Protein AF-0000000066038707 (afdb_homodimer)

Sequence (710 aa):
MWNKNRLTQMLSIEYPIIQAGMAGSTTPKLVASVSNSGGLGTIGAGYFNTQQLEDEIDYVRQLTSNSFGVNVFVPSQQSYTSSQIENMNAWLKPYRRALHLEEPVVKIIEEQQFKCHIDTIIKKQVPVCCFTFGIPNESIIERLKEANIKLIGTATSVDEAIANEKAGMDAIVAQGSEAGGHRGSFLKPKNQLPMVGTISLVPQIVDVVSIPVIAAGGIMDGRGVLASIVLGAEGVQMGTAFLTSQDSNASELLRDAIINSKETDTVVTKAFSGKLARGINNRFIEEMSQYEGDIPDYPIQNELTSSIRKAAANIGDKELTHMWSGQSPRLATTHPANTIMSNIINQINQIMQYKMWNKNRLTQMLSIEYPIIQAGMAGSTTPKLVASVSNSGGLGTIGAGYFNTQQLEDEIDYVRQLTSNSFGVNVFVPSQQSYTSSQIENMNAWLKPYRRALHLEEPVVKIIEEQQFKCHIDTIIKKQVPVCCFTFGIPNESIIERLKEANIKLIGTATSVDEAIANEKAGMDAIVAQGSEAGGHRGSFLKPKNQLPMVGTISLVPQIVDVVSIPVIAAGGIMDGRGVLASIVLGAEGVQMGTAFLTSQDSNASELLRDAIINSKETDTVVTKAFSGKLARGINNRFIEEMSQYEGDIPDYPIQNELTSSIRKAAANIGDKELTHMWSGQSPRLATTHPANTIMSNIINQINQIMQYK

Structure (mmCIF, N/CA/C/O backbone):
data_AF-0000000066038707-model_v1
#
loop_
_entity.id
_entity.type
_entity.pdbx_description
1 polymer 'Probable nitronate monooxygenase'
#
loop_
_atom_site.group_PDB
_atom_site.id
_atom_site.type_symbol
_atom_site.label_atom_id
_atom_site.label_alt_id
_atom_site.label_comp_id
_atom_site.label_asym_id
_atom_site.label_entity_id
_atom_site.label_seq_id
_atom_site.pdbx_PDB_ins_code
_atom_site.Cartn_x
_atom_site.Cartn_y
_atom_site.Cartn_z
_atom_site.occupancy
_atom_site.B_iso_or_equiv
_atom_site.auth_seq_id
_atom_site.auth_comp_id
_atom_site.auth_asym_id
_atom_site.auth_atom_id
_atom_site.pdbx_PDB_model_num
ATOM 1 N N . MET A 1 1 ? 14.594 -17.172 17.484 1 82.44 1 MET A N 1
ATOM 2 C CA . MET A 1 1 ? 15.07 -17.172 16.094 1 82.44 1 MET A CA 1
ATOM 3 C C . MET A 1 1 ? 13.945 -16.812 15.133 1 82.44 1 MET A C 1
ATOM 5 O O . MET A 1 1 ? 12.844 -17.359 15.234 1 82.44 1 MET A O 1
ATOM 9 N N . TRP A 1 2 ? 14.227 -15.961 14.148 1 88.12 2 TRP A N 1
ATOM 10 C CA . TRP A 1 2 ? 13.195 -15.398 13.281 1 88.12 2 TRP A CA 1
ATOM 11 C C . TRP A 1 2 ? 12.648 -16.453 12.328 1 88.12 2 TRP A C 1
ATOM 13 O O . TRP A 1 2 ? 11.562 -16.297 11.766 1 88.12 2 TRP A O 1
ATOM 23 N N . ASN A 1 3 ? 13.414 -17.594 12.227 1 93.56 3 ASN A N 1
ATOM 24 C CA . ASN A 1 3 ? 13.062 -18.547 11.195 1 93.56 3 ASN A CA 1
ATOM 25 C C . ASN A 1 3 ? 12.484 -19.828 11.789 1 93.56 3 ASN A C 1
ATOM 27 O O . ASN A 1 3 ? 12.281 -20.828 11.078 1 93.56 3 ASN A O 1
ATOM 31 N N . LYS A 1 4 ? 12.266 -20 13.016 1 94.62 4 LYS A N 1
ATOM 32 C CA . LYS A 1 4 ? 11.641 -21.172 13.625 1 94.62 4 LYS A CA 1
ATOM 33 C C . LYS A 1 4 ? 10.211 -20.859 14.07 1 94.62 4 LYS A C 1
ATOM 35 O O . LYS A 1 4 ? 10 -20.203 15.102 1 94.62 4 LYS A O 1
ATOM 40 N N . ASN A 1 5 ? 9.297 -21.312 13.32 1 96.81 5 ASN A N 1
ATOM 41 C CA . ASN A 1 5 ? 7.891 -21.062 13.633 1 96.81 5 ASN A CA 1
ATOM 42 C C . ASN A 1 5 ? 6.996 -22.156 13.039 1 96.81 5 ASN A C 1
ATOM 44 O O . ASN A 1 5 ? 7.488 -23.172 12.555 1 96.81 5 ASN A O 1
ATOM 48 N N . ARG A 1 6 ? 5.656 -22.062 13.195 1 97.88 6 ARG A N 1
ATOM 49 C CA . ARG A 1 6 ? 4.695 -23.062 12.742 1 97.88 6 ARG A CA 1
ATOM 50 C C . ARG A 1 6 ? 4.785 -23.281 11.242 1 97.88 6 ARG A C 1
ATOM 52 O O . ARG A 1 6 ? 4.613 -24.391 10.75 1 97.88 6 ARG A O 1
ATOM 59 N N . LEU A 1 7 ? 5.035 -22.141 10.484 1 98.75 7 LEU A N 1
ATOM 60 C CA . LEU A 1 7 ? 5.074 -22.219 9.023 1 98.75 7 LEU A CA 1
ATOM 61 C C . LEU A 1 7 ? 6.246 -23.062 8.555 1 98.75 7 LEU A C 1
ATOM 63 O O . LEU A 1 7 ? 6.082 -23.938 7.695 1 98.75 7 LEU A O 1
ATOM 67 N N . THR A 1 8 ? 7.434 -22.781 9.125 1 98.69 8 THR A N 1
ATOM 68 C CA . THR A 1 8 ? 8.617 -23.516 8.695 1 98.69 8 THR A CA 1
ATOM 69 C C . THR A 1 8 ? 8.492 -24.984 9.062 1 98.69 8 THR A C 1
ATOM 71 O O . THR A 1 8 ? 8.945 -25.859 8.312 1 98.69 8 THR A O 1
ATOM 74 N N . GLN A 1 9 ? 7.848 -25.25 10.188 1 98.38 9 GLN A N 1
ATOM 75 C CA . GLN A 1 9 ? 7.605 -26.641 10.578 1 98.38 9 GLN A CA 1
ATOM 76 C C . GLN A 1 9 ? 6.621 -27.312 9.625 1 98.38 9 GLN A C 1
ATOM 78 O O . GLN A 1 9 ? 6.875 -28.422 9.148 1 98.38 9 GLN A O 1
ATOM 83 N N . MET A 1 10 ? 5.598 -26.625 9.328 1 98.25 10 MET A N 1
ATOM 84 C CA . MET A 1 10 ? 4.527 -27.156 8.484 1 98.25 10 MET A CA 1
ATOM 85 C C . MET A 1 10 ? 5.039 -27.453 7.086 1 98.25 10 MET A C 1
ATOM 87 O O . MET A 1 10 ? 4.672 -28.469 6.496 1 98.25 10 MET A O 1
ATOM 91 N N . LEU A 1 11 ? 5.926 -26.609 6.582 1 98.69 11 LEU A N 1
ATOM 92 C CA . LEU A 1 11 ? 6.383 -26.719 5.199 1 98.69 11 LEU A CA 1
ATOM 93 C C . LEU A 1 11 ? 7.688 -27.5 5.117 1 98.69 11 LEU A C 1
ATOM 95 O O . LEU A 1 11 ? 8.164 -27.797 4.023 1 98.69 11 LEU A O 1
ATOM 99 N N . SER A 1 12 ? 8.297 -27.812 6.242 1 98.25 12 SER A N 1
ATOM 100 C CA . SER A 1 12 ? 9.586 -28.5 6.316 1 98.25 12 SER A CA 1
ATOM 101 C C . SER A 1 12 ? 10.664 -27.703 5.582 1 98.25 12 SER A C 1
ATOM 103 O O . SER A 1 12 ? 11.367 -28.25 4.73 1 98.25 12 SER A O 1
ATOM 105 N N . ILE A 1 13 ? 10.789 -26.422 5.969 1 98.75 13 ILE A N 1
ATOM 106 C CA . ILE A 1 13 ? 11.812 -25.562 5.391 1 98.75 13 ILE A CA 1
ATOM 107 C C . ILE A 1 13 ? 12.594 -24.875 6.508 1 98.75 13 ILE A C 1
ATOM 109 O O . ILE A 1 13 ? 12.148 -24.844 7.66 1 98.75 13 ILE A O 1
ATOM 113 N N . GLU A 1 14 ? 13.75 -24.328 6.164 1 98.69 14 GLU A N 1
ATOM 114 C CA . GLU A 1 14 ? 14.641 -23.703 7.141 1 98.69 14 GLU A CA 1
ATOM 115 C C . GLU A 1 14 ? 14.289 -22.234 7.34 1 98.69 14 GLU A C 1
ATOM 117 O O . GLU A 1 14 ? 14.336 -21.719 8.461 1 98.69 14 GLU A O 1
ATOM 122 N N . TYR A 1 15 ? 14.047 -21.562 6.242 1 98.81 15 TYR A N 1
ATOM 123 C CA . TYR A 1 15 ? 13.711 -20.141 6.27 1 98.81 15 TYR A CA 1
ATOM 124 C C . TYR A 1 15 ? 12.312 -19.906 5.73 1 98.81 15 TYR A C 1
ATOM 126 O O . TYR A 1 15 ? 11.914 -20.5 4.727 1 98.81 15 TYR A O 1
ATOM 134 N N . PRO A 1 16 ? 11.508 -19.078 6.387 1 98.81 16 PRO A N 1
ATOM 135 C CA . PRO A 1 16 ? 10.125 -18.828 5.961 1 98.81 16 PRO A CA 1
ATOM 136 C C . PRO A 1 16 ? 10.039 -17.891 4.766 1 98.81 16 PRO A C 1
ATOM 138 O O . PRO A 1 16 ? 9.344 -16.875 4.832 1 98.81 16 PRO A O 1
ATOM 141 N N . ILE A 1 17 ? 10.742 -18.234 3.734 1 98.94 17 ILE A N 1
ATOM 142 C CA . ILE A 1 17 ? 10.789 -17.484 2.48 1 98.94 17 ILE A CA 1
ATOM 143 C C . ILE A 1 17 ? 10.281 -18.359 1.338 1 98.94 17 ILE A C 1
ATOM 145 O O . ILE A 1 17 ? 10.836 -19.438 1.068 1 98.94 17 ILE A O 1
ATOM 149 N N . ILE A 1 18 ? 9.203 -17.891 0.707 1 98.94 18 ILE A N 1
ATOM 150 C CA . ILE A 1 18 ? 8.57 -18.625 -0.384 1 98.94 18 ILE A CA 1
ATOM 151 C C . ILE A 1 18 ? 8.742 -17.859 -1.692 1 98.94 18 ILE A C 1
ATOM 153 O O . ILE A 1 18 ? 8.414 -16.672 -1.771 1 98.94 18 ILE A O 1
ATOM 157 N N . GLN A 1 19 ? 9.359 -18.484 -2.658 1 98.94 19 GLN A N 1
ATOM 158 C CA . GLN A 1 19 ? 9.312 -17.969 -4.023 1 98.94 19 GLN A CA 1
ATOM 159 C C . GLN A 1 19 ? 7.945 -18.203 -4.652 1 98.94 19 GLN A C 1
ATOM 161 O O . GLN A 1 19 ? 7.457 -19.328 -4.684 1 98.94 19 GLN A O 1
ATOM 166 N N . ALA A 1 20 ? 7.32 -17.141 -5.043 1 98.69 20 ALA A N 1
ATOM 167 C CA . ALA A 1 20 ? 5.969 -17.234 -5.586 1 98.69 20 ALA A CA 1
ATOM 168 C C . ALA A 1 20 ? 5.941 -18.078 -6.855 1 98.69 20 ALA A C 1
ATOM 170 O O . ALA A 1 20 ? 6.895 -18.062 -7.633 1 98.69 20 ALA A O 1
ATOM 171 N N . GLY A 1 21 ? 4.832 -18.844 -7.039 1 98.12 21 GLY A N 1
ATOM 172 C CA . GLY A 1 21 ? 4.586 -19.438 -8.336 1 98.12 21 GLY A CA 1
ATOM 173 C C . GLY A 1 21 ? 4.203 -18.422 -9.406 1 98.12 21 GLY A C 1
ATOM 174 O O . GLY A 1 21 ? 3.121 -17.844 -9.352 1 98.12 21 GLY A O 1
ATOM 175 N N . MET A 1 22 ? 5.07 -18.266 -10.328 1 97 22 MET A N 1
ATOM 176 C CA . MET A 1 22 ? 4.855 -17.281 -11.383 1 97 22 MET A CA 1
ATOM 177 C C . MET A 1 22 ? 4.703 -17.969 -12.742 1 97 22 MET A C 1
ATOM 179 O O . MET A 1 22 ? 5.695 -18.266 -13.406 1 97 22 MET A O 1
ATOM 183 N N . ALA A 1 23 ? 3.449 -18.125 -13.07 1 93.81 23 ALA A N 1
ATOM 184 C CA . ALA A 1 23 ? 3.148 -18.859 -14.297 1 93.81 23 ALA A CA 1
ATOM 185 C C . ALA A 1 23 ? 3.867 -18.234 -15.492 1 93.81 23 ALA A C 1
ATOM 187 O O . ALA A 1 23 ? 3.746 -17.031 -15.734 1 93.81 23 ALA A O 1
ATOM 188 N N . GLY A 1 24 ? 4.609 -19.016 -16.125 1 92.31 24 GLY A N 1
ATOM 189 C CA . GLY A 1 24 ? 5.332 -18.547 -17.297 1 92.31 24 GLY A CA 1
ATOM 190 C C . GLY A 1 24 ? 6.75 -18.109 -17 1 92.31 24 GLY A C 1
ATOM 191 O O . GLY A 1 24 ? 7.578 -17.984 -17.906 1 92.31 24 GLY A O 1
ATOM 192 N N . SER A 1 25 ? 7.016 -17.891 -15.711 1 95.81 25 SER A N 1
ATOM 193 C CA . SER A 1 25 ? 8.32 -17.328 -15.383 1 95.81 25 SER A CA 1
ATOM 194 C C . SER A 1 25 ? 9.102 -18.25 -14.453 1 95.81 25 SER A C 1
ATOM 196 O O . SER A 1 25 ? 10.328 -18.141 -14.359 1 95.81 25 SER A O 1
ATOM 198 N N . THR A 1 26 ? 8.453 -19.094 -13.766 1 97.94 26 THR A N 1
ATOM 199 C CA . THR A 1 26 ? 9.109 -20.016 -12.836 1 97.94 26 THR A CA 1
ATOM 200 C C . THR A 1 26 ? 9.695 -21.203 -13.586 1 97.94 26 THR A C 1
ATOM 202 O O . THR A 1 26 ? 9.039 -21.781 -14.453 1 97.94 26 THR A O 1
ATOM 205 N N . THR A 1 27 ? 10.938 -21.547 -13.305 1 98.44 27 THR A N 1
ATOM 206 C CA . THR A 1 27 ? 11.602 -22.703 -13.875 1 98.44 27 THR A CA 1
ATOM 207 C C . THR A 1 27 ? 11.883 -23.75 -12.797 1 98.44 27 THR A C 1
ATOM 209 O O . THR A 1 27 ? 11.914 -23.422 -11.609 1 98.44 27 THR A O 1
ATOM 212 N N . PRO A 1 28 ? 12.047 -25.016 -13.242 1 98.69 28 PRO A N 1
ATOM 213 C CA . PRO A 1 28 ? 12.469 -26.031 -12.258 1 98.69 28 PRO A CA 1
ATOM 214 C C . PRO A 1 28 ? 13.758 -25.641 -11.539 1 98.69 28 PRO A C 1
ATOM 216 O O . PRO A 1 28 ? 13.891 -25.891 -10.336 1 98.69 28 PRO A O 1
ATOM 219 N N . LYS A 1 29 ? 14.656 -24.984 -12.242 1 98.69 29 LYS A N 1
ATOM 220 C CA . LYS A 1 29 ? 15.914 -24.547 -11.648 1 98.69 29 LYS A CA 1
ATOM 221 C C . LYS A 1 29 ? 15.672 -23.5 -10.555 1 98.69 29 LYS A C 1
ATOM 223 O O . LYS A 1 29 ? 16.297 -23.562 -9.492 1 98.69 29 LYS A O 1
ATOM 228 N N . LEU A 1 30 ? 14.812 -22.578 -10.805 1 98.88 30 LEU A N 1
ATOM 229 C CA . LEU A 1 30 ? 14.477 -21.562 -9.812 1 98.88 30 LEU A CA 1
ATOM 230 C C . LEU A 1 30 ? 13.859 -22.203 -8.57 1 98.88 30 LEU A C 1
ATOM 232 O O . LEU A 1 30 ? 14.273 -21.906 -7.445 1 98.88 30 LEU A O 1
ATOM 236 N N . VAL A 1 31 ? 12.898 -23.094 -8.773 1 98.94 31 VAL A N 1
ATOM 237 C CA . VAL A 1 31 ? 12.203 -23.781 -7.691 1 98.94 31 VAL A CA 1
ATOM 238 C C . VAL A 1 31 ? 13.203 -24.547 -6.836 1 98.94 31 VAL A C 1
ATOM 240 O O . VAL A 1 31 ? 13.234 -24.391 -5.613 1 98.94 31 VAL A O 1
ATOM 243 N N . ALA A 1 32 ? 14.016 -25.328 -7.488 1 98.88 32 ALA A N 1
ATOM 244 C CA . ALA A 1 32 ? 14.992 -26.156 -6.785 1 98.88 32 ALA A CA 1
ATOM 245 C C . ALA A 1 32 ? 16.016 -25.281 -6.051 1 98.88 32 ALA A C 1
ATOM 247 O O . ALA A 1 32 ? 16.422 -25.609 -4.938 1 98.88 32 ALA A O 1
ATOM 248 N N . SER A 1 33 ? 16.453 -24.172 -6.723 1 98.88 33 SER A N 1
ATOM 249 C CA . SER A 1 33 ? 17.453 -23.297 -6.121 1 98.88 33 SER A CA 1
ATOM 250 C C . SER A 1 33 ? 16.938 -22.688 -4.816 1 98.88 33 SER A C 1
ATOM 252 O O . SER A 1 33 ? 17.672 -22.641 -3.824 1 98.88 33 SER A O 1
ATOM 254 N N . VAL A 1 34 ? 15.703 -22.266 -4.75 1 98.94 34 VAL A N 1
ATOM 255 C CA . VAL A 1 34 ? 15.117 -21.703 -3.545 1 98.94 34 VAL A CA 1
ATOM 256 C C . VAL A 1 34 ? 14.953 -22.781 -2.479 1 98.94 34 VAL A C 1
ATOM 258 O O . VAL A 1 34 ? 15.312 -22.562 -1.315 1 98.94 34 VAL A O 1
ATOM 261 N N . SER A 1 35 ? 14.461 -23.953 -2.877 1 98.94 35 SER A N 1
ATOM 262 C CA . SER A 1 35 ? 14.273 -25.062 -1.94 1 98.94 35 SER A CA 1
ATOM 263 C C . SER A 1 35 ? 15.602 -25.516 -1.35 1 98.94 35 SER A C 1
ATOM 265 O O . SER A 1 35 ? 15.703 -25.75 -0.143 1 98.94 35 SER A O 1
ATOM 267 N N . ASN A 1 36 ? 16.594 -25.594 -2.207 1 98.88 36 ASN A N 1
ATOM 268 C CA . ASN A 1 36 ? 17.922 -26 -1.757 1 98.88 36 ASN A CA 1
ATOM 269 C C . ASN A 1 36 ? 18.547 -24.953 -0.83 1 98.88 36 ASN A C 1
ATOM 271 O O . ASN A 1 36 ? 19.438 -25.281 -0.042 1 98.88 36 ASN A O 1
ATOM 275 N N . SER A 1 37 ? 18.109 -23.719 -0.968 1 98.88 37 SER A N 1
ATOM 276 C CA . SER A 1 37 ? 18.625 -22.625 -0.14 1 98.88 37 SER A CA 1
ATOM 277 C C . SER A 1 37 ? 17.859 -22.516 1.169 1 98.88 37 SER A C 1
ATOM 279 O O . SER A 1 37 ? 18.078 -21.578 1.947 1 98.88 37 SER A O 1
ATOM 281 N N . GLY A 1 38 ? 16.938 -23.406 1.398 1 98.81 38 GLY A N 1
ATOM 282 C CA . GLY A 1 38 ? 16.25 -23.484 2.678 1 98.81 38 GLY A CA 1
ATOM 283 C C . GLY A 1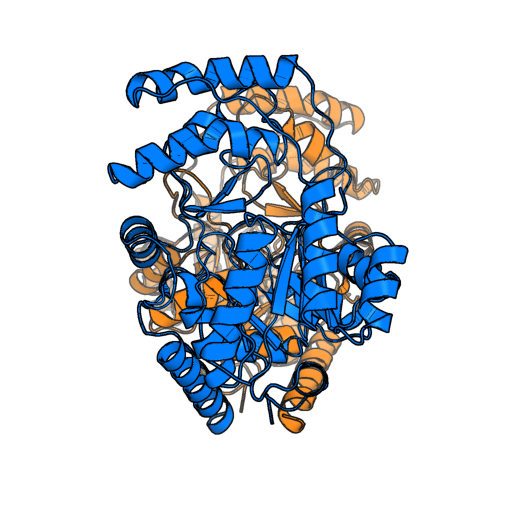 38 ? 14.859 -22.859 2.648 1 98.81 38 GLY A C 1
ATOM 284 O O . GLY A 1 38 ? 14.164 -22.844 3.664 1 98.81 38 GLY A O 1
ATOM 285 N N . GLY A 1 39 ? 14.453 -22.297 1.513 1 98.88 39 GLY A N 1
ATOM 286 C CA . GLY A 1 39 ? 13.102 -21.781 1.357 1 98.88 39 GLY A CA 1
ATOM 287 C C . GLY A 1 39 ? 12.156 -22.75 0.681 1 98.88 39 GLY A C 1
ATOM 288 O O . GLY A 1 39 ? 12.406 -23.953 0.663 1 98.88 39 GLY A O 1
ATOM 289 N N . LEU A 1 40 ? 11.023 -22.266 0.268 1 98.94 40 LEU A N 1
ATOM 290 C CA . LEU A 1 40 ? 10.07 -23.047 -0.502 1 98.94 40 LEU A CA 1
ATOM 291 C C . LEU A 1 40 ? 9.984 -22.547 -1.939 1 98.94 40 LEU A C 1
ATOM 293 O O . LEU A 1 40 ? 9.492 -21.453 -2.186 1 98.94 40 LEU A O 1
ATOM 297 N N . GLY A 1 41 ? 10.492 -23.312 -2.871 1 98.94 41 GLY A N 1
ATOM 298 C CA . GLY A 1 41 ? 10.211 -23.047 -4.27 1 98.94 41 GLY A CA 1
ATOM 299 C C . GLY A 1 41 ? 8.812 -23.469 -4.688 1 98.94 41 GLY A C 1
ATOM 300 O O . GLY A 1 41 ? 8.312 -24.5 -4.238 1 98.94 41 GLY A O 1
ATOM 301 N N . THR A 1 42 ? 8.18 -22.688 -5.555 1 98.94 42 THR A N 1
ATOM 302 C CA . THR A 1 42 ? 6.816 -22.984 -5.961 1 98.94 42 THR A CA 1
ATOM 303 C C . THR A 1 42 ? 6.684 -22.953 -7.48 1 98.94 42 THR A C 1
ATOM 305 O O . THR A 1 42 ? 6.988 -21.953 -8.117 1 98.94 42 THR A O 1
ATOM 308 N N . ILE A 1 43 ? 6.246 -24.062 -8.062 1 98.88 43 ILE A N 1
ATOM 309 C CA . ILE A 1 43 ? 5.941 -24.156 -9.484 1 98.88 43 ILE A CA 1
ATOM 310 C C . ILE A 1 43 ? 4.711 -23.312 -9.805 1 98.88 43 ILE A C 1
ATOM 312 O O . ILE A 1 43 ? 3.713 -23.359 -9.078 1 98.88 43 ILE A O 1
ATOM 316 N N . GLY A 1 44 ? 4.816 -22.453 -10.797 1 98.38 44 GLY A N 1
ATOM 317 C CA . GLY A 1 44 ? 3.648 -21.766 -11.312 1 98.38 44 GLY A CA 1
ATOM 318 C C . GLY A 1 44 ? 2.93 -22.547 -12.398 1 98.38 44 GLY A C 1
ATOM 319 O O . GLY A 1 44 ? 3.271 -22.453 -13.578 1 98.38 44 GLY A O 1
ATOM 320 N N . ALA A 1 45 ? 1.847 -23.203 -12.102 1 97.81 45 ALA A N 1
ATOM 321 C CA . ALA A 1 45 ? 1.243 -24.188 -12.992 1 97.81 45 ALA A CA 1
ATOM 322 C C . ALA A 1 45 ? 0.074 -23.578 -13.766 1 97.81 45 ALA A C 1
ATOM 324 O O . ALA A 1 45 ? -0.602 -24.281 -14.523 1 97.81 45 ALA A O 1
ATOM 325 N N . GLY A 1 46 ? -0.177 -22.312 -13.617 1 92.69 46 GLY A N 1
ATOM 326 C CA . GLY A 1 46 ? -1.378 -21.672 -14.133 1 92.69 46 GLY A CA 1
ATOM 327 C C . GLY A 1 46 ? -1.606 -21.922 -15.609 1 92.69 46 GLY A C 1
ATOM 328 O O . GLY A 1 46 ? -2.75 -21.984 -16.062 1 92.69 46 GLY A O 1
ATOM 329 N N . TYR A 1 47 ? -0.536 -22.172 -16.375 1 90.56 47 TYR A N 1
ATOM 330 C CA . TYR A 1 47 ? -0.691 -22.297 -17.828 1 90.56 47 TYR A CA 1
ATOM 331 C C . TYR A 1 47 ? -0.266 -23.672 -18.312 1 90.56 47 TYR A C 1
ATOM 333 O O . TYR A 1 47 ? -0.129 -23.906 -19.516 1 90.56 47 TYR A O 1
ATOM 341 N N . PHE A 1 48 ? -0.097 -24.594 -17.406 1 95.62 48 PHE A N 1
ATOM 342 C CA . PHE A 1 48 ? 0.377 -25.938 -17.75 1 95.62 48 PHE A CA 1
ATOM 343 C C . PHE A 1 48 ? -0.785 -26.828 -18.156 1 95.62 48 PHE A C 1
ATOM 345 O O . PHE A 1 48 ? -1.877 -26.734 -17.594 1 95.62 48 PHE A O 1
ATOM 352 N N . ASN A 1 49 ? -0.535 -27.672 -19.109 1 94.62 49 ASN A N 1
ATOM 353 C CA . ASN A 1 49 ? -1.362 -28.859 -19.219 1 94.62 49 ASN A CA 1
ATOM 354 C C . ASN A 1 49 ? -0.856 -29.984 -18.312 1 94.62 49 ASN A C 1
ATOM 356 O O . ASN A 1 49 ? 0.135 -29.797 -17.594 1 94.62 49 ASN A O 1
ATOM 360 N N . THR A 1 50 ? -1.547 -31.094 -18.328 1 96.44 50 THR A N 1
ATOM 361 C CA . THR A 1 50 ? -1.257 -32.188 -17.406 1 96.44 50 THR A CA 1
ATOM 362 C C . THR A 1 50 ? 0.175 -32.688 -17.594 1 96.44 50 THR A C 1
ATOM 364 O O . THR A 1 50 ? 0.918 -32.812 -16.609 1 96.44 50 THR A O 1
ATOM 367 N N . GLN A 1 51 ? 0.559 -32.906 -18.797 1 97.75 51 GLN A N 1
ATOM 368 C CA . GLN A 1 51 ? 1.889 -33.438 -19.094 1 97.75 51 GLN A CA 1
ATOM 369 C C . GLN A 1 51 ? 2.975 -32.438 -18.672 1 97.75 51 GLN A C 1
ATOM 371 O O . GLN A 1 51 ? 3.99 -32.844 -18.094 1 97.75 51 GLN A O 1
ATOM 376 N N . GLN A 1 52 ? 2.75 -31.234 -18.938 1 97.81 52 GLN A N 1
ATOM 377 C CA . GLN A 1 52 ? 3.709 -30.203 -18.562 1 97.81 52 GLN A CA 1
ATOM 378 C C . GLN A 1 52 ? 3.91 -30.156 -17.047 1 97.81 52 GLN A C 1
ATOM 380 O O . GLN A 1 52 ? 5.035 -30 -16.578 1 97.81 52 GLN A O 1
ATOM 385 N N . LEU A 1 53 ? 2.814 -30.266 -16.297 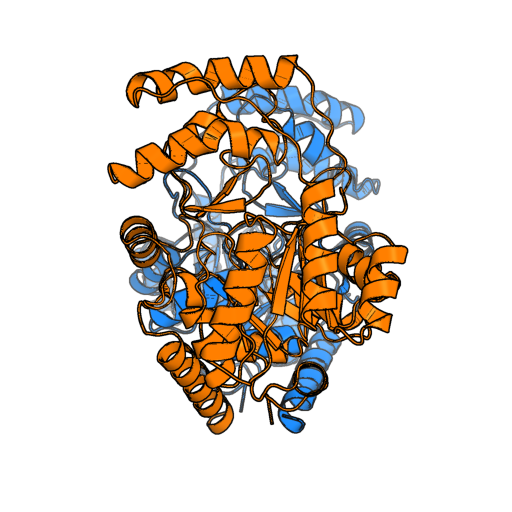1 98.56 53 LEU A N 1
ATOM 386 C CA . LEU A 1 53 ? 2.918 -30.234 -14.844 1 98.56 53 LEU A CA 1
ATOM 387 C C . LEU A 1 53 ? 3.672 -31.469 -14.328 1 98.56 53 LEU A C 1
ATOM 389 O O . LEU A 1 53 ? 4.539 -31.344 -13.461 1 98.56 53 LEU A O 1
ATOM 393 N N . GLU A 1 54 ? 3.338 -32.594 -14.922 1 98.44 54 GLU A N 1
ATOM 394 C CA . GLU A 1 54 ? 4.031 -33.844 -14.531 1 98.44 54 GLU A CA 1
ATOM 395 C C . GLU A 1 54 ? 5.531 -33.719 -14.781 1 98.44 54 GLU A C 1
ATOM 397 O O . GLU A 1 54 ? 6.344 -34.031 -13.914 1 98.44 54 GLU A O 1
ATOM 402 N N . ASP A 1 55 ? 5.863 -33.25 -15.984 1 98.56 55 ASP A N 1
ATOM 403 C CA . ASP A 1 55 ? 7.262 -33.094 -16.375 1 98.56 55 ASP A CA 1
ATOM 404 C C . ASP A 1 55 ? 7.98 -32.094 -15.453 1 98.56 55 ASP A C 1
ATOM 406 O O . ASP A 1 55 ? 9.133 -32.312 -15.07 1 98.56 55 ASP A O 1
ATOM 410 N N . GLU A 1 56 ? 7.277 -31.031 -15.156 1 98.56 56 GLU A N 1
ATOM 411 C CA . GLU A 1 56 ? 7.855 -30 -14.297 1 98.56 56 GLU A CA 1
ATOM 412 C C . GLU A 1 56 ? 8.156 -30.547 -12.906 1 98.56 56 GLU A C 1
ATOM 414 O O . GLU A 1 56 ? 9.227 -30.312 -12.352 1 98.56 56 GLU A O 1
ATOM 419 N N . ILE A 1 57 ? 7.227 -31.266 -12.281 1 98.75 57 ILE A N 1
ATOM 420 C CA . ILE A 1 57 ? 7.371 -31.859 -10.953 1 98.75 57 ILE A CA 1
ATOM 421 C C . ILE A 1 57 ? 8.539 -32.844 -10.945 1 98.75 57 ILE A C 1
ATOM 423 O O . ILE A 1 57 ? 9.383 -32.812 -10.047 1 98.75 57 ILE A O 1
ATOM 427 N N . ASP A 1 58 ? 8.594 -33.625 -12 1 98.75 58 ASP A N 1
ATOM 428 C CA . ASP A 1 58 ? 9.664 -34.625 -12.094 1 98.75 58 ASP A CA 1
ATOM 429 C C . ASP A 1 58 ? 11.023 -33.938 -12.211 1 98.75 58 ASP A C 1
ATOM 431 O O . ASP A 1 58 ? 11.992 -34.375 -11.586 1 98.75 58 ASP A O 1
ATOM 435 N N . TYR A 1 59 ? 11.055 -32.906 -13.016 1 98.81 59 TYR A N 1
ATOM 436 C CA . TYR A 1 59 ? 12.305 -32.188 -13.195 1 98.81 59 TYR A CA 1
ATOM 437 C C . TYR A 1 59 ? 12.758 -31.531 -11.898 1 98.81 59 TYR A C 1
ATOM 439 O O . TYR A 1 59 ? 13.938 -31.578 -11.539 1 98.81 59 TYR A O 1
ATOM 447 N N . VAL A 1 60 ? 11.891 -30.906 -11.141 1 98.88 60 VAL A N 1
ATOM 448 C CA . VAL A 1 60 ? 12.219 -30.312 -9.852 1 98.88 60 VAL A CA 1
ATOM 449 C C . VAL A 1 60 ? 12.773 -31.375 -8.906 1 98.88 60 VAL A C 1
ATOM 451 O O . VAL A 1 60 ? 13.773 -31.156 -8.219 1 98.88 60 VAL A O 1
ATOM 454 N N . ARG A 1 61 ? 12.203 -32.562 -8.875 1 98.62 61 ARG A N 1
ATOM 455 C CA . ARG A 1 61 ? 12.609 -33.625 -7.973 1 98.62 61 ARG A CA 1
ATOM 456 C C . ARG A 1 61 ? 13.992 -34.156 -8.344 1 98.62 61 ARG A C 1
ATOM 458 O O . ARG A 1 61 ? 14.703 -34.688 -7.492 1 98.62 61 ARG A O 1
ATOM 465 N N . GLN A 1 62 ? 14.328 -34 -9.602 1 98.62 62 GLN A N 1
ATOM 466 C CA . GLN A 1 62 ? 15.68 -34.344 -10.016 1 98.62 62 GLN A CA 1
ATOM 467 C C . GLN A 1 62 ? 16.703 -33.375 -9.461 1 98.62 62 GLN A C 1
ATOM 469 O O . GLN A 1 62 ? 17.859 -33.75 -9.25 1 98.62 62 GLN A O 1
ATOM 474 N N . LEU A 1 63 ? 16.25 -32.188 -9.203 1 98.75 63 LEU A N 1
ATOM 475 C CA . LEU A 1 63 ? 17.172 -31.125 -8.844 1 98.75 63 LEU A CA 1
ATOM 476 C C . LEU A 1 63 ? 17.219 -30.922 -7.336 1 98.75 63 LEU A C 1
ATOM 478 O O . LEU A 1 63 ? 18.141 -30.297 -6.809 1 98.75 63 LEU A O 1
ATOM 482 N N . THR A 1 64 ? 16.188 -31.453 -6.613 1 98.62 64 THR A N 1
ATOM 483 C CA . THR A 1 64 ? 16.125 -31.25 -5.168 1 98.62 64 THR A CA 1
ATOM 484 C C . THR A 1 64 ? 15.305 -32.344 -4.504 1 98.62 64 THR A C 1
ATOM 486 O O . THR A 1 64 ? 14.336 -32.844 -5.086 1 98.62 64 THR A O 1
ATOM 489 N N . SER A 1 65 ? 15.633 -32.688 -3.32 1 98.38 65 SER A N 1
ATOM 490 C CA . SER A 1 65 ? 14.844 -33.562 -2.488 1 98.38 65 SER A CA 1
ATOM 491 C C . SER A 1 65 ? 14.047 -32.812 -1.439 1 98.38 65 SER A C 1
ATOM 493 O O . SER A 1 65 ? 13.312 -33.406 -0.655 1 98.38 65 SER A O 1
ATOM 495 N N . ASN A 1 66 ? 14.234 -31.453 -1.444 1 98.69 66 ASN A N 1
ATOM 496 C CA . ASN A 1 66 ? 13.578 -30.609 -0.453 1 98.69 66 ASN A CA 1
ATOM 497 C C . ASN A 1 66 ? 12.141 -30.281 -0.854 1 98.69 66 ASN A C 1
ATOM 499 O O . ASN A 1 66 ? 11.742 -30.531 -1.994 1 98.69 66 ASN A O 1
ATOM 503 N N . SER A 1 67 ? 11.422 -29.766 0.093 1 98.62 67 SER A N 1
ATOM 504 C CA . SER A 1 67 ? 10.016 -29.422 -0.092 1 98.62 67 SER A CA 1
ATOM 505 C C . SER A 1 67 ? 9.844 -28.359 -1.169 1 98.62 67 SER A C 1
ATOM 507 O O . SER A 1 67 ? 10.68 -27.469 -1.31 1 98.62 67 SER A O 1
ATOM 509 N N . PHE A 1 68 ? 8.805 -28.453 -1.945 1 98.88 68 PHE A N 1
ATOM 510 C CA . PHE A 1 68 ? 8.383 -27.453 -2.914 1 98.88 68 PHE A CA 1
ATOM 511 C C . PHE A 1 68 ? 6.867 -27.469 -3.088 1 98.88 68 PHE A C 1
ATOM 513 O O . PHE A 1 68 ? 6.191 -28.375 -2.582 1 98.88 68 PHE A O 1
ATOM 520 N N . GLY A 1 69 ? 6.324 -26.406 -3.707 1 98.88 69 GLY A N 1
ATOM 521 C CA . GLY A 1 69 ? 4.883 -26.312 -3.902 1 98.88 69 GLY A CA 1
ATOM 522 C C . GLY A 1 69 ? 4.488 -26.156 -5.355 1 98.88 69 GLY A C 1
ATOM 523 O O . GLY A 1 69 ? 5.352 -25.984 -6.227 1 98.88 69 GLY A O 1
ATOM 524 N N . VAL A 1 70 ? 3.229 -26.328 -5.609 1 98.94 70 VAL A N 1
ATOM 525 C CA . VAL A 1 70 ? 2.607 -26.031 -6.898 1 98.94 70 VAL A CA 1
ATOM 526 C C . VAL A 1 70 ? 1.461 -25.031 -6.707 1 98.94 70 VAL A C 1
ATOM 528 O O . VAL A 1 70 ? 0.584 -25.25 -5.863 1 98.94 70 VAL A O 1
ATOM 531 N N . ASN A 1 71 ? 1.572 -23.969 -7.402 1 98.81 71 ASN A N 1
ATOM 532 C CA . ASN A 1 71 ? 0.484 -23 -7.398 1 98.81 71 ASN A CA 1
ATOM 533 C C . ASN A 1 71 ? -0.471 -23.234 -8.57 1 98.81 71 ASN A C 1
ATOM 535 O O . ASN A 1 71 ? -0.039 -23.359 -9.711 1 98.81 71 ASN A O 1
ATOM 539 N N . VAL A 1 72 ? -1.771 -23.266 -8.273 1 98.06 72 VAL A N 1
A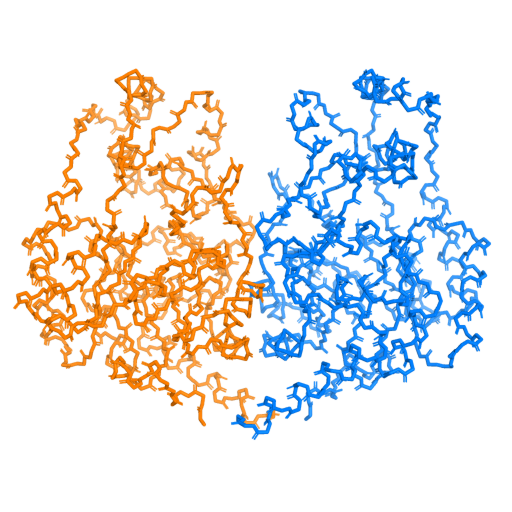TOM 540 C CA . VAL A 1 72 ? -2.787 -23.453 -9.305 1 98.06 72 VAL A CA 1
ATOM 541 C C . VAL A 1 72 ? -3.842 -22.359 -9.211 1 98.06 72 VAL A C 1
ATOM 543 O O . VAL A 1 72 ? -4.039 -21.766 -8.141 1 98.06 72 VAL A O 1
ATOM 546 N N . PHE A 1 73 ? -4.512 -22.094 -10.312 1 96.19 73 PHE A N 1
ATOM 547 C CA . PHE A 1 73 ? -5.598 -21.109 -10.383 1 96.19 73 PHE A CA 1
ATOM 548 C C . PHE A 1 73 ? -6.941 -21.797 -10.141 1 96.19 73 PHE A C 1
ATOM 550 O O . PHE A 1 73 ? -7.305 -22.734 -10.852 1 96.19 73 PHE A O 1
ATOM 557 N N . VAL A 1 74 ? -7.621 -21.266 -9.172 1 96.56 74 VAL A N 1
ATOM 558 C CA . VAL A 1 74 ? -8.984 -21.75 -8.984 1 96.56 74 VAL A CA 1
ATOM 559 C C . VAL A 1 74 ? -9.898 -21.156 -10.047 1 96.56 74 VAL A C 1
ATOM 561 O O . VAL A 1 74 ? -9.953 -19.938 -10.219 1 96.56 74 VAL A O 1
ATOM 564 N N . PRO A 1 75 ? -10.578 -22.031 -10.766 1 92.06 75 PRO A N 1
ATOM 565 C CA . PRO A 1 75 ? -11.422 -21.516 -11.844 1 92.06 75 PRO A CA 1
ATOM 566 C C . PRO A 1 75 ? -12.562 -20.641 -11.328 1 92.06 75 PRO A C 1
ATOM 568 O O . PRO A 1 75 ? -13.133 -20.922 -10.273 1 92.06 75 PRO A O 1
ATOM 571 N N . SER A 1 76 ? -12.75 -19.547 -12.039 1 78.19 76 SER A N 1
ATOM 572 C CA . SER A 1 76 ? -13.875 -18.672 -11.703 1 78.19 76 SER A CA 1
ATOM 573 C C . SER A 1 76 ? -15.109 -19.016 -12.539 1 78.19 76 SER A C 1
ATOM 575 O O . SER A 1 76 ? -14.992 -19.656 -13.594 1 78.19 76 SER A O 1
ATOM 577 N N . GLN A 1 77 ? -16.297 -18.734 -11.93 1 70.62 77 GLN A N 1
ATOM 578 C CA . GLN A 1 77 ? -17.5 -18.891 -12.734 1 70.62 77 GLN A CA 1
ATOM 579 C C . GLN A 1 77 ? -17.625 -17.766 -13.758 1 70.62 77 GLN A C 1
ATOM 581 O O . GLN A 1 77 ? -17.562 -16.594 -13.414 1 70.62 77 GLN A O 1
ATOM 586 N N . GLN A 1 78 ? -17.25 -18.047 -14.867 1 65.38 78 GLN A N 1
ATOM 587 C CA . GLN A 1 78 ? -17.094 -17.078 -15.938 1 65.38 78 GLN A CA 1
ATOM 588 C C . GLN A 1 78 ? -18.422 -16.766 -16.609 1 65.38 78 GLN A C 1
ATOM 590 O O . GLN A 1 78 ? -19.219 -17.672 -16.859 1 65.38 78 GLN A O 1
ATOM 595 N N . SER A 1 79 ? -18.734 -15.484 -16.547 1 70.69 79 SER A N 1
ATOM 596 C CA . SER A 1 79 ? -19.844 -15.07 -17.406 1 70.69 79 SER A CA 1
ATOM 597 C C . SER A 1 79 ? -19.375 -14.133 -18.5 1 70.69 79 SER A C 1
ATOM 599 O O . SER A 1 79 ? -18.594 -13.203 -18.25 1 70.69 79 SER A O 1
ATOM 601 N N . TYR A 1 80 ? -19.469 -14.633 -19.766 1 78.56 80 TYR A N 1
ATOM 602 C CA . TYR A 1 80 ? -19.172 -13.758 -20.891 1 78.56 80 TYR A CA 1
ATOM 603 C C . TYR A 1 80 ? -20.234 -13.875 -21.969 1 78.56 80 TYR A C 1
ATOM 605 O O . TYR A 1 80 ? -20.953 -14.875 -22.047 1 78.56 80 TYR A O 1
ATOM 613 N N . THR A 1 81 ? -20.281 -12.734 -22.703 1 83.44 81 THR A N 1
ATOM 614 C CA . THR A 1 81 ? -21.188 -12.711 -23.844 1 83.44 81 THR A CA 1
ATOM 615 C C . THR A 1 81 ? -20.406 -12.727 -25.156 1 83.44 81 THR A C 1
ATOM 617 O O . THR A 1 81 ? -19.266 -12.266 -25.203 1 83.44 81 THR A O 1
ATOM 620 N N . SER A 1 82 ? -21.062 -13.273 -26.094 1 87.81 82 SER A N 1
ATOM 621 C CA . SER A 1 82 ? -20.469 -13.266 -27.438 1 87.81 82 SER A CA 1
ATOM 622 C C . SER A 1 82 ? -20.188 -11.844 -27.906 1 87.81 82 SER A C 1
ATOM 624 O O . SER A 1 82 ? -19.188 -11.602 -28.578 1 87.81 82 SER A O 1
ATOM 626 N N . SER A 1 83 ? -21 -11.016 -27.531 1 91 83 SER A N 1
ATOM 627 C CA . SER A 1 83 ? -20.844 -9.617 -27.938 1 91 83 SER A CA 1
ATOM 628 C C . SER A 1 83 ? -19.594 -9.008 -27.312 1 91 83 SER A C 1
ATOM 630 O O . SER A 1 83 ? -18.906 -8.203 -27.953 1 91 83 SER A O 1
ATOM 632 N N . GLN A 1 84 ? -19.281 -9.383 -26.141 1 92 84 GLN A N 1
ATOM 633 C CA . GLN A 1 84 ? -18.078 -8.891 -25.469 1 92 84 GLN A CA 1
ATOM 634 C C . GLN A 1 84 ? -16.812 -9.328 -26.219 1 92 84 GLN A C 1
ATOM 636 O O . GLN A 1 84 ? -15.891 -8.539 -26.391 1 92 84 GLN A O 1
ATOM 641 N N . ILE A 1 85 ? -16.859 -10.508 -26.656 1 93.19 85 ILE A N 1
ATOM 642 C CA . ILE A 1 85 ? -15.711 -11.078 -27.359 1 93.19 85 ILE A CA 1
ATOM 643 C C . ILE A 1 85 ? -15.562 -10.406 -28.719 1 93.19 85 ILE A C 1
ATOM 645 O O . ILE A 1 85 ? -14.453 -10.039 -29.125 1 93.19 85 ILE A O 1
ATOM 649 N N . GLU A 1 86 ? -16.656 -10.242 -29.391 1 93.88 86 GLU A N 1
ATOM 650 C CA . GLU A 1 86 ? -16.641 -9.617 -30.703 1 93.88 86 GLU A CA 1
ATOM 651 C C . GLU A 1 86 ? -16.141 -8.18 -30.625 1 93.88 86 GLU A C 1
ATOM 653 O O . GLU A 1 86 ? -15.336 -7.754 -31.453 1 93.88 86 GLU A O 1
ATOM 658 N N . ASN A 1 87 ? -16.641 -7.48 -29.672 1 95.94 87 ASN A N 1
ATOM 659 C CA . ASN A 1 87 ? -16.234 -6.09 -29.5 1 95.94 87 ASN A CA 1
ATOM 660 C C . ASN A 1 87 ? -14.75 -5.973 -29.172 1 95.94 87 ASN A C 1
ATOM 662 O O . ASN A 1 87 ? -14.062 -5.086 -29.672 1 95.94 87 ASN A O 1
ATOM 666 N N . MET A 1 88 ? -14.328 -6.836 -28.344 1 96.5 88 MET A N 1
ATOM 667 C CA . MET A 1 88 ? -12.914 -6.816 -27.969 1 96.5 88 MET A CA 1
ATOM 668 C C . MET A 1 88 ? -12.039 -7.203 -29.156 1 96.5 88 MET A C 1
ATOM 670 O O . MET A 1 88 ? -10.984 -6.602 -29.375 1 96.5 88 MET A O 1
ATOM 674 N N . ASN A 1 89 ? -12.453 -8.172 -29.922 1 95.69 89 ASN A N 1
ATOM 675 C CA . ASN A 1 89 ? -11.727 -8.555 -31.125 1 95.69 89 ASN A CA 1
ATOM 676 C C . ASN A 1 89 ? -11.609 -7.383 -32.094 1 95.69 89 ASN A C 1
ATOM 678 O O . ASN A 1 89 ? -10.562 -7.191 -32.719 1 95.69 89 ASN A O 1
ATOM 682 N N . ALA A 1 90 ? -12.672 -6.68 -32.188 1 96.31 90 ALA A N 1
ATOM 683 C CA . ALA A 1 90 ? -12.656 -5.516 -33.062 1 96.31 90 ALA A CA 1
ATOM 684 C C . ALA A 1 90 ? -11.656 -4.473 -32.594 1 96.31 90 ALA A C 1
ATOM 686 O O . ALA A 1 90 ? -10.945 -3.869 -33.406 1 96.31 90 ALA A O 1
ATOM 687 N N . TRP A 1 91 ? -11.586 -4.273 -31.312 1 97.31 91 TRP A N 1
ATOM 688 C CA . TRP A 1 91 ? -10.664 -3.307 -30.719 1 97.31 91 TRP A CA 1
ATOM 689 C C . TRP A 1 91 ? -9.219 -3.736 -30.922 1 97.31 91 TRP A C 1
ATOM 691 O O . TRP A 1 91 ? -8.328 -2.896 -31.109 1 97.31 91 TRP A O 1
ATOM 701 N N . LEU A 1 92 ? -8.961 -5.051 -30.938 1 98 92 LEU A N 1
ATOM 702 C CA . LEU A 1 92 ? -7.602 -5.586 -30.969 1 98 92 LEU A CA 1
ATOM 703 C C . LEU A 1 92 ? -7.145 -5.801 -32.406 1 98 92 LEU A C 1
ATOM 705 O O . LEU A 1 92 ? -5.98 -6.117 -32.656 1 98 92 LEU A O 1
ATOM 709 N N . LYS A 1 93 ? -8.023 -5.613 -33.375 1 96.94 93 LYS A N 1
ATOM 710 C CA . LYS A 1 93 ? -7.77 -5.906 -34.781 1 96.94 93 LYS A CA 1
ATOM 711 C C . LYS A 1 93 ? -6.555 -5.137 -35.312 1 96.94 93 LYS A C 1
ATOM 713 O O . LYS A 1 93 ? -5.707 -5.699 -36 1 96.94 93 LYS A O 1
ATOM 718 N N . PRO A 1 94 ? -6.461 -3.824 -34.969 1 97.12 94 PRO A N 1
ATOM 719 C CA . PRO A 1 94 ? -5.297 -3.088 -35.469 1 97.12 94 PRO A CA 1
ATOM 720 C C . PRO A 1 94 ? -3.975 -3.658 -34.969 1 97.12 94 PRO A C 1
ATOM 722 O O . PRO A 1 94 ? -2.975 -3.643 -35.688 1 97.12 94 PRO A O 1
ATOM 725 N N . TYR A 1 95 ? -3.904 -4.098 -33.719 1 97.44 95 TYR A N 1
ATOM 726 C CA . TYR A 1 95 ? -2.691 -4.699 -33.188 1 97.44 95 TYR A CA 1
ATOM 727 C C . TYR A 1 95 ? -2.342 -5.984 -33.938 1 97.44 95 TYR A C 1
ATOM 729 O O . TYR A 1 95 ? -1.182 -6.211 -34.281 1 97.44 95 TYR A O 1
ATOM 737 N N . ARG A 1 96 ? -3.363 -6.836 -34.188 1 97.25 96 ARG A N 1
ATOM 738 C CA . ARG A 1 96 ? -3.152 -8.094 -34.906 1 97.25 96 ARG A CA 1
ATOM 739 C C . ARG A 1 96 ? -2.689 -7.855 -36.312 1 97.25 96 ARG A C 1
ATOM 741 O O . ARG A 1 96 ? -1.817 -8.57 -36.812 1 97.25 96 ARG A O 1
ATOM 748 N N . ARG A 1 97 ? -3.268 -6.879 -36.938 1 96.75 97 ARG A N 1
ATOM 749 C CA . ARG A 1 97 ? -2.865 -6.539 -38.281 1 96.75 97 ARG A CA 1
ATOM 750 C C . ARG A 1 97 ? -1.406 -6.094 -38.344 1 96.75 97 ARG A C 1
ATOM 752 O O . ARG A 1 97 ? -0.64 -6.551 -39.188 1 96.75 97 ARG A O 1
ATOM 759 N N . ALA A 1 98 ? -1.066 -5.266 -37.406 1 96.62 98 ALA A N 1
ATOM 760 C CA . ALA A 1 98 ? 0.29 -4.727 -37.344 1 96.62 98 ALA A CA 1
ATOM 761 C C . ALA A 1 98 ? 1.311 -5.832 -37.094 1 96.62 98 ALA A C 1
ATOM 763 O O . ALA A 1 98 ? 2.441 -5.77 -37.562 1 96.62 98 ALA A O 1
ATOM 764 N N . LEU A 1 99 ? 0.895 -6.863 -36.406 1 97.19 99 LEU A N 1
ATOM 765 C CA . LEU A 1 99 ? 1.812 -7.926 -36 1 97.19 99 LEU A CA 1
ATOM 766 C C . LEU A 1 99 ? 1.62 -9.164 -36.875 1 97.19 99 LEU A C 1
ATOM 768 O O . LEU A 1 99 ? 2.238 -10.203 -36.625 1 97.19 99 LEU A O 1
ATOM 772 N N . HIS A 1 100 ? 0.718 -9.102 -37.844 1 96.88 100 HIS A N 1
ATOM 773 C CA . HIS A 1 100 ? 0.448 -10.18 -38.812 1 96.88 100 HIS A CA 1
ATOM 774 C C . HIS A 1 100 ? -0.045 -11.43 -38.094 1 96.88 100 HIS A C 1
ATOM 776 O O . HIS A 1 100 ? 0.481 -12.523 -38.312 1 96.88 100 HIS A O 1
ATOM 782 N N . LEU A 1 101 ? -1.072 -11.172 -37.25 1 96.94 101 LEU A N 1
ATOM 783 C CA . LEU A 1 101 ? -1.643 -12.258 -36.469 1 96.94 101 LEU A CA 1
ATOM 784 C C . LEU A 1 101 ? -3.08 -12.547 -36.875 1 96.94 101 LEU A C 1
ATOM 786 O O . LEU A 1 101 ? -3.775 -11.648 -37.375 1 96.94 101 LEU A O 1
ATOM 790 N N . GLU A 1 102 ? -3.525 -13.719 -36.656 1 94.31 102 GLU A N 1
ATOM 791 C CA . GLU A 1 102 ? -4.914 -14.109 -36.906 1 94.31 102 GLU A CA 1
ATOM 792 C C . GLU A 1 102 ? -5.75 -13.922 -35.625 1 94.31 102 GLU A C 1
ATOM 794 O O . GLU A 1 102 ? -5.207 -13.797 -34.531 1 94.31 102 GLU A O 1
ATOM 799 N N . GLU A 1 103 ? -7.027 -13.922 -35.844 1 92.44 103 GLU A N 1
ATOM 800 C CA . GLU A 1 103 ? -7.941 -13.891 -34.719 1 92.44 103 GLU A CA 1
ATOM 801 C C . GLU A 1 103 ? -7.938 -15.219 -33.969 1 92.44 103 GLU A C 1
ATOM 803 O O . GLU A 1 103 ? -7.992 -16.281 -34.594 1 92.44 103 GLU A O 1
ATOM 808 N N . PRO A 1 104 ? -7.828 -15.055 -32.688 1 91.62 104 PRO A N 1
ATOM 809 C CA . PRO A 1 104 ? -7.734 -16.312 -31.938 1 91.62 104 PRO A CA 1
ATOM 810 C C . PRO A 1 104 ? -9.094 -16.969 -31.719 1 91.62 104 PRO A C 1
ATOM 812 O O . PRO A 1 104 ? -10.125 -16.281 -31.703 1 91.62 104 PRO A O 1
ATOM 815 N N . VAL A 1 105 ? -9.016 -18.25 -31.531 1 85.62 105 VAL A N 1
ATOM 816 C CA . VAL A 1 105 ? -10.18 -19 -31.078 1 85.62 105 VAL A CA 1
ATOM 817 C C . VAL A 1 105 ? -10.141 -19.156 -29.562 1 85.62 105 VAL A C 1
ATOM 819 O O . VAL A 1 105 ? -9.148 -19.641 -29 1 85.62 105 VAL A O 1
ATOM 822 N N . VAL A 1 106 ? -11.227 -18.703 -28.922 1 85.94 106 VAL A N 1
ATOM 823 C CA . VAL A 1 106 ? -11.273 -18.75 -27.469 1 85.94 106 VAL A CA 1
ATOM 824 C C . VAL A 1 106 ? -11.719 -20.141 -27 1 85.94 106 VAL A C 1
ATOM 826 O O . VAL A 1 106 ? -12.789 -20.625 -27.391 1 85.94 106 VAL A O 1
ATOM 829 N N . LYS A 1 107 ? -10.812 -20.781 -26.266 1 81.5 107 LYS A N 1
ATOM 830 C CA . LYS A 1 107 ? -11.133 -22.062 -25.656 1 81.5 107 LYS A CA 1
ATOM 831 C C . LYS A 1 107 ? -11.078 -21.969 -24.141 1 81.5 107 LYS A C 1
ATOM 833 O O . LYS A 1 107 ? -10.039 -21.625 -23.562 1 81.5 107 LYS A O 1
ATOM 838 N N . ILE A 1 108 ? -12.242 -22.281 -23.562 1 81.06 108 ILE A N 1
ATOM 839 C CA . ILE A 1 108 ? -12.312 -22.219 -22.109 1 81.06 108 ILE A CA 1
ATOM 840 C C . ILE A 1 108 ? -12.219 -23.625 -21.516 1 81.06 108 ILE A C 1
ATOM 842 O O . ILE A 1 108 ? -13.18 -24.375 -21.562 1 81.06 108 ILE A O 1
ATOM 846 N N . ILE A 1 109 ? -11.078 -23.969 -20.922 1 82.69 109 ILE A N 1
ATOM 847 C CA . ILE A 1 109 ? -10.844 -25.328 -20.438 1 82.69 109 ILE A CA 1
ATOM 848 C C . ILE A 1 109 ? -10.344 -25.281 -19 1 82.69 109 ILE A C 1
ATOM 850 O O . ILE A 1 109 ? -9.75 -26.25 -18.516 1 82.69 109 ILE A O 1
ATOM 854 N N . GLU A 1 110 ? -10.594 -24.234 -18.281 1 87.38 110 GLU A N 1
ATOM 855 C CA . GLU A 1 110 ? -9.984 -23.969 -16.969 1 87.38 110 GLU A CA 1
ATOM 856 C C . GLU A 1 110 ? -10.43 -25.016 -15.945 1 87.38 110 GLU A C 1
ATOM 858 O O . GLU A 1 110 ? -9.617 -25.484 -15.148 1 87.38 110 GLU A O 1
ATOM 863 N N . GLU A 1 111 ? -11.664 -25.359 -16 1 89.44 111 GLU A N 1
ATOM 864 C CA . GLU A 1 111 ? -12.188 -26.297 -15.008 1 89.44 111 GLU A CA 1
ATOM 865 C C . GLU A 1 111 ? -11.547 -27.672 -15.148 1 89.44 111 GLU A C 1
ATOM 867 O O . GLU A 1 111 ? -11.133 -28.281 -14.164 1 89.44 111 GLU A O 1
ATOM 872 N N . GLN A 1 112 ? -11.516 -28.125 -16.328 1 91.62 112 GLN A N 1
ATOM 873 C CA . GLN A 1 112 ? -10.922 -29.438 -16.594 1 91.62 112 GLN A CA 1
ATOM 874 C C . GLN A 1 112 ? -9.43 -29.438 -16.266 1 91.62 112 GLN A C 1
ATOM 876 O O . GLN A 1 112 ? -8.922 -30.391 -15.664 1 91.62 112 GLN A O 1
ATOM 881 N N . GLN A 1 113 ? -8.812 -28.422 -16.641 1 93.56 113 GLN A N 1
ATOM 882 C CA . GLN A 1 113 ? -7.383 -28.297 -16.375 1 93.56 113 GLN A CA 1
ATOM 883 C C . GLN A 1 113 ? -7.105 -28.266 -14.867 1 93.56 113 GLN A C 1
ATOM 885 O O . GLN A 1 113 ? -6.148 -28.891 -14.398 1 93.56 113 GLN A O 1
ATOM 890 N N . PHE A 1 114 ? -7.938 -27.641 -14.172 1 96.44 114 PHE A N 1
ATOM 891 C CA . PHE A 1 114 ? -7.805 -27.547 -12.719 1 96.44 114 PHE A CA 1
ATOM 892 C C . PHE A 1 114 ? -7.934 -28.922 -12.078 1 96.44 114 PHE A C 1
ATOM 894 O O . PHE A 1 114 ? -7.113 -29.297 -11.234 1 96.44 114 PHE A O 1
ATOM 901 N N . LYS A 1 115 ? -8.906 -29.625 -12.469 1 96.31 115 LYS A N 1
ATOM 902 C CA . LYS A 1 115 ? -9.117 -30.969 -11.93 1 96.31 115 LYS A CA 1
ATOM 903 C C . LYS A 1 115 ? -7.926 -31.875 -12.234 1 96.31 115 LYS A C 1
ATOM 905 O O . LYS A 1 115 ? -7.488 -32.625 -11.367 1 96.31 115 LYS A O 1
ATOM 910 N N . CYS A 1 116 ? -7.434 -31.703 -13.438 1 97.44 116 CYS A N 1
ATOM 911 C CA . CYS A 1 116 ? -6.27 -32.5 -13.828 1 97.44 116 CYS A CA 1
ATOM 912 C C . CYS A 1 116 ? -5.051 -32.125 -12.992 1 97.44 116 CYS A C 1
ATOM 914 O O . CYS A 1 116 ? -4.266 -33 -12.609 1 97.44 116 CYS A O 1
ATOM 916 N N . HIS A 1 117 ? -4.895 -30.875 -12.734 1 98.38 117 HIS A N 1
ATOM 917 C CA . HIS A 1 117 ? -3.793 -30.422 -11.891 1 98.38 117 HIS A CA 1
ATOM 918 C C . HIS A 1 117 ? -3.885 -31.031 -10.492 1 98.38 117 HIS A C 1
ATOM 920 O O . HIS A 1 117 ? -2.885 -31.5 -9.945 1 98.38 117 HIS A O 1
ATOM 926 N N . ILE A 1 118 ? -5.098 -31.047 -9.945 1 98.62 118 ILE A N 1
ATOM 927 C CA . ILE A 1 118 ? -5.309 -31.594 -8.609 1 98.62 118 ILE A CA 1
ATOM 928 C C . ILE A 1 118 ? -4.961 -33.062 -8.594 1 98.62 118 ILE A C 1
ATOM 930 O O . ILE A 1 118 ? -4.25 -33.531 -7.707 1 98.62 118 ILE A O 1
ATOM 934 N N . ASP A 1 119 ? -5.422 -33.75 -9.617 1 98.56 119 ASP A N 1
ATOM 935 C CA . ASP A 1 119 ? -5.129 -35.188 -9.719 1 98.56 119 ASP A CA 1
ATOM 936 C C . ASP A 1 119 ? -3.625 -35.438 -9.789 1 98.56 119 ASP A C 1
ATOM 938 O O . ASP A 1 119 ? -3.107 -36.344 -9.133 1 98.56 119 ASP A O 1
ATOM 942 N N . THR A 1 120 ? -2.959 -34.656 -10.594 1 98.75 120 THR A N 1
ATOM 943 C CA . THR A 1 120 ? -1.519 -34.781 -10.781 1 98.75 120 THR A CA 1
ATOM 944 C C . THR A 1 120 ? -0.774 -34.5 -9.477 1 98.75 120 THR A C 1
ATOM 946 O O . THR A 1 120 ? 0.159 -35.219 -9.117 1 98.75 120 THR A O 1
ATOM 949 N N . ILE A 1 121 ? -1.174 -33.469 -8.766 1 98.81 121 ILE A N 1
ATOM 950 C CA . ILE A 1 121 ? -0.544 -33.062 -7.516 1 98.81 121 ILE A CA 1
ATOM 951 C C . ILE A 1 121 ? -0.679 -34.188 -6.48 1 98.81 121 ILE A C 1
ATOM 953 O O . ILE A 1 121 ? 0.279 -34.5 -5.77 1 98.81 121 ILE A O 1
ATOM 957 N N . ILE A 1 122 ? -1.849 -34.812 -6.418 1 98.75 122 ILE A N 1
ATOM 958 C CA . ILE A 1 122 ? -2.1 -35.906 -5.48 1 98.75 122 ILE A CA 1
ATOM 959 C C . ILE A 1 122 ? -1.286 -37.125 -5.887 1 98.75 122 ILE A C 1
ATOM 961 O O . ILE A 1 122 ? -0.595 -37.719 -5.059 1 98.75 122 ILE A O 1
ATOM 965 N N . LYS A 1 123 ? -1.385 -37.438 -7.184 1 98.44 123 LYS A N 1
ATOM 966 C CA . LYS A 1 123 ? -0.693 -38.594 -7.711 1 98.44 123 LYS A CA 1
ATOM 967 C C . LYS A 1 123 ? 0.807 -38.531 -7.441 1 98.44 123 LYS A C 1
ATOM 969 O O . LYS A 1 123 ? 1.431 -39.531 -7.066 1 98.44 123 LYS A O 1
ATOM 974 N N . LYS A 1 124 ? 1.35 -37.344 -7.609 1 98.44 124 LYS A N 1
ATOM 975 C CA . LYS A 1 124 ? 2.791 -37.156 -7.488 1 98.44 124 LYS A CA 1
ATOM 976 C C . LYS A 1 124 ? 3.18 -36.781 -6.059 1 98.44 124 LYS A C 1
ATOM 978 O O . LYS A 1 124 ? 4.359 -36.594 -5.758 1 98.44 124 LYS A O 1
ATOM 983 N N . GLN A 1 125 ? 2.246 -36.656 -5.203 1 98.12 125 GLN A N 1
ATOM 984 C CA . GLN A 1 125 ? 2.449 -36.375 -3.783 1 98.12 125 GLN A CA 1
ATOM 985 C C . GLN A 1 125 ? 3.273 -35.094 -3.574 1 98.12 125 GLN A C 1
ATOM 987 O O . GLN A 1 125 ? 4.281 -35.125 -2.865 1 98.12 125 GLN A O 1
ATOM 992 N N . VAL A 1 126 ? 2.91 -34.062 -4.262 1 98.69 126 VAL A N 1
ATOM 993 C CA . VAL A 1 126 ? 3.525 -32.781 -4.031 1 98.69 126 VAL A CA 1
ATOM 994 C C . VAL A 1 126 ? 3.256 -32.312 -2.598 1 98.69 126 VAL A C 1
ATOM 996 O O . VAL A 1 126 ? 2.129 -32.406 -2.109 1 98.69 126 VAL A O 1
ATOM 999 N N . PRO A 1 127 ? 4.238 -31.797 -1.932 1 98.62 127 PRO A N 1
ATOM 1000 C CA . PRO A 1 127 ? 4.066 -31.5 -0.507 1 98.62 127 PRO A CA 1
ATOM 1001 C C . PRO A 1 127 ? 3.092 -30.344 -0.256 1 98.62 127 PRO A C 1
ATOM 1003 O O . PRO A 1 127 ? 2.365 -30.359 0.741 1 98.62 127 PRO A O 1
ATOM 1006 N N . VAL A 1 128 ? 3.109 -29.344 -1.101 1 98.94 128 VAL A N 1
ATOM 1007 C CA . VAL A 1 128 ? 2.34 -28.125 -0.844 1 98.94 128 VAL A CA 1
ATOM 1008 C C . VAL A 1 128 ? 1.548 -27.734 -2.094 1 98.94 128 VAL A C 1
ATOM 1010 O O . VAL A 1 128 ? 2.078 -27.781 -3.205 1 98.94 128 VAL A O 1
ATOM 1013 N N . CYS A 1 129 ? 0.308 -27.453 -1.962 1 98.88 129 CYS A N 1
ATOM 1014 C CA . CYS A 1 129 ? -0.542 -26.922 -3.02 1 98.88 129 CYS A CA 1
ATOM 1015 C C . CYS A 1 129 ? -1.037 -25.516 -2.668 1 98.88 129 CYS A C 1
ATOM 1017 O O . CYS A 1 129 ? -1.658 -25.312 -1.622 1 98.88 129 CYS A O 1
ATOM 1019 N N . CYS A 1 130 ? -0.716 -24.562 -3.486 1 98.81 130 CYS A N 1
ATOM 1020 C CA . CYS A 1 130 ? -1.118 -23.172 -3.307 1 98.81 130 CYS A CA 1
ATOM 1021 C C . CYS A 1 130 ? -2.232 -22.797 -4.277 1 98.81 130 CYS A C 1
ATOM 1023 O O . CYS A 1 130 ? -2.219 -23.219 -5.438 1 98.81 130 CYS A O 1
ATOM 1025 N N . PHE A 1 131 ? -3.186 -22.016 -3.785 1 98.56 131 PHE A N 1
ATOM 1026 C CA . PHE A 1 131 ? -4.32 -21.609 -4.605 1 98.56 131 PHE A CA 1
ATOM 1027 C C . PHE A 1 131 ? -4.352 -20.094 -4.777 1 98.56 131 PHE A C 1
ATOM 1029 O O . PHE A 1 131 ? -4.117 -19.359 -3.824 1 98.56 131 PHE A O 1
ATOM 1036 N N . THR A 1 132 ? -4.586 -19.672 -5.949 1 96.69 132 THR A N 1
ATOM 1037 C CA . THR A 1 132 ? -4.824 -18.281 -6.277 1 96.69 132 THR A CA 1
ATOM 1038 C C . THR A 1 132 ? -6.168 -18.109 -6.98 1 96.69 132 THR A C 1
ATOM 1040 O O . THR A 1 132 ? -6.68 -19.047 -7.59 1 96.69 132 THR A O 1
ATOM 1043 N N . PHE A 1 133 ? -6.863 -17.031 -6.824 1 94.06 133 PHE A N 1
ATOM 1044 C CA . PHE A 1 133 ? -8.086 -16.578 -7.484 1 94.06 133 PHE A CA 1
ATOM 1045 C C . PHE A 1 133 ? -9.312 -17.172 -6.82 1 94.06 133 PHE A C 1
ATOM 1047 O O . PHE A 1 133 ? -10.414 -17.125 -7.371 1 94.06 133 PHE A O 1
ATOM 1054 N N . GLY A 1 134 ? -9.148 -17.812 -5.668 1 95.44 134 GLY A N 1
ATOM 1055 C CA . GLY A 1 134 ? -10.328 -18.344 -5.012 1 95.44 134 GLY A CA 1
ATOM 1056 C C . GLY A 1 134 ? -10.023 -19.516 -4.09 1 95.44 134 GLY A C 1
ATOM 1057 O O . GLY A 1 134 ? -8.852 -19.828 -3.842 1 95.44 134 GLY A O 1
ATOM 1058 N N . ILE A 1 135 ? -11.109 -20.141 -3.588 1 97.5 135 ILE A N 1
ATOM 1059 C CA . ILE A 1 135 ? -11.062 -21.328 -2.756 1 97.5 135 ILE A CA 1
ATOM 1060 C C . ILE A 1 135 ? -11.672 -22.516 -3.512 1 97.5 135 ILE A C 1
ATOM 1062 O O . ILE A 1 135 ? -12.797 -22.422 -4.016 1 97.5 135 ILE A O 1
ATOM 1066 N N . PRO A 1 136 ? -10.93 -23.578 -3.674 1 97.25 136 PRO A N 1
ATOM 1067 C CA . PRO A 1 136 ? -11.523 -24.75 -4.332 1 97.25 136 PRO A CA 1
ATOM 1068 C C . PRO A 1 136 ? -12.711 -25.312 -3.564 1 97.25 136 PRO A C 1
ATOM 1070 O O . PRO A 1 136 ? -12.898 -25 -2.387 1 97.25 136 PRO A O 1
ATOM 1073 N N . ASN A 1 137 ? -13.469 -26.125 -4.227 1 95.56 137 ASN A N 1
ATOM 1074 C CA . ASN A 1 137 ? -14.594 -26.797 -3.58 1 95.56 137 ASN A CA 1
ATOM 1075 C C . ASN A 1 137 ? -14.133 -27.688 -2.432 1 95.56 137 ASN A C 1
ATOM 1077 O O . ASN A 1 137 ? -13.008 -28.172 -2.439 1 95.56 137 ASN A O 1
ATOM 1081 N N . GLU A 1 138 ? -15.062 -27.891 -1.519 1 97.44 138 GLU A N 1
ATOM 1082 C CA . GLU A 1 138 ? -14.773 -28.641 -0.303 1 97.44 138 GLU A CA 1
ATOM 1083 C C . GLU A 1 138 ? -14.258 -30.047 -0.63 1 97.44 138 GLU A C 1
ATOM 1085 O O . GLU A 1 138 ? -13.375 -30.562 0.055 1 97.44 138 GLU A O 1
ATOM 1090 N N . SER A 1 139 ? -14.812 -30.641 -1.618 1 97.69 139 SER A N 1
ATOM 1091 C CA . SER A 1 139 ? -14.406 -32 -1.988 1 97.69 139 SER A CA 1
ATOM 1092 C C . SER A 1 139 ? -12.945 -32.031 -2.418 1 97.69 139 SER A C 1
ATOM 1094 O O . SER A 1 139 ? -12.234 -33 -2.123 1 97.69 139 SER A O 1
ATOM 1096 N N . ILE A 1 140 ? -12.508 -31.031 -3.148 1 98.12 140 ILE A N 1
ATOM 1097 C CA . ILE A 1 140 ? -11.125 -30.938 -3.6 1 98.12 140 ILE A CA 1
ATOM 1098 C C . ILE A 1 140 ? -10.203 -30.766 -2.398 1 98.12 140 ILE A C 1
ATOM 1100 O O . ILE A 1 140 ? -9.156 -31.406 -2.309 1 98.12 140 ILE A O 1
ATOM 1104 N N . ILE A 1 141 ? -10.57 -29.938 -1.486 1 98.56 141 ILE A N 1
ATOM 1105 C CA . ILE A 1 141 ? -9.797 -29.672 -0.275 1 98.56 141 ILE A CA 1
ATOM 1106 C C . ILE A 1 141 ? -9.641 -30.969 0.523 1 98.56 141 ILE A C 1
ATOM 1108 O O . ILE A 1 141 ? -8.539 -31.297 0.963 1 98.56 141 ILE A O 1
ATOM 1112 N N . GLU A 1 142 ? -10.719 -31.688 0.652 1 98.31 142 GLU A N 1
ATOM 1113 C CA . GLU A 1 142 ? -10.703 -32.938 1.396 1 98.31 142 GLU A CA 1
ATOM 1114 C C . GLU A 1 142 ? -9.758 -33.938 0.75 1 98.31 142 GLU A C 1
ATOM 1116 O O . GLU A 1 142 ? -8.992 -34.625 1.444 1 98.31 142 GLU A O 1
ATOM 1121 N N . ARG A 1 143 ? -9.844 -34.062 -0.554 1 98.5 143 ARG A N 1
ATOM 1122 C CA . ARG A 1 143 ? -8.977 -35 -1.277 1 98.5 143 ARG A CA 1
ATOM 1123 C C . ARG A 1 143 ? -7.508 -34.656 -1.049 1 98.5 143 ARG A C 1
ATOM 1125 O O . ARG A 1 143 ? -6.688 -35.562 -0.842 1 98.5 143 ARG A O 1
ATOM 1132 N N . LEU A 1 144 ? -7.199 -33.406 -1.104 1 98.81 144 LEU A N 1
ATOM 1133 C CA . LEU A 1 144 ? -5.82 -32.969 -0.919 1 98.81 144 LEU A CA 1
ATOM 1134 C C . LEU A 1 144 ? -5.359 -33.219 0.513 1 98.81 144 LEU A C 1
ATOM 1136 O O . LEU A 1 144 ? -4.227 -33.656 0.74 1 98.81 144 LEU A O 1
ATOM 1140 N N . LYS A 1 145 ? -6.211 -32.938 1.456 1 98.25 145 LYS A N 1
ATOM 1141 C CA . LYS 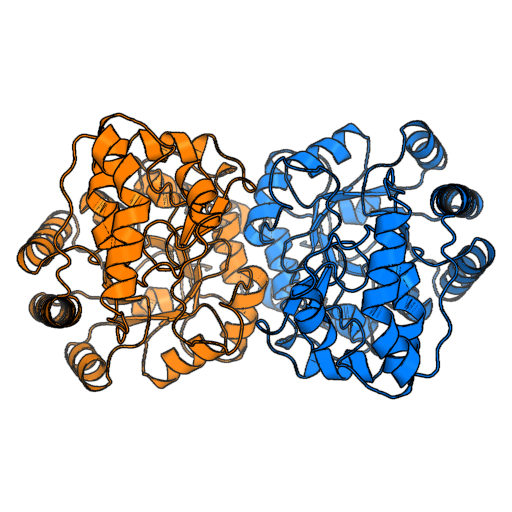A 1 145 ? -5.883 -33.156 2.861 1 98.25 145 LYS A CA 1
ATOM 1142 C C . LYS A 1 145 ? -5.691 -34.656 3.156 1 98.25 145 LYS A C 1
ATOM 1144 O O . LYS A 1 145 ? -4.801 -35.031 3.92 1 98.25 145 LYS A O 1
ATOM 1149 N N . GLU A 1 146 ? -6.57 -35.438 2.572 1 98.19 146 GLU A N 1
ATOM 1150 C CA . GLU A 1 146 ? -6.438 -36.875 2.73 1 98.19 146 GLU A CA 1
ATOM 1151 C C . GLU A 1 146 ? -5.094 -37.375 2.207 1 98.19 146 GLU A C 1
ATOM 1153 O O . GLU A 1 146 ? -4.539 -38.344 2.723 1 98.19 146 GLU A O 1
ATOM 1158 N N . ALA A 1 147 ? -4.648 -36.719 1.19 1 98.5 147 ALA A N 1
ATOM 1159 C CA . ALA A 1 147 ? -3.354 -37.062 0.609 1 98.5 147 ALA A CA 1
ATOM 1160 C C . ALA A 1 147 ? -2.211 -36.438 1.396 1 98.5 147 ALA A C 1
ATOM 1162 O O . ALA A 1 147 ? -1.047 -36.531 1 1 98.5 147 ALA A O 1
ATOM 1163 N N . ASN A 1 148 ? -2.49 -35.719 2.494 1 98.25 148 ASN A N 1
ATOM 1164 C CA . ASN A 1 148 ? -1.536 -35.094 3.398 1 98.25 148 ASN A CA 1
ATOM 1165 C C . ASN A 1 148 ? -0.772 -33.969 2.707 1 98.25 148 ASN A C 1
ATOM 1167 O O . ASN A 1 148 ? 0.426 -33.781 2.938 1 98.25 148 ASN A O 1
ATOM 1171 N N . ILE A 1 149 ? -1.366 -33.312 1.767 1 98.81 149 ILE A N 1
ATOM 1172 C CA . ILE A 1 149 ? -0.81 -32.156 1.08 1 98.81 149 ILE A CA 1
ATOM 1173 C C . ILE A 1 149 ? -1.185 -30.891 1.834 1 98.81 149 ILE A C 1
ATOM 1175 O O . ILE A 1 149 ? -2.344 -30.703 2.213 1 98.81 149 ILE A O 1
ATOM 1179 N N . LYS A 1 150 ? -0.18 -29.984 2.156 1 98.94 150 LYS A N 1
ATOM 1180 C CA . LYS A 1 150 ? -0.446 -28.719 2.83 1 98.94 150 LYS A CA 1
ATOM 1181 C C . LYS A 1 150 ? -1.063 -27.703 1.87 1 98.94 150 LYS A C 1
ATOM 1183 O O . LYS A 1 150 ? -0.639 -27.594 0.718 1 98.94 150 LYS A O 1
ATOM 1188 N N . LEU A 1 151 ? -2.074 -27.016 2.311 1 98.94 151 LEU A N 1
ATOM 1189 C CA . LEU A 1 151 ? -2.85 -26.125 1.461 1 98.94 151 LEU A CA 1
ATOM 1190 C C . LEU A 1 151 ? -2.633 -24.672 1.865 1 98.94 151 LEU A C 1
ATOM 1192 O O . LEU A 1 151 ? -2.795 -24.312 3.035 1 98.94 151 LEU A O 1
ATOM 1196 N N . ILE A 1 152 ? -2.23 -23.844 0.917 1 98.94 152 ILE A N 1
ATOM 1197 C CA . ILE A 1 152 ? -2.043 -22.422 1.144 1 98.94 152 ILE A CA 1
ATOM 1198 C C . ILE A 1 152 ? -2.994 -21.625 0.252 1 98.94 152 ILE A C 1
ATOM 1200 O O . ILE A 1 152 ? -3.004 -21.797 -0.969 1 98.94 152 ILE A O 1
ATOM 1204 N N . GLY A 1 153 ? -3.869 -20.797 0.856 1 98.88 153 GLY A N 1
ATOM 1205 C CA . GLY A 1 153 ? -4.746 -19.906 0.11 1 98.88 153 GLY A CA 1
ATOM 1206 C C . GLY A 1 153 ? -4.223 -18.484 0.017 1 98.88 153 GLY A C 1
ATOM 1207 O O . GLY A 1 153 ? -3.297 -18.109 0.741 1 98.88 153 GLY A O 1
ATOM 1208 N N . THR A 1 154 ? -4.77 -17.719 -0.867 1 98.75 154 THR A N 1
ATOM 1209 C CA . THR A 1 154 ? -4.406 -16.312 -1.042 1 98.75 154 THR A CA 1
ATOM 1210 C C . THR A 1 154 ? -5.559 -15.398 -0.629 1 98.75 154 THR A C 1
ATOM 1212 O O . THR A 1 154 ? -6.719 -15.695 -0.91 1 98.75 154 THR A O 1
ATOM 1215 N N . ALA A 1 155 ? -5.262 -14.312 0.078 1 98.62 155 ALA A N 1
ATOM 1216 C CA . ALA A 1 155 ? -6.238 -13.32 0.52 1 98.62 155 ALA A CA 1
ATOM 1217 C C . ALA A 1 155 ? -5.727 -11.906 0.282 1 98.62 155 ALA A C 1
ATOM 1219 O O . ALA A 1 155 ? -4.559 -11.609 0.535 1 98.62 155 ALA A O 1
ATOM 1220 N N . THR A 1 156 ? -6.613 -11.047 -0.216 1 98.06 156 THR A N 1
ATOM 1221 C CA . THR A 1 156 ? -6.273 -9.641 -0.399 1 98.06 156 THR A CA 1
ATOM 1222 C C . THR A 1 156 ? -7.078 -8.766 0.554 1 98.06 156 THR A C 1
ATOM 1224 O O . THR A 1 156 ? -7.039 -7.535 0.458 1 98.06 156 THR A O 1
ATOM 1227 N N . SER A 1 157 ? -7.848 -9.359 1.434 1 97.75 157 SER A N 1
ATOM 1228 C CA . SER A 1 157 ? -8.633 -8.703 2.475 1 97.75 157 SER A CA 1
ATOM 1229 C C . SER A 1 157 ? -8.789 -9.602 3.697 1 97.75 157 SER A C 1
ATOM 1231 O O . SER A 1 157 ? -8.531 -10.805 3.629 1 97.75 157 SER A O 1
ATOM 1233 N N . VAL A 1 158 ? -9.219 -9.016 4.766 1 98.5 158 VAL A N 1
ATOM 1234 C CA . VAL A 1 158 ? -9.461 -9.766 5.996 1 98.5 158 VAL A CA 1
ATOM 1235 C C . VAL A 1 158 ? -10.586 -10.766 5.781 1 98.5 158 VAL A C 1
ATOM 1237 O O . VAL A 1 158 ? -10.5 -11.914 6.227 1 98.5 158 VAL A O 1
ATOM 1240 N N . ASP A 1 159 ? -11.617 -10.344 5.062 1 97.81 159 ASP A N 1
ATOM 1241 C CA . ASP A 1 159 ? -12.75 -11.234 4.809 1 97.81 159 ASP A CA 1
ATOM 1242 C C . ASP A 1 159 ? -12.305 -12.461 4.016 1 97.81 159 ASP A C 1
ATOM 1244 O O . ASP A 1 159 ? -12.766 -13.57 4.281 1 97.81 159 ASP A O 1
ATOM 1248 N N . GLU A 1 160 ? -11.438 -12.289 3.039 1 98.12 160 GLU A N 1
ATOM 1249 C CA . GLU A 1 160 ? -10.922 -13.414 2.262 1 98.12 160 GLU A CA 1
ATOM 1250 C C . GLU A 1 160 ? -10.062 -14.328 3.125 1 98.12 160 GLU A C 1
ATOM 1252 O O . GLU A 1 160 ? -10.062 -15.547 2.938 1 98.12 160 GLU A O 1
ATOM 1257 N N . ALA A 1 161 ? -9.297 -13.75 4.043 1 98.88 161 ALA A N 1
ATOM 1258 C CA . ALA A 1 161 ? -8.484 -14.555 4.949 1 98.88 161 ALA A CA 1
ATOM 1259 C C . ALA A 1 161 ? -9.359 -15.438 5.836 1 98.88 161 ALA A C 1
ATOM 1261 O O . ALA A 1 161 ? -9.078 -16.625 6.008 1 98.88 161 ALA A O 1
ATOM 1262 N N . ILE A 1 162 ? -10.383 -14.836 6.348 1 98.81 162 ILE A N 1
ATOM 1263 C CA . ILE A 1 162 ? -11.328 -15.57 7.18 1 98.81 162 ILE A CA 1
ATOM 1264 C C . ILE A 1 162 ? -11.945 -16.719 6.371 1 98.81 162 ILE A C 1
ATOM 1266 O O . ILE A 1 162 ? -12.062 -17.844 6.863 1 98.81 162 ILE A O 1
ATOM 1270 N N . ALA A 1 163 ? -12.297 -16.438 5.113 1 98.5 163 ALA A N 1
ATOM 1271 C CA . ALA A 1 163 ? -12.891 -17.438 4.242 1 98.5 163 ALA A CA 1
ATOM 1272 C C . ALA A 1 163 ? -11.914 -18.594 3.998 1 98.5 163 ALA A C 1
ATOM 1274 O O . ALA A 1 163 ? -12.312 -19.766 3.996 1 98.5 163 ALA A O 1
ATOM 1275 N N . ASN A 1 164 ? -10.695 -18.312 3.756 1 98.81 164 ASN A N 1
ATOM 1276 C CA . ASN A 1 164 ? -9.672 -19.328 3.553 1 98.81 164 ASN A CA 1
ATOM 1277 C C . ASN A 1 164 ? -9.523 -20.234 4.777 1 98.81 164 ASN A C 1
ATOM 1279 O O . ASN A 1 164 ? -9.461 -21.453 4.652 1 98.81 164 ASN A O 1
ATOM 1283 N N . GLU A 1 165 ? -9.445 -19.609 5.961 1 98.81 165 GLU A N 1
ATOM 1284 C CA . GLU A 1 165 ? -9.32 -20.391 7.184 1 98.81 165 GLU A CA 1
ATOM 1285 C C . GLU A 1 165 ? -10.539 -21.297 7.379 1 98.81 165 GLU A C 1
ATOM 1287 O O . GLU A 1 165 ? -10.398 -22.469 7.707 1 98.81 165 GLU A O 1
ATOM 1292 N N . LYS A 1 166 ? -11.719 -20.75 7.16 1 98.62 166 LYS A N 1
ATOM 1293 C CA . LYS A 1 166 ? -12.961 -21.5 7.309 1 98.62 166 LYS A CA 1
ATOM 1294 C C . LYS A 1 166 ? -12.992 -22.688 6.352 1 98.62 166 LYS A C 1
ATOM 1296 O O . LYS A 1 166 ? -13.531 -23.75 6.684 1 98.62 166 LYS A O 1
ATOM 1301 N N . ALA A 1 167 ? -12.391 -22.516 5.172 1 98.5 167 ALA A N 1
ATOM 1302 C CA . ALA A 1 167 ? -12.391 -23.547 4.145 1 98.5 167 ALA A CA 1
ATOM 1303 C C . ALA A 1 167 ? -11.414 -24.672 4.492 1 98.5 167 ALA A C 1
ATOM 1305 O O . ALA A 1 167 ? -11.461 -25.75 3.906 1 98.5 167 ALA A O 1
ATOM 1306 N N . GLY A 1 168 ? -10.484 -24.359 5.406 1 98.38 168 GLY A N 1
ATOM 1307 C CA . GLY A 1 168 ? -9.586 -25.406 5.867 1 98.38 168 GLY A CA 1
ATOM 1308 C C . GLY A 1 168 ? -8.172 -25.266 5.328 1 98.38 168 GLY A C 1
ATOM 1309 O O . GLY A 1 168 ? -7.387 -26.219 5.375 1 98.38 168 GLY A O 1
ATOM 1310 N N . MET A 1 169 ? -7.816 -24.141 4.832 1 98.81 169 MET A N 1
ATOM 1311 C CA . MET A 1 169 ? -6.434 -23.922 4.414 1 98.81 169 MET A CA 1
ATOM 1312 C C . MET A 1 169 ? -5.48 -24.031 5.598 1 98.81 169 MET A C 1
ATOM 1314 O O . MET A 1 169 ? -5.867 -23.781 6.738 1 98.81 169 MET A O 1
ATOM 1318 N N . ASP A 1 170 ? -4.25 -24.406 5.309 1 98.88 170 ASP A N 1
ATOM 1319 C CA . ASP A 1 170 ? -3.254 -24.578 6.363 1 98.88 170 ASP A CA 1
ATOM 1320 C C . ASP A 1 170 ? -2.502 -23.266 6.609 1 98.88 170 ASP A C 1
ATOM 1322 O O . ASP A 1 170 ? -1.916 -23.062 7.676 1 98.88 170 ASP A O 1
ATOM 1326 N N . ALA A 1 171 ? -2.424 -22.391 5.699 1 98.94 171 ALA A N 1
ATOM 1327 C CA . ALA A 1 171 ? -1.81 -21.062 5.766 1 98.94 171 ALA A CA 1
ATOM 1328 C C . ALA A 1 171 ? -2.43 -20.109 4.742 1 98.94 171 ALA A C 1
ATOM 1330 O O . ALA A 1 171 ? -3.152 -20.547 3.842 1 98.94 171 ALA A O 1
ATOM 1331 N N . ILE A 1 172 ? -2.188 -18.844 4.902 1 98.88 172 ILE A N 1
ATOM 1332 C CA . ILE A 1 172 ? -2.779 -17.828 4.031 1 98.88 172 ILE A CA 1
ATOM 1333 C C . ILE A 1 172 ? -1.701 -16.859 3.557 1 98.88 172 ILE A C 1
ATOM 1335 O O . ILE A 1 172 ? -0.949 -16.312 4.367 1 98.88 172 ILE A O 1
ATOM 1339 N N . VAL A 1 173 ? -1.589 -16.688 2.264 1 98.94 173 VAL A N 1
ATOM 1340 C CA . VAL A 1 173 ? -0.794 -15.594 1.71 1 98.94 173 VAL A CA 1
ATOM 1341 C C . VAL A 1 173 ? -1.606 -14.297 1.728 1 98.94 173 VAL A C 1
ATOM 1343 O O . VAL A 1 173 ? -2.635 -14.195 1.054 1 98.94 173 VAL A O 1
ATOM 1346 N N . ALA A 1 174 ? -1.22 -13.328 2.561 1 98.94 174 ALA A N 1
ATOM 1347 C CA . ALA A 1 174 ? -1.798 -11.984 2.564 1 98.94 174 ALA A CA 1
ATOM 1348 C C . ALA A 1 174 ? -1.139 -11.102 1.509 1 98.94 174 ALA A C 1
ATOM 1350 O O . ALA A 1 174 ? -0.072 -10.531 1.747 1 98.94 174 ALA A O 1
ATOM 1351 N N . GLN A 1 175 ? -1.828 -10.961 0.394 1 98.81 175 GLN A N 1
ATOM 1352 C CA . GLN A 1 175 ? -1.249 -10.273 -0.755 1 98.81 175 GLN A CA 1
ATOM 1353 C C . GLN A 1 175 ? -1.603 -8.789 -0.743 1 98.81 175 GLN A C 1
ATOM 1355 O O . GLN A 1 175 ? -2.729 -8.414 -1.076 1 98.81 175 GLN A O 1
ATOM 1360 N N . GLY A 1 176 ? -0.638 -7.988 -0.369 1 98.75 176 GLY A N 1
ATOM 1361 C CA . GLY A 1 176 ? -0.828 -6.547 -0.378 1 98.75 176 GLY A CA 1
ATOM 1362 C C . GLY A 1 176 ? -0.902 -5.961 -1.776 1 98.75 176 GLY A C 1
ATOM 1363 O O . GLY A 1 176 ? -0.553 -6.629 -2.752 1 98.75 176 GLY A O 1
ATOM 1364 N N . SER A 1 177 ? -1.269 -4.742 -1.824 1 98.12 177 SER A N 1
ATOM 1365 C CA . SER A 1 177 ? -1.522 -4.09 -3.104 1 98.12 177 SER A CA 1
ATOM 1366 C C . SER A 1 177 ? -0.221 -3.799 -3.844 1 98.12 177 SER A C 1
ATOM 1368 O O . SER A 1 177 ? -0.236 -3.48 -5.035 1 98.12 177 SER A O 1
ATOM 1370 N N . GLU A 1 178 ? 0.916 -3.904 -3.148 1 98.62 178 GLU A N 1
ATOM 1371 C CA . GLU A 1 178 ? 2.213 -3.654 -3.768 1 98.62 178 GLU A CA 1
ATOM 1372 C C . GLU A 1 178 ? 2.643 -4.828 -4.645 1 98.62 178 GLU A C 1
ATOM 1374 O O . GLU A 1 178 ? 3.6 -4.719 -5.414 1 98.62 178 GLU A O 1
ATOM 1379 N N . ALA A 1 179 ? 1.944 -5.934 -4.535 1 98.62 179 ALA A N 1
ATOM 1380 C CA . ALA A 1 179 ? 2.357 -7.168 -5.199 1 98.62 179 ALA A CA 1
ATOM 1381 C C . ALA A 1 179 ? 2.326 -7.012 -6.715 1 98.62 179 ALA A C 1
ATOM 1383 O O . ALA A 1 179 ? 1.442 -6.348 -7.262 1 98.62 179 ALA A O 1
ATOM 1384 N N . GLY A 1 180 ? 3.273 -7.637 -7.367 1 98.38 180 GLY A N 1
ATOM 1385 C CA . GLY A 1 180 ? 3.283 -7.715 -8.82 1 98.38 180 GLY A CA 1
ATOM 1386 C C . GLY A 1 180 ? 2.449 -8.859 -9.359 1 98.38 180 GLY A C 1
ATOM 1387 O O . GLY A 1 180 ? 2.307 -9.898 -8.703 1 98.38 180 GLY A O 1
ATOM 1388 N N . GLY A 1 181 ? 2.025 -8.648 -10.594 1 97.69 181 GLY A N 1
ATOM 1389 C CA . GLY A 1 181 ? 1.244 -9.703 -11.227 1 97.69 181 GLY A CA 1
ATOM 1390 C C . GLY A 1 181 ? -0.218 -9.68 -10.828 1 97.69 181 GLY A C 1
ATOM 1391 O O . GLY A 1 181 ? -0.75 -8.633 -10.453 1 97.69 181 GLY A O 1
ATOM 1392 N N . HIS A 1 182 ? -0.872 -10.766 -10.992 1 97.06 182 HIS A N 1
ATOM 1393 C CA . HIS A 1 182 ? -2.312 -10.867 -10.781 1 97.06 182 HIS A CA 1
ATOM 1394 C C . HIS A 1 182 ? -2.668 -10.758 -9.305 1 97.06 182 HIS A C 1
ATOM 1396 O O . HIS A 1 182 ? -1.975 -11.32 -8.453 1 97.06 182 HIS A O 1
ATOM 1402 N N . ARG A 1 183 ? -3.703 -10.008 -9.062 1 96.44 183 ARG A N 1
ATOM 1403 C CA . ARG A 1 183 ? -4.293 -9.969 -7.727 1 96.44 183 ARG A CA 1
ATOM 1404 C C . ARG A 1 183 ? -5.113 -11.219 -7.449 1 96.44 183 ARG A C 1
ATOM 1406 O O . ARG A 1 183 ? -5.883 -11.664 -8.305 1 96.44 183 ARG A O 1
ATOM 1413 N N . GLY A 1 184 ? -4.961 -11.797 -6.27 1 95.44 184 GLY A N 1
ATOM 1414 C CA . GLY A 1 184 ? -5.613 -13.055 -5.934 1 95.44 184 GLY A CA 1
ATOM 1415 C C . GLY A 1 184 ? -7 -12.859 -5.344 1 95.44 184 GLY A C 1
ATOM 1416 O O . GLY A 1 184 ? -7.566 -13.797 -4.77 1 95.44 184 GLY A O 1
ATOM 1417 N N . SER A 1 185 ? -7.566 -11.664 -5.477 1 94.12 185 SER A N 1
ATOM 1418 C CA . SER A 1 185 ? -8.867 -11.375 -4.891 1 94.12 185 SER A CA 1
ATOM 1419 C C . SER A 1 185 ? -9.953 -12.281 -5.465 1 94.12 185 SER A C 1
ATOM 1421 O O . SER A 1 185 ? -9.945 -12.586 -6.66 1 94.12 185 SER A O 1
ATOM 1423 N N . PHE A 1 186 ? -10.906 -12.672 -4.562 1 92.75 186 PHE A N 1
ATOM 1424 C CA . PHE A 1 186 ? -11.938 -13.562 -5.098 1 92.75 186 PHE A CA 1
ATOM 1425 C C . PHE A 1 186 ? -13.289 -13.266 -4.465 1 92.75 186 PHE A C 1
ATOM 1427 O O . PHE A 1 186 ? -14.312 -13.781 -4.914 1 92.75 186 PHE A O 1
ATOM 1434 N N . LEU A 1 187 ? -13.234 -12.477 -3.438 1 88.94 187 LEU A N 1
ATOM 1435 C CA . LEU A 1 187 ? -14.508 -11.977 -2.934 1 88.94 187 LEU A CA 1
ATOM 1436 C C . LEU A 1 187 ? -14.844 -10.617 -3.535 1 88.94 187 LEU A C 1
ATOM 1438 O O . LEU A 1 187 ? -13.953 -9.789 -3.732 1 88.94 187 LEU A O 1
ATOM 1442 N N . LYS A 1 188 ? -15.93 -10.578 -4.277 1 69.62 188 LYS A N 1
ATOM 1443 C CA . LYS A 1 188 ? -16.297 -9.336 -4.945 1 69.62 188 LYS A CA 1
ATOM 1444 C C . LYS A 1 188 ? -16.906 -8.344 -3.957 1 69.62 188 LYS A C 1
ATOM 1446 O O . LYS A 1 188 ? -18.062 -8.508 -3.531 1 69.62 188 LYS A O 1
ATOM 1451 N N . PRO A 1 189 ? -16.016 -7.633 -3.404 1 58.59 189 PRO A N 1
ATOM 1452 C CA . PRO A 1 189 ? -16.719 -6.594 -2.645 1 58.59 189 PRO A CA 1
ATOM 1453 C C . PRO A 1 189 ? -17.594 -5.711 -3.525 1 58.59 189 PRO A C 1
ATOM 1455 O O . PRO A 1 189 ? -17.484 -5.742 -4.754 1 58.59 189 PRO A O 1
ATOM 1458 N N . LYS A 1 190 ? -18.734 -5.172 -3.109 1 54.41 190 LYS A N 1
ATOM 1459 C CA . LYS A 1 190 ? -19.75 -4.402 -3.832 1 54.41 190 LYS A CA 1
ATOM 1460 C C . LYS A 1 190 ? -19.094 -3.475 -4.855 1 54.41 190 LYS A C 1
ATOM 1462 O O . LYS A 1 190 ? -19.609 -3.314 -5.965 1 54.41 190 LYS A O 1
ATOM 1467 N N . ASN A 1 191 ? -17.938 -2.736 -4.562 1 55.5 191 ASN A N 1
ATOM 1468 C CA . ASN A 1 191 ? -17.656 -1.641 -5.484 1 55.5 191 ASN A CA 1
ATOM 1469 C C . ASN A 1 191 ? -16.203 -1.661 -5.945 1 55.5 191 ASN A C 1
ATOM 1471 O O . ASN A 1 191 ? -15.883 -1.177 -7.035 1 55.5 191 ASN A O 1
ATOM 1475 N N . GLN A 1 192 ? -15.32 -2.279 -5.184 1 72.75 192 GLN A N 1
ATOM 1476 C CA . GLN A 1 192 ? -13.922 -2.092 -5.559 1 72.75 192 GLN A CA 1
ATOM 1477 C C . GLN A 1 192 ? -13.055 -3.236 -5.039 1 72.75 192 GLN A C 1
ATOM 1479 O O . GLN A 1 192 ? -13.305 -3.762 -3.951 1 72.75 192 GLN A O 1
ATOM 1484 N N . LEU A 1 193 ? -12.234 -3.691 -5.949 1 82.5 193 LEU A N 1
ATOM 1485 C CA . LEU A 1 193 ? -11.25 -4.68 -5.52 1 82.5 193 LEU A CA 1
ATOM 1486 C C . LEU A 1 193 ? -10.383 -4.133 -4.391 1 82.5 193 LEU A C 1
ATOM 1488 O O . LEU A 1 193 ? -9.992 -2.963 -4.418 1 82.5 193 LEU A O 1
ATOM 1492 N N . PRO A 1 194 ? -10.133 -4.961 -3.479 1 91.19 194 PRO A N 1
ATOM 1493 C CA . PRO A 1 194 ? -9.297 -4.535 -2.355 1 91.19 194 PRO A CA 1
ATOM 1494 C C . PRO A 1 194 ? -7.887 -4.137 -2.789 1 91.19 194 PRO A C 1
ATOM 1496 O O . PRO A 1 194 ? -7.195 -4.914 -3.453 1 91.19 194 PRO A O 1
ATOM 1499 N N . MET A 1 195 ? -7.527 -2.953 -2.512 1 95.44 195 MET A N 1
ATOM 1500 C CA . MET A 1 195 ? -6.18 -2.451 -2.748 1 95.44 195 MET A CA 1
ATOM 1501 C C . MET A 1 195 ? -5.52 -2.023 -1.44 1 95.44 195 MET A C 1
ATOM 1503 O O . MET A 1 195 ? -5.098 -0.874 -1.3 1 95.44 195 MET A O 1
ATOM 1507 N N . VAL A 1 196 ? -5.434 -2.984 -0.501 1 98.12 196 VAL A N 1
ATOM 1508 C CA . VAL A 1 196 ? -4.902 -2.707 0.83 1 98.12 196 VAL A CA 1
ATOM 1509 C C . VAL A 1 196 ? -3.396 -2.951 0.848 1 98.12 196 VAL A C 1
ATOM 1511 O O . VAL A 1 196 ? -2.926 -3.996 0.393 1 98.12 196 VAL A O 1
ATOM 1514 N N . GLY A 1 197 ? -2.602 -1.985 1.335 1 98.75 197 GLY A N 1
ATOM 1515 C CA . GLY A 1 197 ? -1.159 -2.158 1.422 1 98.75 197 GLY A CA 1
ATOM 1516 C C . GLY A 1 197 ? -0.746 -3.23 2.412 1 98.75 197 GLY A C 1
ATOM 1517 O O . GLY A 1 197 ? -1.458 -3.496 3.383 1 98.75 197 GLY A O 1
ATOM 1518 N N . THR A 1 198 ? 0.406 -3.779 2.215 1 98.88 198 THR A N 1
ATOM 1519 C CA . THR A 1 198 ? 0.896 -4.922 2.979 1 98.88 198 THR A CA 1
ATOM 1520 C C . THR A 1 198 ? 1.018 -4.57 4.457 1 98.88 198 THR A C 1
ATOM 1522 O O . THR A 1 198 ? 0.616 -5.352 5.324 1 98.88 198 THR A O 1
ATOM 1525 N N . ILE A 1 199 ? 1.463 -3.354 4.781 1 98.88 199 ILE A N 1
ATOM 1526 C CA . ILE A 1 199 ? 1.713 -2.979 6.168 1 98.88 199 ILE A CA 1
ATOM 1527 C C . ILE A 1 199 ? 0.39 -2.9 6.93 1 98.88 199 ILE A C 1
ATOM 1529 O O . ILE A 1 199 ? 0.352 -3.115 8.141 1 98.88 199 ILE A O 1
ATOM 1533 N N . SER A 1 200 ? -0.696 -2.59 6.223 1 98.88 200 SER A N 1
ATOM 1534 C CA . SER A 1 200 ? -2.031 -2.537 6.809 1 98.88 200 SER A CA 1
ATOM 1535 C C . SER A 1 200 ? -2.684 -3.916 6.824 1 98.88 200 SER A C 1
ATOM 1537 O O . SER A 1 200 ? -3.307 -4.301 7.816 1 98.88 200 SER A O 1
ATOM 1539 N N . LEU A 1 201 ? -2.525 -4.672 5.793 1 98.88 201 LEU A N 1
ATOM 1540 C CA . LEU A 1 201 ? -3.248 -5.922 5.57 1 98.88 201 LEU A CA 1
ATOM 1541 C C . LEU A 1 201 ? -2.787 -6.996 6.551 1 98.88 201 LEU A C 1
ATOM 1543 O O . LEU A 1 201 ? -3.611 -7.656 7.188 1 98.88 201 LEU A O 1
ATOM 1547 N N . VAL A 1 202 ? -1.498 -7.168 6.758 1 98.94 202 VAL A N 1
ATOM 1548 C CA . VAL A 1 202 ? -0.904 -8.297 7.465 1 98.94 202 VAL A CA 1
ATOM 1549 C C . VAL A 1 202 ? -1.342 -8.281 8.93 1 98.94 202 VAL A C 1
ATOM 1551 O O . VAL A 1 202 ? -1.913 -9.25 9.422 1 98.94 202 VAL A O 1
ATOM 1554 N N . PRO A 1 203 ? -1.146 -7.156 9.656 1 98.94 203 PRO A N 1
ATOM 1555 C CA . PRO A 1 203 ? -1.514 -7.227 11.078 1 98.94 203 PRO A CA 1
ATOM 1556 C C . PRO A 1 203 ? -3.016 -7.395 11.289 1 98.94 203 PRO A C 1
ATOM 1558 O O . PRO A 1 203 ? -3.438 -8.047 12.242 1 98.94 203 PRO A O 1
ATOM 1561 N N . GLN A 1 204 ? -3.846 -6.832 10.406 1 98.88 204 GLN A N 1
ATOM 1562 C CA . GLN A 1 204 ? -5.293 -6.965 10.547 1 98.88 204 GLN A CA 1
ATOM 1563 C C . GLN A 1 204 ? -5.738 -8.406 10.305 1 98.88 204 GLN A C 1
ATOM 1565 O O . GLN A 1 204 ? -6.664 -8.891 10.961 1 98.88 204 GLN A O 1
ATOM 1570 N N . ILE A 1 205 ? -5.086 -9.117 9.367 1 98.94 205 ILE A N 1
ATOM 1571 C CA . ILE A 1 205 ? -5.391 -10.523 9.125 1 98.94 205 ILE A CA 1
ATOM 1572 C C . ILE A 1 205 ? -4.883 -11.367 10.289 1 98.94 205 ILE A C 1
ATOM 1574 O O . ILE A 1 205 ? -5.598 -12.242 10.781 1 98.94 205 ILE A O 1
ATOM 1578 N N . VAL A 1 206 ? -3.666 -11.148 10.75 1 98.88 206 VAL A N 1
ATOM 1579 C CA . VAL A 1 206 ? -3.039 -11.898 11.828 1 98.88 206 VAL A CA 1
ATOM 1580 C C . VAL A 1 206 ? -3.93 -11.867 13.07 1 98.88 206 VAL A C 1
ATOM 1582 O O . VAL A 1 206 ? -4.023 -12.852 13.805 1 98.88 206 VAL A O 1
ATOM 1585 N N . ASP A 1 207 ? -4.609 -10.734 13.281 1 98.75 207 ASP A N 1
ATOM 1586 C CA . ASP A 1 207 ? -5.406 -10.531 14.484 1 98.75 207 ASP A CA 1
ATOM 1587 C C . ASP A 1 207 ? -6.695 -11.352 14.438 1 98.75 207 ASP A C 1
ATOM 1589 O O . ASP A 1 207 ? -7.371 -11.523 15.453 1 98.75 207 ASP A O 1
ATOM 1593 N N . VAL A 1 208 ? -7.035 -11.883 13.211 1 98.5 208 VAL A N 1
ATOM 1594 C CA . VAL A 1 208 ? -8.391 -12.422 13.117 1 98.5 208 VAL A CA 1
ATOM 1595 C C . VAL A 1 208 ? -8.336 -13.906 12.758 1 98.5 208 VAL A C 1
ATOM 1597 O O . VAL A 1 208 ? -9.328 -14.625 12.914 1 98.5 208 VAL A O 1
ATOM 1600 N N . VAL A 1 209 ? -7.227 -14.422 12.25 1 98.75 209 VAL A N 1
ATOM 1601 C CA . VAL A 1 209 ? -7.121 -15.828 11.883 1 98.75 209 VAL A CA 1
ATOM 1602 C C . VAL A 1 209 ? -6.152 -16.531 12.828 1 98.75 209 VAL A C 1
ATOM 1604 O O . VAL A 1 209 ? -5.332 -15.891 13.492 1 98.75 209 VAL A O 1
ATOM 1607 N N . SER A 1 210 ? -6.199 -17.859 12.859 1 98.69 210 SER A N 1
ATOM 1608 C CA . SER A 1 210 ? -5.383 -18.641 13.789 1 98.69 210 SER A CA 1
ATOM 1609 C C . SER A 1 210 ? -4.289 -19.406 13.055 1 98.69 210 SER A C 1
ATOM 1611 O O . SER A 1 210 ? -3.352 -19.906 13.68 1 98.69 210 SER A O 1
ATOM 1613 N N . ILE A 1 211 ? -4.355 -19.516 11.742 1 98.81 211 ILE A N 1
ATOM 1614 C CA . ILE A 1 211 ? -3.371 -20.25 10.961 1 98.81 211 ILE A CA 1
ATOM 1615 C C . ILE A 1 211 ? -2.27 -19.297 10.492 1 98.81 211 ILE A C 1
ATOM 1617 O O . ILE A 1 211 ? -2.443 -18.078 10.516 1 98.81 211 ILE A O 1
ATOM 1621 N N . PRO A 1 212 ? -1.082 -19.844 10.094 1 98.94 212 PRO A N 1
ATOM 1622 C CA . PRO A 1 212 ? 0.039 -18.984 9.688 1 98.94 212 PRO A CA 1
ATOM 1623 C C . PRO A 1 212 ? -0.323 -18.047 8.539 1 98.94 212 PRO A C 1
ATOM 1625 O O . PRO A 1 212 ? -1.017 -18.453 7.602 1 98.94 212 PRO A O 1
ATOM 1628 N N . VAL A 1 213 ? 0.117 -16.828 8.703 1 98.94 213 VAL A N 1
ATOM 1629 C CA . VAL A 1 213 ? -0.046 -15.812 7.672 1 98.94 213 VAL A CA 1
ATOM 1630 C C . VAL A 1 213 ? 1.291 -15.562 6.98 1 98.94 213 VAL A C 1
ATOM 1632 O O . VAL A 1 213 ? 2.326 -15.445 7.637 1 98.94 213 VAL A O 1
ATOM 1635 N N . ILE A 1 214 ? 1.3 -15.562 5.656 1 98.94 214 ILE A N 1
ATOM 1636 C CA . ILE A 1 214 ? 2.453 -15.297 4.801 1 98.94 214 ILE A CA 1
ATOM 1637 C C . ILE A 1 214 ? 2.285 -13.945 4.109 1 98.94 214 ILE A C 1
ATOM 1639 O O . ILE A 1 214 ? 1.36 -13.758 3.314 1 98.94 214 ILE A O 1
ATOM 1643 N N . ALA A 1 215 ? 3.156 -13 4.414 1 98.94 215 ALA A N 1
ATOM 1644 C CA . ALA A 1 215 ? 3.059 -11.672 3.803 1 98.94 215 ALA A CA 1
ATOM 1645 C C . ALA A 1 215 ? 3.568 -11.695 2.365 1 98.94 215 ALA A C 1
ATOM 1647 O O . ALA A 1 215 ? 4.578 -12.344 2.068 1 98.94 215 ALA A O 1
ATOM 1648 N N . ALA A 1 216 ? 2.863 -11.023 1.482 1 98.88 216 ALA A N 1
ATOM 1649 C CA . ALA A 1 216 ? 3.283 -10.859 0.094 1 98.88 216 ALA A CA 1
ATOM 1650 C C . ALA A 1 216 ? 2.959 -9.453 -0.415 1 98.88 216 ALA A C 1
ATOM 1652 O O . ALA A 1 216 ? 1.905 -8.898 -0.093 1 98.88 216 ALA A O 1
ATOM 1653 N N . GLY A 1 217 ? 3.865 -8.922 -1.23 1 98.69 217 GLY A N 1
ATOM 1654 C CA . GLY A 1 217 ? 3.695 -7.602 -1.825 1 98.69 217 GLY A CA 1
ATOM 1655 C C . GLY A 1 217 ? 4.758 -6.609 -1.392 1 98.69 217 GLY A C 1
ATOM 1656 O O . GLY A 1 217 ? 4.766 -6.168 -0.242 1 98.69 217 GLY A O 1
ATOM 1657 N N . GLY A 1 218 ? 5.609 -6.273 -2.295 1 98.56 218 GLY A N 1
ATOM 1658 C CA . GLY A 1 218 ? 6.586 -5.219 -2.062 1 98.56 218 GLY A CA 1
ATOM 1659 C C . GLY A 1 218 ? 7.82 -5.699 -1.324 1 98.56 218 GLY A C 1
ATOM 1660 O O . GLY A 1 218 ? 8.711 -4.906 -1.009 1 98.56 218 GLY A O 1
ATOM 1661 N N . ILE A 1 219 ? 7.941 -6.98 -1.022 1 98.88 219 ILE A N 1
ATOM 1662 C CA . ILE A 1 219 ? 9.031 -7.535 -0.224 1 98.88 219 ILE A CA 1
ATOM 1663 C C . ILE A 1 219 ? 10.156 -8 -1.143 1 98.88 219 ILE A C 1
ATOM 1665 O O . ILE A 1 219 ? 9.984 -8.945 -1.919 1 98.88 219 ILE A O 1
ATOM 1669 N N . MET A 1 220 ? 11.344 -7.367 -1.013 1 98.75 220 MET A N 1
ATOM 1670 C CA . MET A 1 220 ? 12.398 -7.602 -1.994 1 98.75 220 MET A CA 1
ATOM 1671 C C . MET A 1 220 ? 13.711 -7.965 -1.308 1 98.75 220 MET A C 1
ATOM 1673 O O . MET A 1 220 ? 14.625 -8.492 -1.944 1 98.75 220 MET A O 1
ATOM 1677 N N . ASP A 1 221 ? 13.828 -7.641 0.013 1 98.75 221 ASP A N 1
ATOM 1678 C CA . ASP A 1 221 ? 15.094 -7.871 0.703 1 98.75 221 ASP A CA 1
ATOM 1679 C C . ASP A 1 221 ? 14.867 -8.234 2.168 1 98.75 221 ASP A C 1
ATOM 1681 O O . ASP A 1 221 ? 13.734 -8.5 2.574 1 98.75 221 ASP A O 1
ATOM 1685 N N . GLY A 1 222 ? 15.992 -8.352 2.908 1 98.81 222 GLY A N 1
ATOM 1686 C CA . GLY A 1 222 ? 15.914 -8.789 4.293 1 98.81 222 GLY A CA 1
ATOM 1687 C C . GLY A 1 222 ? 15.117 -7.848 5.172 1 98.81 222 GLY A C 1
ATOM 1688 O O . GLY A 1 222 ? 14.469 -8.281 6.129 1 98.81 222 GLY A O 1
ATOM 1689 N N . ARG A 1 223 ? 15.125 -6.523 4.906 1 98.62 223 ARG A N 1
ATOM 1690 C CA . ARG A 1 223 ? 14.32 -5.559 5.648 1 98.62 223 ARG A CA 1
ATOM 1691 C C . ARG A 1 223 ? 12.836 -5.887 5.543 1 98.62 223 ARG A C 1
ATOM 1693 O O . ARG A 1 223 ? 12.125 -5.922 6.555 1 98.62 223 ARG A O 1
ATOM 1700 N N . GLY A 1 224 ? 12.398 -6.172 4.266 1 98.81 224 GLY A N 1
ATOM 1701 C CA . GLY A 1 224 ? 11 -6.504 4.051 1 98.81 224 GLY A CA 1
ATOM 1702 C C . GLY A 1 224 ? 10.578 -7.789 4.738 1 98.81 224 GLY A C 1
ATOM 1703 O O . GLY A 1 224 ? 9.477 -7.875 5.285 1 98.81 224 GLY A O 1
ATOM 1704 N N . VAL A 1 225 ? 11.453 -8.781 4.68 1 98.81 225 VAL A N 1
ATOM 1705 C CA . VAL A 1 225 ? 11.156 -10.062 5.312 1 98.81 225 VAL A CA 1
ATOM 1706 C C . VAL A 1 225 ? 10.992 -9.867 6.816 1 98.81 225 VAL A C 1
ATOM 1708 O O . VAL A 1 225 ? 9.969 -10.25 7.391 1 98.81 225 VAL A O 1
ATOM 1711 N N . LEU A 1 226 ? 11.953 -9.242 7.422 1 98.25 226 LEU A N 1
ATOM 1712 C CA . LEU A 1 226 ? 11.922 -9.062 8.867 1 98.25 226 LEU A CA 1
ATOM 1713 C C . LEU A 1 226 ? 10.766 -8.164 9.289 1 98.25 226 LEU A C 1
ATOM 1715 O O . LEU A 1 226 ? 10.117 -8.406 10.305 1 98.25 226 LEU A O 1
ATOM 1719 N N . ALA A 1 227 ? 10.508 -7.082 8.547 1 98.75 227 ALA A N 1
ATOM 1720 C CA . ALA A 1 227 ? 9.375 -6.207 8.82 1 98.75 227 ALA A CA 1
ATOM 1721 C C . ALA A 1 227 ? 8.062 -6.988 8.805 1 98.75 227 ALA A C 1
ATOM 1723 O O . ALA A 1 227 ? 7.195 -6.766 9.648 1 98.75 227 ALA A O 1
ATOM 1724 N N . SER A 1 228 ? 7.949 -7.914 7.832 1 98.81 228 SER A N 1
ATOM 1725 C CA . SER A 1 228 ? 6.746 -8.727 7.73 1 98.81 228 SER A CA 1
ATOM 1726 C C . SER A 1 228 ? 6.574 -9.617 8.961 1 98.81 228 SER A C 1
ATOM 1728 O O . SER A 1 228 ? 5.465 -9.766 9.477 1 98.81 228 SER A O 1
ATOM 1730 N N . ILE A 1 229 ? 7.633 -10.156 9.398 1 98.25 229 ILE A N 1
ATOM 1731 C CA . ILE A 1 229 ? 7.598 -11.008 10.586 1 98.25 229 ILE A CA 1
ATOM 1732 C C . ILE A 1 229 ? 7.211 -10.164 11.805 1 98.25 229 ILE A C 1
ATOM 1734 O O . ILE A 1 229 ? 6.395 -10.594 12.625 1 98.25 229 ILE A O 1
ATOM 1738 N N . VAL A 1 230 ? 7.699 -8.953 11.906 1 97.75 230 VAL A N 1
ATOM 1739 C CA . VAL A 1 230 ? 7.383 -8.039 12.992 1 97.75 230 VAL A CA 1
ATOM 1740 C C . VAL A 1 230 ? 5.891 -7.715 12.977 1 97.75 230 VAL A C 1
ATOM 1742 O O . VAL A 1 230 ? 5.27 -7.574 14.039 1 97.75 230 VAL A O 1
ATOM 1745 N N . LEU A 1 231 ? 5.324 -7.641 11.836 1 98.69 231 LEU A N 1
ATOM 1746 C CA . LEU A 1 231 ? 3.91 -7.312 11.688 1 98.69 231 LEU A CA 1
ATOM 1747 C C . LEU A 1 231 ? 3.031 -8.477 12.141 1 98.69 231 LEU A C 1
ATOM 1749 O O . LEU A 1 231 ? 1.819 -8.312 12.297 1 98.69 231 LEU A O 1
ATOM 1753 N N . GLY A 1 232 ? 3.576 -9.656 12.258 1 98.31 232 GLY A N 1
ATOM 1754 C CA . GLY A 1 232 ? 2.848 -10.805 12.766 1 98.31 232 GLY A CA 1
ATOM 1755 C C . GLY A 1 232 ? 2.83 -11.977 11.805 1 98.31 232 GLY A C 1
ATOM 1756 O O . GLY A 1 232 ? 2.379 -13.07 12.156 1 98.31 232 GLY A O 1
ATOM 1757 N N . ALA A 1 233 ? 3.324 -11.766 10.57 1 98.81 233 ALA A N 1
ATOM 1758 C CA . ALA A 1 233 ? 3.41 -12.867 9.617 1 98.81 233 ALA A CA 1
ATOM 1759 C C . ALA A 1 233 ? 4.426 -13.906 10.078 1 98.81 233 ALA A C 1
ATOM 1761 O O . ALA A 1 233 ? 5.332 -13.602 10.859 1 98.81 233 ALA A O 1
ATOM 1762 N N . GLU A 1 234 ? 4.223 -15.117 9.602 1 98.75 234 GLU A N 1
ATOM 1763 C CA . GLU A 1 234 ? 5.148 -16.188 9.945 1 98.75 234 GLU A CA 1
ATOM 1764 C C . GLU A 1 234 ? 6.043 -16.562 8.758 1 98.75 234 GLU A C 1
ATOM 1766 O O . GLU A 1 234 ? 6.797 -17.531 8.82 1 98.75 234 GLU A O 1
ATOM 1771 N N . GLY A 1 235 ? 5.945 -15.805 7.684 1 98.75 235 GLY A N 1
ATOM 1772 C CA . GLY A 1 235 ? 6.77 -15.93 6.488 1 98.75 235 GLY A CA 1
ATOM 1773 C C . GLY A 1 235 ? 6.402 -14.922 5.41 1 98.75 235 GLY A C 1
ATOM 1774 O O . GLY A 1 235 ? 5.566 -14.039 5.633 1 98.75 235 GLY A O 1
ATOM 1775 N N . VAL A 1 236 ? 7.129 -15.047 4.309 1 98.94 236 VAL A N 1
ATOM 1776 C CA . VAL A 1 236 ? 6.883 -14.125 3.201 1 98.94 236 VAL A CA 1
ATOM 1777 C C . VAL A 1 236 ? 6.836 -14.898 1.888 1 98.94 236 VAL A C 1
ATOM 1779 O O . VAL A 1 236 ? 7.402 -15.992 1.781 1 98.94 236 VAL A O 1
ATOM 1782 N N . GLN A 1 237 ? 6.074 -14.422 0.959 1 98.94 237 GLN A N 1
ATOM 1783 C CA . GLN A 1 237 ? 6.105 -14.844 -0.438 1 98.94 237 GLN A CA 1
ATOM 1784 C C . GLN A 1 237 ? 6.586 -13.711 -1.343 1 98.94 237 GLN A C 1
ATOM 1786 O O . GLN A 1 237 ? 6.047 -12.602 -1.3 1 98.94 237 GLN A O 1
ATOM 1791 N N . MET A 1 238 ? 7.641 -13.992 -2.086 1 98.88 238 MET A N 1
ATOM 1792 C CA . MET A 1 238 ? 8.289 -12.984 -2.924 1 98.88 238 MET A CA 1
ATOM 1793 C C . MET A 1 238 ? 8.195 -13.359 -4.398 1 98.88 238 MET A C 1
ATOM 1795 O O . MET A 1 238 ? 8.539 -14.484 -4.781 1 98.88 238 MET A O 1
ATOM 1799 N N . GLY A 1 239 ? 7.715 -12.453 -5.207 1 98.62 239 GLY A N 1
ATOM 1800 C CA . GLY A 1 239 ? 7.59 -12.688 -6.641 1 98.62 239 GLY A CA 1
ATOM 1801 C C . GLY A 1 239 ? 8.633 -11.938 -7.457 1 98.62 239 GLY A C 1
ATOM 1802 O O . GLY A 1 239 ? 9.641 -12.516 -7.855 1 98.62 239 GLY A O 1
ATOM 1803 N N . THR A 1 240 ? 8.562 -10.578 -7.469 1 98.75 240 THR A N 1
ATOM 1804 C CA . THR A 1 240 ? 9.43 -9.742 -8.289 1 98.75 240 THR A CA 1
ATOM 1805 C C . THR A 1 240 ? 10.898 -9.961 -7.93 1 98.75 240 THR A C 1
ATOM 1807 O O . THR A 1 240 ? 11.758 -9.969 -8.812 1 98.75 240 THR A O 1
ATOM 1810 N N . ALA A 1 241 ? 11.18 -10.203 -6.68 1 98.62 241 ALA A N 1
ATOM 1811 C CA . ALA A 1 241 ? 12.547 -10.414 -6.219 1 98.62 241 ALA A CA 1
ATOM 1812 C C . ALA A 1 241 ? 13.188 -11.602 -6.938 1 98.62 241 ALA A C 1
ATOM 1814 O O . ALA A 1 241 ? 14.383 -11.562 -7.266 1 98.62 241 ALA A O 1
ATOM 1815 N N . PHE A 1 242 ? 12.383 -12.648 -7.164 1 98.81 242 PHE A N 1
ATOM 1816 C CA . PHE A 1 242 ? 12.906 -13.844 -7.801 1 98.81 242 PHE A CA 1
ATOM 1817 C C . PHE A 1 242 ? 12.672 -13.805 -9.305 1 98.81 242 PHE A C 1
ATOM 1819 O O . PHE A 1 242 ? 13.312 -14.547 -10.062 1 98.81 242 PHE A O 1
ATOM 1826 N N . LEU A 1 243 ? 11.727 -12.961 -9.742 1 98.62 243 LEU A N 1
ATOM 1827 C CA . LEU A 1 243 ? 11.398 -12.836 -11.164 1 98.62 243 LEU A CA 1
ATOM 1828 C C . LEU A 1 243 ? 12.609 -12.352 -11.953 1 98.62 243 LEU A C 1
ATOM 1830 O O . LEU A 1 243 ? 12.867 -12.828 -13.062 1 98.62 243 LEU A O 1
ATOM 1834 N N . THR A 1 244 ? 13.398 -11.43 -11.328 1 98 244 THR A N 1
ATOM 1835 C CA . THR A 1 244 ? 14.523 -10.82 -12.039 1 98 244 THR A CA 1
ATOM 1836 C C . THR A 1 244 ? 15.781 -11.656 -11.883 1 98 244 THR A C 1
ATOM 1838 O O . THR A 1 244 ? 16.844 -11.312 -12.414 1 98 244 THR A O 1
ATOM 1841 N N . SER A 1 245 ? 15.695 -12.773 -11.133 1 98.06 245 SER A N 1
ATOM 1842 C CA . SER A 1 245 ? 16.812 -13.695 -10.977 1 98.06 245 SER A CA 1
ATOM 1843 C C . SER A 1 245 ? 17.203 -14.32 -12.312 1 98.06 245 SER A C 1
ATOM 1845 O O . SER A 1 245 ? 16.344 -14.562 -13.164 1 98.06 245 SER A O 1
ATOM 1847 N N . GLN A 1 246 ? 18.422 -14.727 -12.43 1 96.44 246 GLN A N 1
ATOM 1848 C CA . GLN A 1 246 ? 18.922 -15.414 -13.617 1 96.44 246 GLN A CA 1
ATOM 1849 C C . GLN A 1 246 ? 18.328 -16.812 -13.742 1 96.44 246 GLN A C 1
ATOM 1851 O O . GLN A 1 246 ? 18.328 -17.406 -14.82 1 96.44 246 GLN A O 1
ATOM 1856 N N . ASP A 1 247 ? 17.766 -17.281 -12.68 1 98.19 247 ASP A N 1
ATOM 1857 C CA . ASP A 1 247 ? 17.219 -18.641 -12.648 1 98.19 247 ASP A CA 1
ATOM 1858 C C . ASP A 1 247 ? 15.781 -18.656 -13.18 1 98.19 247 ASP A C 1
ATOM 1860 O O . ASP A 1 247 ? 15.227 -19.734 -13.438 1 98.19 247 ASP A O 1
ATOM 1864 N N . SER A 1 248 ? 15.148 -17.453 -13.312 1 98.12 248 SER A N 1
ATOM 1865 C CA . SER A 1 248 ? 13.773 -17.391 -13.789 1 98.12 248 SER A CA 1
ATOM 1866 C C . SER A 1 248 ? 13.711 -17.438 -15.312 1 98.12 248 SER A C 1
ATOM 1868 O O . SER A 1 248 ? 14.734 -17.297 -15.984 1 98.12 248 SER A O 1
ATOM 1870 N N . ASN A 1 249 ? 12.555 -17.641 -15.852 1 96.94 249 ASN A N 1
ATOM 1871 C CA . ASN A 1 249 ? 12.344 -17.641 -17.297 1 96.94 249 ASN A CA 1
ATOM 1872 C C . ASN A 1 249 ? 11.93 -16.266 -17.812 1 96.94 249 ASN A C 1
ATOM 1874 O O . ASN A 1 249 ? 11.422 -16.156 -18.922 1 96.94 249 ASN A O 1
ATOM 1878 N N . ALA A 1 250 ? 12.047 -15.242 -16.938 1 95.94 250 ALA A N 1
ATOM 1879 C CA . ALA A 1 250 ? 11.734 -13.898 -17.391 1 95.94 250 ALA A CA 1
ATOM 1880 C C . ALA A 1 250 ? 12.625 -13.5 -18.562 1 95.94 250 ALA A C 1
ATOM 1882 O O . ALA A 1 250 ? 13.828 -13.781 -18.562 1 95.94 250 ALA A O 1
ATOM 1883 N N . SER A 1 251 ? 12.086 -12.883 -19.594 1 94.81 251 SER A N 1
ATOM 1884 C CA . SER A 1 251 ? 12.859 -12.406 -20.734 1 94.81 251 SER A CA 1
ATOM 1885 C C . SER A 1 251 ? 13.812 -11.289 -20.312 1 94.81 251 SER A C 1
ATOM 1887 O O . SER A 1 251 ? 13.609 -10.641 -19.297 1 94.81 251 SER A O 1
ATOM 1889 N N . GLU A 1 252 ? 14.805 -11.125 -21.094 1 94.81 252 GLU A N 1
ATOM 1890 C CA . GLU A 1 252 ? 15.703 -10 -20.875 1 94.81 252 GLU A CA 1
ATOM 1891 C C . GLU A 1 252 ? 14.945 -8.672 -20.922 1 94.81 252 GLU A C 1
ATOM 1893 O O . GLU A 1 252 ? 15.266 -7.742 -20.172 1 94.81 252 GLU A O 1
ATOM 1898 N N . LEU A 1 253 ? 13.969 -8.688 -21.812 1 96 253 LEU A N 1
ATOM 1899 C CA . LEU A 1 253 ? 13.141 -7.496 -21.953 1 96 253 LEU A CA 1
ATOM 1900 C C . LEU A 1 253 ? 12.445 -7.152 -20.641 1 96 253 LEU A C 1
ATOM 1902 O O . LEU A 1 253 ? 12.461 -5.996 -20.219 1 96 253 LEU A O 1
ATOM 1906 N N . LEU A 1 254 ? 11.852 -8.117 -20.047 1 96.75 254 LEU A N 1
ATOM 1907 C CA . LEU A 1 254 ? 11.141 -7.926 -18.781 1 96.75 254 LEU A CA 1
ATOM 1908 C C . LEU A 1 254 ? 12.117 -7.574 -17.656 1 96.75 254 LEU A C 1
ATOM 1910 O O . LEU A 1 254 ? 11.891 -6.621 -16.906 1 96.75 254 LEU A O 1
ATOM 1914 N N . ARG A 1 255 ? 13.211 -8.289 -17.547 1 97.12 255 ARG A N 1
ATOM 1915 C CA . ARG A 1 255 ? 14.219 -8.039 -16.516 1 97.12 255 ARG A CA 1
ATOM 1916 C C . ARG A 1 255 ? 14.75 -6.613 -16.609 1 97.12 255 ARG A C 1
ATOM 1918 O O . ARG A 1 255 ? 14.852 -5.918 -15.602 1 97.12 255 ARG A O 1
ATOM 1925 N N . ASP A 1 256 ? 15.047 -6.234 -17.812 1 96.88 256 ASP A N 1
ATOM 1926 C CA . ASP A 1 256 ? 15.586 -4.898 -18.031 1 96.88 256 ASP A CA 1
ATOM 1927 C C . ASP A 1 256 ? 14.562 -3.824 -17.688 1 96.88 256 ASP A C 1
ATOM 1929 O O . ASP A 1 256 ? 14.906 -2.789 -17.109 1 96.88 256 ASP A O 1
ATOM 1933 N N . ALA A 1 257 ? 13.336 -4.117 -18.047 1 97.81 257 ALA A N 1
ATOM 1934 C CA . ALA A 1 257 ? 12.273 -3.162 -17.75 1 97.81 257 ALA A CA 1
ATOM 1935 C C . ALA A 1 257 ? 12.125 -2.951 -16.25 1 97.81 257 ALA A C 1
ATOM 1937 O O . ALA A 1 257 ? 12 -1.816 -15.789 1 97.81 257 ALA A O 1
ATOM 1938 N N . ILE A 1 258 ? 12.18 -3.986 -15.477 1 98.44 258 ILE A N 1
ATOM 1939 C CA . ILE A 1 258 ? 12 -3.914 -14.031 1 98.44 258 ILE A CA 1
ATOM 1940 C C . ILE A 1 258 ? 13.188 -3.203 -13.398 1 98.44 258 ILE A C 1
ATOM 1942 O O . ILE A 1 258 ? 13.016 -2.271 -12.609 1 98.44 258 ILE A O 1
ATOM 1946 N N . ILE A 1 259 ? 14.383 -3.545 -13.805 1 97.56 259 ILE A N 1
ATOM 1947 C CA . ILE A 1 259 ? 15.617 -3.021 -13.227 1 97.56 259 ILE A CA 1
ATOM 1948 C C . ILE A 1 259 ? 15.703 -1.518 -13.477 1 97.56 259 ILE A C 1
ATOM 1950 O O . ILE A 1 259 ? 16.219 -0.771 -12.648 1 97.56 259 ILE A O 1
ATOM 1954 N N . ASN A 1 260 ? 15.07 -1.093 -14.539 1 97.38 260 ASN A N 1
ATOM 1955 C CA . ASN A 1 260 ? 15.195 0.308 -14.93 1 97.38 260 ASN A CA 1
ATOM 1956 C C . ASN A 1 260 ? 13.914 1.09 -14.633 1 97.38 260 ASN A C 1
ATOM 1958 O O . ASN A 1 260 ? 13.734 2.201 -15.133 1 97.38 260 ASN A O 1
ATOM 1962 N N . SER A 1 261 ? 13.07 0.515 -13.844 1 97.38 261 SER A N 1
ATOM 1963 C CA . SER A 1 261 ? 11.812 1.192 -13.547 1 97.38 261 SER A CA 1
ATOM 1964 C C . SER A 1 261 ? 11.82 1.794 -12.148 1 97.38 261 SER A C 1
ATOM 1966 O O . SER A 1 261 ? 12.727 1.525 -11.359 1 97.38 261 SER A O 1
ATOM 1968 N N . LYS A 1 262 ? 10.812 2.691 -11.898 1 96.75 262 LYS A N 1
ATOM 1969 C CA . LYS A 1 262 ? 10.57 3.33 -10.609 1 96.75 262 LYS A CA 1
ATOM 1970 C C . LYS A 1 262 ? 9.336 2.742 -9.93 1 96.75 262 LYS A C 1
ATOM 1972 O O . LYS A 1 262 ? 8.5 2.113 -10.586 1 96.75 262 LYS A O 1
ATOM 1977 N N . GLU A 1 263 ? 9.281 2.965 -8.633 1 97.25 263 GLU A N 1
ATOM 1978 C CA . GLU A 1 263 ? 8.172 2.467 -7.82 1 97.25 263 GLU A CA 1
ATOM 1979 C C . GLU A 1 263 ? 6.848 3.074 -8.266 1 97.25 263 GLU A C 1
ATOM 1981 O O . GLU A 1 263 ? 5.781 2.518 -7.996 1 97.25 263 GLU A O 1
ATOM 1986 N N . THR A 1 264 ? 6.922 4.188 -9.008 1 96.62 264 THR A N 1
ATOM 1987 C CA . THR A 1 264 ? 5.719 4.891 -9.43 1 96.62 264 THR A CA 1
ATOM 1988 C C . THR A 1 264 ? 5.293 4.441 -10.828 1 96.62 264 THR A C 1
ATOM 1990 O O . THR A 1 264 ? 4.273 4.898 -11.344 1 96.62 264 THR A O 1
ATOM 1993 N N . ASP A 1 265 ? 6.043 3.539 -11.43 1 96.56 265 ASP A N 1
ATOM 1994 C CA . ASP A 1 265 ? 5.828 3.229 -12.844 1 96.56 265 ASP A CA 1
ATOM 1995 C C . ASP A 1 265 ? 4.773 2.137 -13.008 1 96.56 265 ASP A C 1
ATOM 1997 O O . ASP A 1 265 ? 4.277 1.907 -14.109 1 96.56 265 ASP A O 1
ATOM 2001 N N . THR A 1 266 ? 4.379 1.458 -11.961 1 97.12 266 THR A N 1
ATOM 2002 C CA . THR A 1 266 ? 3.465 0.329 -12.102 1 97.12 266 THR A CA 1
ATOM 2003 C C . THR A 1 266 ? 2.016 0.788 -11.961 1 97.12 266 THR A C 1
ATOM 2005 O O . THR A 1 266 ? 1.737 1.804 -11.32 1 97.12 266 THR A O 1
ATOM 2008 N N . VAL A 1 267 ? 1.138 0.083 -12.555 1 96.25 267 VAL A N 1
ATOM 2009 C CA . VAL A 1 267 ? -0.305 0.288 -12.469 1 96.25 267 VAL A CA 1
ATOM 2010 C C . VAL A 1 267 ? -1.012 -1.061 -12.352 1 96.25 267 VAL A C 1
ATOM 2012 O O . VAL A 1 267 ? -0.422 -2.105 -12.633 1 96.25 267 VAL A O 1
ATOM 2015 N N . VAL A 1 268 ? -2.176 -1.078 -11.836 1 96 268 VAL A N 1
ATOM 2016 C CA . VAL A 1 268 ? -3.043 -2.252 -11.828 1 96 268 VAL A CA 1
ATOM 2017 C C . VAL A 1 268 ? -3.998 -2.195 -13.016 1 96 268 VAL A C 1
ATOM 2019 O O . VAL A 1 268 ? -4.676 -1.187 -13.234 1 96 268 VAL A O 1
ATOM 2022 N N . THR A 1 269 ? -4.031 -3.279 -13.812 1 96.44 269 THR A N 1
ATOM 2023 C CA . THR A 1 269 ? -4.801 -3.23 -15.055 1 96.44 269 THR A CA 1
ATOM 2024 C C . THR A 1 269 ? -5.426 -4.59 -15.352 1 96.44 269 THR A C 1
ATOM 2026 O O . THR A 1 269 ? -4.922 -5.621 -14.914 1 96.44 269 THR A O 1
ATOM 2029 N N . LYS A 1 270 ? -6.477 -4.582 -16.109 1 95.62 270 LYS A N 1
ATOM 2030 C CA . LYS A 1 270 ? -7.098 -5.785 -16.656 1 95.62 270 LYS A CA 1
ATOM 2031 C C . LYS A 1 270 ? -6.777 -5.949 -18.141 1 95.62 270 LYS A C 1
ATOM 2033 O O . LYS A 1 270 ? -7.219 -6.91 -18.766 1 95.62 270 LYS A O 1
ATOM 2038 N N . ALA A 1 271 ? -5.973 -5.094 -18.609 1 97.56 271 ALA A N 1
ATOM 2039 C CA . ALA A 1 271 ? -5.816 -4.922 -20.062 1 97.56 271 ALA A CA 1
ATOM 2040 C C . ALA A 1 271 ? -5.352 -6.219 -20.719 1 97.56 271 ALA A C 1
ATOM 2042 O O . ALA A 1 271 ? -5.781 -6.547 -21.828 1 97.56 271 ALA A O 1
ATOM 2043 N N . PHE A 1 272 ? -4.566 -6.922 -20.016 1 97.75 272 PHE A N 1
ATOM 2044 C CA . PHE A 1 272 ? -3.889 -8.039 -20.672 1 97.75 272 PHE A CA 1
ATOM 2045 C C . PHE A 1 272 ? -4.652 -9.336 -20.453 1 97.75 272 PHE A C 1
ATOM 2047 O O . PHE A 1 272 ? -4.922 -10.078 -21.391 1 97.75 272 PHE A O 1
ATOM 2054 N N . SER A 1 273 ? -5.07 -9.531 -19.219 1 95.31 273 SER A N 1
ATOM 2055 C CA . SER A 1 273 ? -5.578 -10.867 -18.906 1 95.31 273 SER A CA 1
ATOM 2056 C C . SER A 1 273 ? -7.066 -10.828 -18.578 1 95.31 273 SER A C 1
ATOM 2058 O O . SER A 1 273 ? -7.727 -11.867 -18.547 1 95.31 273 SER A O 1
ATOM 2060 N N . GLY A 1 274 ? -7.598 -9.648 -18.375 1 93.31 274 GLY A N 1
ATOM 2061 C CA . GLY A 1 274 ? -8.961 -9.539 -17.875 1 93.31 274 GLY A CA 1
ATOM 2062 C C . GLY A 1 274 ? -9.07 -9.656 -16.375 1 93.31 274 GLY A C 1
ATOM 2063 O O . GLY A 1 274 ? -10.141 -9.422 -15.805 1 93.31 274 GLY A O 1
ATOM 2064 N N . LYS A 1 275 ? -8.031 -10.023 -15.773 1 92.88 275 LYS A N 1
ATOM 2065 C CA . LYS A 1 275 ? -7.891 -10.016 -14.32 1 92.88 275 LYS A CA 1
ATOM 2066 C C . LYS A 1 275 ? -6.957 -8.898 -13.867 1 92.88 275 LYS A C 1
ATOM 2068 O O . LYS A 1 275 ? -5.934 -8.641 -14.5 1 92.88 275 LYS A O 1
ATOM 2073 N N . LEU A 1 276 ? -7.324 -8.227 -12.797 1 94.56 276 LEU A N 1
ATOM 2074 C CA . LEU A 1 276 ? -6.48 -7.145 -12.305 1 94.56 276 LEU A CA 1
ATOM 2075 C C . LEU A 1 276 ? -5.086 -7.656 -11.961 1 94.56 276 LEU A C 1
ATOM 2077 O O . LEU A 1 276 ? -4.941 -8.648 -11.242 1 94.56 276 LEU A O 1
ATOM 2081 N N . ALA A 1 277 ? -4.125 -7.023 -12.461 1 97.06 277 ALA A N 1
ATOM 2082 C CA . ALA A 1 277 ? -2.719 -7.363 -12.258 1 97.06 277 ALA A CA 1
ATOM 2083 C C . ALA A 1 277 ? -1.847 -6.113 -12.258 1 97.06 277 ALA A C 1
ATOM 2085 O O . ALA A 1 277 ? -2.127 -5.152 -12.984 1 97.06 277 ALA A O 1
ATOM 2086 N N . ARG A 1 278 ? -0.816 -6.141 -11.5 1 98.12 278 ARG A N 1
ATOM 2087 C CA . ARG A 1 278 ? 0.092 -4.996 -11.453 1 98.12 278 ARG A CA 1
ATOM 2088 C C . ARG A 1 278 ? 1.306 -5.223 -12.344 1 98.12 278 ARG A C 1
ATOM 2090 O O . ARG A 1 278 ? 1.945 -6.273 -12.281 1 98.12 278 ARG A O 1
ATOM 2097 N N . GLY A 1 279 ? 1.595 -4.238 -13.094 1 98.06 279 GLY A N 1
ATOM 2098 C CA . GLY A 1 279 ? 2.775 -4.223 -13.938 1 98.06 279 GLY A CA 1
ATOM 2099 C C . GLY A 1 279 ? 3.178 -2.826 -14.375 1 98.06 279 GLY A C 1
ATOM 2100 O O . GLY A 1 279 ? 2.494 -1.852 -14.055 1 98.06 279 GLY A O 1
ATOM 2101 N N . ILE A 1 280 ? 4.301 -2.723 -15.008 1 98.12 280 ILE A N 1
ATOM 2102 C CA . ILE A 1 280 ? 4.805 -1.445 -15.5 1 98.12 280 ILE A CA 1
ATOM 2103 C C . ILE A 1 280 ? 3.879 -0.909 -16.594 1 98.12 280 ILE A C 1
ATOM 2105 O O . ILE A 1 280 ? 3.514 -1.637 -17.516 1 98.12 280 ILE A O 1
ATOM 2109 N N . ASN A 1 281 ? 3.451 0.291 -16.391 1 96.94 281 ASN A N 1
ATOM 2110 C CA . ASN A 1 281 ? 2.57 0.93 -17.359 1 96.94 281 ASN A CA 1
ATOM 2111 C C . ASN A 1 281 ? 3.219 1.005 -18.734 1 96.94 281 ASN A C 1
ATOM 2113 O O . ASN A 1 281 ? 4.441 1.121 -18.859 1 96.94 281 ASN A O 1
ATOM 2117 N N . ASN A 1 282 ? 2.389 0.878 -19.766 1 97.38 282 ASN A N 1
ATOM 2118 C CA . ASN A 1 282 ? 2.887 0.999 -21.125 1 97.38 282 ASN A CA 1
ATOM 2119 C C . ASN A 1 282 ? 1.786 1.433 -22.094 1 97.38 282 ASN A C 1
ATOM 2121 O O . ASN A 1 282 ? 0.682 1.775 -21.672 1 97.38 282 ASN A O 1
ATOM 2125 N N . ARG A 1 283 ? 2.094 1.459 -23.359 1 97.56 283 ARG A N 1
ATOM 2126 C CA . ARG A 1 283 ? 1.189 2.004 -24.359 1 97.56 283 ARG A CA 1
ATOM 2127 C C . ARG A 1 283 ? -0.086 1.173 -24.453 1 97.56 283 ARG A C 1
ATOM 2129 O O . ARG A 1 283 ? -1.184 1.723 -24.578 1 97.56 283 ARG A O 1
ATOM 2136 N N . PHE A 1 284 ? 0.054 -0.118 -24.484 1 98.38 284 PHE A N 1
ATOM 2137 C CA . PHE A 1 284 ? -1.109 -0.992 -24.594 1 98.38 284 PHE A CA 1
ATOM 2138 C C . PHE A 1 284 ? -2.078 -0.74 -23.453 1 98.38 284 PHE A C 1
ATOM 2140 O O . PHE A 1 284 ? -3.289 -0.652 -23.656 1 98.38 284 PHE A O 1
ATOM 2147 N N . ILE A 1 285 ? -1.601 -0.62 -22.188 1 97.75 285 ILE A N 1
ATOM 2148 C CA . ILE A 1 285 ? -2.42 -0.358 -21.016 1 97.75 285 ILE A CA 1
ATOM 2149 C C . ILE A 1 285 ? -3.135 0.982 -21.172 1 97.75 285 ILE A C 1
ATOM 2151 O O . ILE A 1 285 ? -4.34 1.082 -20.922 1 97.75 285 ILE A O 1
ATOM 2155 N N . GLU A 1 286 ? -2.443 1.985 -21.594 1 96.56 286 GLU A N 1
ATOM 2156 C CA . GLU A 1 286 ? -3.004 3.32 -21.766 1 96.56 286 GLU A CA 1
ATOM 2157 C C . GLU A 1 286 ? -4.102 3.328 -22.828 1 96.56 286 GLU A C 1
ATOM 2159 O O . GLU A 1 286 ? -5.16 3.924 -22.625 1 96.56 286 GLU A O 1
ATOM 2164 N N . GLU A 1 287 ? -3.83 2.658 -23.938 1 97.12 287 GLU A N 1
ATOM 2165 C CA . GLU A 1 287 ? -4.816 2.6 -25.016 1 97.12 287 GLU A CA 1
ATOM 2166 C C . GLU A 1 287 ? -6.047 1.803 -24.594 1 97.12 287 GLU A C 1
ATOM 2168 O O . GLU A 1 287 ? -7.176 2.168 -24.922 1 97.12 287 GLU A O 1
ATOM 2173 N N . MET A 1 288 ? -5.824 0.727 -23.891 1 97.38 288 MET A N 1
ATOM 2174 C CA . MET A 1 288 ? -6.934 -0.093 -23.406 1 97.38 288 MET A CA 1
ATOM 2175 C C . MET A 1 288 ? -7.789 0.683 -22.422 1 97.38 288 MET A C 1
ATOM 2177 O O . MET A 1 288 ? -8.992 0.441 -22.312 1 97.38 288 MET A O 1
ATOM 2181 N N . SER A 1 289 ? -7.191 1.598 -21.672 1 93.88 289 SER A N 1
ATOM 2182 C CA . SER A 1 289 ? -7.93 2.4 -20.703 1 93.88 289 SER A CA 1
ATOM 2183 C C . SER A 1 289 ? -8.961 3.287 -21.406 1 93.88 289 SER A C 1
ATOM 2185 O O . SER A 1 289 ? -9.891 3.779 -20.766 1 93.88 289 SER A O 1
ATOM 2187 N N . GLN A 1 290 ? -8.82 3.508 -22.672 1 93.81 290 GLN A N 1
ATOM 2188 C CA . GLN A 1 290 ? -9.734 4.328 -23.453 1 93.81 290 GLN A CA 1
ATOM 2189 C C . GLN A 1 290 ? -10.891 3.494 -24.016 1 93.81 290 GLN A C 1
ATOM 2191 O O . GLN A 1 290 ? -11.828 4.035 -24.594 1 93.81 290 GLN A O 1
ATOM 2196 N N . TYR A 1 291 ? -10.719 2.166 -23.859 1 95.5 291 TYR A N 1
ATOM 2197 C CA . TYR A 1 291 ? -11.781 1.285 -24.328 1 95.5 291 TYR A CA 1
ATOM 2198 C C . TYR A 1 291 ? -13.062 1.511 -23.531 1 95.5 291 TYR A C 1
ATOM 2200 O O . TYR A 1 291 ? -13.078 1.368 -22.312 1 95.5 291 TYR A O 1
ATOM 2208 N N . GLU A 1 292 ? -14.172 1.796 -24.156 1 91.06 292 GLU A N 1
ATOM 2209 C CA . GLU A 1 292 ? -15.43 2.154 -23.5 1 91.06 292 GLU A CA 1
ATOM 2210 C C . GLU A 1 292 ? -16.25 0.914 -23.156 1 91.06 292 GLU A C 1
ATOM 2212 O O . GLU A 1 292 ? -17.172 0.974 -22.344 1 91.06 292 GLU A O 1
ATOM 2217 N N . GLY A 1 293 ? -15.883 -0.162 -23.812 1 91.12 293 GLY A N 1
ATOM 2218 C CA . GLY A 1 293 ? -16.609 -1.392 -23.547 1 91.12 293 GLY A CA 1
ATOM 2219 C C . GLY A 1 293 ? -16.109 -2.129 -22.312 1 91.12 293 GLY A C 1
ATOM 2220 O O . GLY A 1 293 ? -15.312 -1.585 -21.547 1 91.12 293 GLY A O 1
ATOM 2221 N N . ASP A 1 294 ? -16.641 -3.268 -22.109 1 91.56 294 ASP A N 1
ATOM 2222 C CA . ASP A 1 294 ? -16.234 -4.121 -21 1 91.56 294 ASP A CA 1
ATOM 2223 C C . ASP A 1 294 ? -15.109 -5.066 -21.422 1 91.56 294 ASP A C 1
ATOM 2225 O O . ASP A 1 294 ? -15.289 -5.883 -22.328 1 91.56 294 ASP A O 1
ATOM 2229 N N . ILE A 1 295 ? -14.023 -4.922 -20.797 1 94.62 295 ILE A N 1
ATOM 2230 C CA . ILE A 1 295 ? -12.945 -5.871 -21.031 1 94.62 295 ILE A CA 1
ATOM 2231 C C . ILE A 1 295 ? -13.359 -7.254 -20.531 1 94.62 295 ILE A C 1
ATOM 2233 O O . ILE A 1 295 ? -13.758 -7.406 -19.375 1 94.62 295 ILE A O 1
ATOM 2237 N N . PRO A 1 296 ? -13.312 -8.25 -21.438 1 93.62 296 PRO A N 1
ATOM 2238 C CA . PRO A 1 296 ? -13.68 -9.594 -20.969 1 93.62 296 PRO A CA 1
ATOM 2239 C C . PRO A 1 296 ? -12.852 -10.047 -19.766 1 93.62 296 PRO A C 1
ATOM 2241 O O . PRO A 1 296 ? -11.656 -9.773 -19.703 1 93.62 296 PRO A O 1
ATOM 2244 N N . ASP A 1 297 ? -13.453 -10.766 -18.891 1 91.94 297 ASP A N 1
ATOM 2245 C CA . ASP A 1 297 ? -12.758 -11.281 -17.703 1 91.94 297 ASP A CA 1
ATOM 2246 C C . ASP A 1 297 ? -11.805 -12.414 -18.078 1 91.94 297 ASP A C 1
ATOM 2248 O O . ASP A 1 297 ? -11.922 -13 -19.156 1 91.94 297 ASP A O 1
ATOM 2252 N N . TYR A 1 298 ? -10.852 -12.688 -17.234 1 90.81 298 TYR A N 1
ATOM 2253 C CA . TYR A 1 298 ? -10.039 -13.891 -17.328 1 90.81 298 TYR A CA 1
ATOM 2254 C C . TYR A 1 298 ? -10.914 -15.141 -17.359 1 90.81 298 TYR A C 1
ATOM 2256 O O . TYR A 1 298 ? -11.883 -15.242 -16.609 1 90.81 298 TYR A O 1
ATOM 2264 N N . PRO A 1 299 ? -10.586 -16.047 -18.312 1 90.81 299 PRO A N 1
ATOM 2265 C CA . PRO A 1 299 ? -9.391 -16.172 -19.141 1 90.81 299 PRO A CA 1
ATOM 2266 C C . PRO A 1 299 ? -9.602 -15.625 -20.547 1 90.81 299 PRO A C 1
ATOM 2268 O O . PRO A 1 299 ? -8.68 -15.664 -21.375 1 90.81 299 PRO A O 1
ATOM 2271 N N . ILE A 1 300 ? -10.719 -15.062 -20.828 1 92.5 300 ILE A N 1
ATOM 2272 C CA . ILE A 1 300 ? -11.062 -14.711 -22.203 1 92.5 300 ILE A CA 1
ATOM 2273 C C . ILE A 1 300 ? -10.109 -13.633 -22.703 1 92.5 300 ILE A C 1
ATOM 2275 O O . ILE A 1 300 ? -9.477 -13.805 -23.75 1 92.5 300 ILE A O 1
ATOM 2279 N N . GLN A 1 301 ? -9.992 -12.555 -21.984 1 95.19 301 GLN A N 1
ATOM 2280 C CA . GLN A 1 301 ? -9.102 -11.477 -22.406 1 95.19 301 GLN A CA 1
ATOM 2281 C C . GLN A 1 301 ? -7.668 -11.977 -22.547 1 95.19 301 GLN A C 1
ATOM 2283 O O . GLN A 1 301 ? -6.938 -11.531 -23.438 1 95.19 301 GLN A O 1
ATOM 2288 N N . ASN A 1 302 ? -7.309 -12.867 -21.641 1 94.25 302 ASN A N 1
ATOM 2289 C CA . ASN A 1 302 ? -5.98 -13.469 -21.719 1 94.25 302 ASN A CA 1
ATOM 2290 C C . ASN A 1 302 ? -5.77 -14.188 -23.047 1 94.25 302 ASN A C 1
ATOM 2292 O O . ASN A 1 302 ? -4.715 -14.055 -23.672 1 94.25 302 ASN A O 1
ATOM 2296 N N . GLU A 1 303 ? -6.715 -14.914 -23.484 1 93.31 303 GLU A N 1
ATOM 2297 C CA . GLU A 1 303 ? -6.637 -15.641 -24.75 1 93.31 303 GLU A CA 1
ATOM 2298 C C . GLU A 1 303 ? -6.609 -14.68 -25.938 1 93.31 303 GLU A C 1
ATOM 2300 O O . GLU A 1 303 ? -5.855 -14.883 -26.891 1 93.31 303 GLU A O 1
ATOM 2305 N N . LEU A 1 304 ? -7.398 -13.664 -25.828 1 95.62 304 LEU A N 1
ATOM 2306 C CA . LEU A 1 304 ? -7.539 -12.727 -26.938 1 95.62 304 LEU A CA 1
ATOM 2307 C C . LEU A 1 304 ? -6.258 -11.93 -27.141 1 95.62 304 LEU A C 1
ATOM 2309 O O . LEU A 1 304 ? -5.949 -11.516 -28.25 1 95.62 304 LEU A O 1
ATOM 2313 N N . THR A 1 305 ? -5.508 -11.734 -26.062 1 97.25 305 THR A N 1
ATOM 2314 C CA . THR A 1 305 ? -4.344 -10.859 -26.156 1 97.25 305 THR A CA 1
ATOM 2315 C C . THR A 1 305 ? -3.055 -11.672 -26.203 1 97.25 305 THR A C 1
ATOM 2317 O O . THR A 1 305 ? -1.979 -11.117 -26.453 1 97.25 305 THR A O 1
ATOM 2320 N N . SER A 1 306 ? -3.117 -12.984 -26.016 1 95.62 306 SER A N 1
ATOM 2321 C CA . SER A 1 306 ? -1.941 -13.836 -25.844 1 95.62 306 SER A CA 1
ATOM 2322 C C . SER A 1 306 ? -1.008 -13.734 -27.047 1 95.62 306 SER A C 1
ATOM 2324 O O . SER A 1 306 ? 0.198 -13.531 -26.891 1 95.62 306 SER A O 1
ATOM 2326 N N . SER A 1 307 ? -1.557 -13.844 -28.281 1 96.31 307 SER A N 1
ATOM 2327 C CA . SER A 1 307 ? -0.729 -13.82 -29.484 1 96.31 307 SER A CA 1
ATOM 2328 C C . SER A 1 307 ? -0.094 -12.453 -29.688 1 96.31 307 SER A C 1
ATOM 2330 O O . SER A 1 307 ? 1.033 -12.352 -30.172 1 96.31 307 SER A O 1
ATOM 2332 N N . ILE A 1 308 ? -0.791 -11.422 -29.297 1 97.44 308 ILE A N 1
ATOM 2333 C CA . ILE A 1 308 ? -0.278 -10.062 -29.422 1 97.44 308 ILE A CA 1
ATOM 2334 C C . ILE A 1 308 ? 0.919 -9.883 -28.484 1 97.44 308 ILE A C 1
ATOM 2336 O O . ILE A 1 308 ? 1.978 -9.414 -28.906 1 97.44 308 ILE A O 1
ATOM 2340 N N . ARG A 1 309 ? 0.769 -10.297 -27.25 1 97 309 ARG A N 1
ATOM 2341 C CA . ARG A 1 309 ? 1.824 -10.172 -26.25 1 97 309 ARG A CA 1
ATOM 2342 C C . ARG A 1 309 ? 3.059 -10.969 -26.641 1 97 309 ARG A C 1
ATOM 2344 O O . ARG A 1 309 ? 4.188 -10.484 -26.531 1 97 309 ARG A O 1
ATOM 2351 N N . LYS A 1 310 ? 2.816 -12.172 -27.156 1 94.75 310 LYS A N 1
ATOM 2352 C CA . LYS A 1 310 ? 3.916 -13.039 -27.578 1 94.75 310 LYS A CA 1
ATOM 2353 C C . LYS A 1 310 ? 4.676 -12.43 -28.75 1 94.75 310 LYS A C 1
ATOM 2355 O O . LYS A 1 310 ? 5.91 -12.414 -28.766 1 94.75 310 LYS A O 1
ATOM 2360 N N . ALA A 1 311 ? 3.941 -11.977 -29.75 1 96.94 311 ALA A N 1
ATOM 2361 C CA . ALA A 1 311 ? 4.562 -11.359 -30.906 1 96.94 311 ALA A CA 1
ATOM 2362 C C . ALA A 1 311 ? 5.34 -10.109 -30.531 1 96.94 311 ALA A C 1
ATOM 2364 O O . ALA A 1 311 ? 6.445 -9.875 -31.016 1 96.94 311 ALA A O 1
ATOM 2365 N N . ALA A 1 312 ? 4.754 -9.328 -29.656 1 96.62 312 ALA A N 1
ATOM 2366 C CA . ALA A 1 312 ? 5.402 -8.102 -29.188 1 96.62 312 ALA A CA 1
ATOM 2367 C C . ALA A 1 312 ? 6.703 -8.422 -28.469 1 96.62 312 ALA A C 1
ATOM 2369 O O . ALA A 1 312 ? 7.727 -7.773 -28.703 1 96.62 312 ALA A O 1
ATOM 2370 N N . ALA A 1 313 ? 6.633 -9.352 -27.578 1 94.5 313 ALA A N 1
ATOM 2371 C CA . ALA A 1 313 ? 7.828 -9.766 -26.844 1 94.5 313 ALA A CA 1
ATOM 2372 C C . ALA A 1 313 ? 8.922 -10.234 -27.797 1 94.5 313 ALA A C 1
ATOM 2374 O O . ALA A 1 313 ? 10.102 -9.914 -27.594 1 94.5 313 ALA A O 1
ATOM 2375 N N . ASN A 1 314 ? 8.555 -10.922 -28.828 1 94.69 314 ASN A N 1
ATOM 2376 C CA . ASN A 1 314 ? 9.5 -11.484 -29.781 1 94.69 314 ASN A CA 1
ATOM 2377 C C . ASN A 1 314 ? 10.25 -10.383 -30.531 1 94.69 314 ASN A C 1
ATOM 2379 O O . ASN A 1 314 ? 11.414 -10.562 -30.891 1 94.69 314 ASN A O 1
ATOM 2383 N N . ILE A 1 315 ? 9.602 -9.32 -30.719 1 95.69 315 ILE A N 1
ATOM 2384 C CA . ILE A 1 315 ? 10.25 -8.258 -31.484 1 95.69 315 ILE A CA 1
ATOM 2385 C C . ILE A 1 315 ? 10.789 -7.199 -30.531 1 95.69 315 ILE A C 1
ATOM 2387 O O . ILE A 1 315 ? 11.203 -6.121 -30.953 1 95.69 315 ILE A O 1
ATOM 2391 N N . GLY A 1 316 ? 10.633 -7.465 -29.219 1 95.5 316 GLY A N 1
ATOM 2392 C CA . GLY A 1 316 ? 11.227 -6.605 -28.203 1 95.5 316 GLY A CA 1
ATOM 2393 C C . GLY A 1 316 ? 10.414 -5.355 -27.938 1 95.5 316 GLY A C 1
ATOM 2394 O O . GLY A 1 316 ? 10.953 -4.336 -27.5 1 95.5 316 GLY A O 1
ATOM 2395 N N . ASP A 1 317 ? 9.18 -5.41 -28.203 1 96.38 317 ASP A N 1
ATOM 2396 C CA . ASP A 1 317 ? 8.312 -4.262 -27.984 1 96.38 317 ASP A CA 1
ATOM 2397 C C . ASP A 1 317 ? 7.656 -4.332 -26.609 1 96.38 317 ASP A C 1
ATOM 2399 O O . ASP A 1 317 ? 6.559 -4.879 -26.453 1 96.38 317 ASP A O 1
ATOM 2403 N N . LYS A 1 318 ? 8.234 -3.658 -25.625 1 96.44 318 LYS A N 1
ATOM 2404 C CA . LYS A 1 318 ? 7.73 -3.674 -24.25 1 96.44 318 LYS A CA 1
ATOM 2405 C C . LYS A 1 318 ? 6.426 -2.893 -24.141 1 96.44 318 LYS A C 1
ATOM 2407 O O . LYS A 1 318 ? 5.734 -2.975 -23.125 1 96.44 318 LYS A O 1
ATOM 2412 N N . GLU A 1 319 ? 6.035 -2.182 -25.156 1 97.06 319 GLU A N 1
ATOM 2413 C CA . GLU A 1 319 ? 4.871 -1.302 -25.109 1 97.06 319 GLU A CA 1
ATOM 2414 C C . GLU A 1 319 ? 3.584 -2.078 -25.375 1 97.06 319 GLU A C 1
ATOM 2416 O O . GLU A 1 319 ? 2.486 -1.549 -25.188 1 97.06 319 GLU A O 1
ATOM 2421 N N . LEU A 1 320 ? 3.719 -3.389 -25.781 1 97.38 320 LEU A N 1
ATOM 2422 C CA . LEU A 1 320 ? 2.523 -4.141 -26.141 1 97.38 320 LEU A CA 1
ATOM 2423 C C . LEU A 1 320 ? 2.469 -5.469 -25.391 1 97.38 320 LEU A C 1
ATOM 2425 O O . LEU A 1 320 ? 1.675 -6.348 -25.734 1 97.38 320 LEU A O 1
ATOM 2429 N N . THR A 1 321 ? 3.336 -5.629 -24.406 1 96.75 321 THR A N 1
ATOM 2430 C CA . THR A 1 321 ? 3.334 -6.859 -23.625 1 96.75 321 THR A CA 1
ATOM 2431 C C . THR A 1 321 ? 3.32 -6.551 -22.125 1 96.75 321 THR A C 1
ATOM 2433 O O . THR A 1 321 ? 3.609 -5.426 -21.719 1 96.75 321 THR A O 1
ATOM 2436 N N . HIS A 1 322 ? 2.859 -7.566 -21.328 1 96.56 322 HIS A N 1
ATOM 2437 C CA . HIS A 1 322 ? 2.77 -7.375 -19.891 1 96.56 322 HIS A CA 1
ATOM 2438 C C . HIS A 1 322 ? 4.152 -7.383 -19.25 1 96.56 322 HIS A C 1
ATOM 2440 O O . HIS A 1 322 ? 4.988 -8.234 -19.562 1 96.56 322 HIS A O 1
ATOM 2446 N N . MET A 1 323 ? 4.441 -6.395 -18.406 1 97.38 323 MET A N 1
ATOM 2447 C CA . MET A 1 323 ? 5.645 -6.273 -17.594 1 97.38 323 MET A CA 1
ATOM 2448 C C . MET A 1 323 ? 5.305 -6.293 -16.109 1 97.38 323 MET A C 1
ATOM 2450 O O . MET A 1 323 ? 5.488 -5.297 -15.414 1 97.38 323 MET A O 1
ATOM 2454 N N . TRP A 1 324 ? 4.852 -7.516 -15.695 1 97.75 324 TRP A N 1
ATOM 2455 C CA . TRP A 1 324 ? 4.41 -7.668 -14.312 1 97.75 324 TRP A CA 1
ATOM 2456 C C . TRP A 1 324 ? 5.531 -7.328 -13.344 1 97.75 324 TRP A C 1
ATOM 2458 O O . TRP A 1 324 ? 6.668 -7.781 -13.508 1 97.75 324 TRP A O 1
ATOM 2468 N N . SER A 1 325 ? 5.238 -6.484 -12.414 1 98.44 325 SER A N 1
ATOM 2469 C CA . SER A 1 325 ? 6.184 -6.027 -11.398 1 98.44 325 SER A CA 1
ATOM 2470 C C . SER A 1 325 ? 5.457 -5.418 -10.203 1 98.44 325 SER A C 1
ATOM 2472 O O . SER A 1 325 ? 4.441 -4.742 -10.367 1 98.44 325 SER A O 1
ATOM 2474 N N . GLY A 1 326 ? 6.027 -5.719 -9.008 1 98.56 326 GLY A N 1
ATOM 2475 C CA . GLY A 1 326 ? 5.551 -5.004 -7.832 1 98.56 326 GLY A CA 1
ATOM 2476 C C . GLY A 1 326 ? 6.074 -3.584 -7.742 1 98.56 326 GLY A C 1
ATOM 2477 O O . GLY A 1 326 ? 6.602 -3.049 -8.719 1 98.56 326 GLY A O 1
ATOM 2478 N N . GLN A 1 327 ? 5.941 -2.98 -6.562 1 98.69 327 GLN A N 1
ATOM 2479 C CA . GLN A 1 327 ? 6.199 -1.552 -6.422 1 98.69 327 GLN A CA 1
ATOM 2480 C C . GLN A 1 327 ? 7.602 -1.3 -5.871 1 98.69 327 GLN A C 1
ATOM 2482 O O . GLN A 1 327 ? 7.922 -0.18 -5.465 1 98.69 327 GLN A O 1
ATOM 2487 N N . SER A 1 328 ? 8.461 -2.34 -5.785 1 98.75 328 SER A N 1
ATOM 2488 C CA . SER A 1 328 ? 9.805 -2.162 -5.25 1 98.75 328 SER A CA 1
ATOM 2489 C C . SER A 1 328 ? 10.859 -2.5 -6.297 1 98.75 328 SER A C 1
ATOM 2491 O O . SER A 1 328 ? 11.812 -3.227 -6.008 1 98.75 328 SER A O 1
ATOM 2493 N N . PRO A 1 329 ? 10.719 -1.936 -7.492 1 98.38 329 PRO A N 1
ATOM 2494 C CA . PRO A 1 329 ? 11.641 -2.344 -8.555 1 98.38 329 PRO A CA 1
ATOM 2495 C C . PRO A 1 329 ? 13.07 -1.882 -8.297 1 98.38 329 PRO A C 1
ATOM 2497 O O . PRO A 1 329 ? 14.023 -2.516 -8.773 1 98.38 329 PRO A O 1
ATOM 2500 N N . ARG A 1 330 ? 13.258 -0.803 -7.516 1 98.06 330 ARG A N 1
ATOM 2501 C CA . ARG A 1 330 ? 14.594 -0.261 -7.258 1 98.06 330 ARG A CA 1
ATOM 2502 C C . ARG A 1 330 ? 15.445 -1.253 -6.477 1 98.06 330 ARG A C 1
ATOM 2504 O O . ARG A 1 330 ? 16.672 -1.119 -6.426 1 98.06 330 ARG A O 1
ATOM 2511 N N . LEU A 1 331 ? 14.797 -2.26 -5.887 1 98.56 331 LEU A N 1
ATOM 2512 C CA . LEU A 1 331 ? 15.5 -3.225 -5.051 1 98.56 331 LEU A CA 1
ATOM 2513 C C . LEU A 1 331 ? 15.789 -4.508 -5.824 1 98.56 331 LEU A C 1
ATOM 2515 O O . LEU A 1 331 ? 16.359 -5.449 -5.277 1 98.56 331 LEU A O 1
ATOM 2519 N N . ALA A 1 332 ? 15.422 -4.535 -7.074 1 98.31 332 ALA A N 1
ATOM 2520 C CA . ALA A 1 332 ? 15.586 -5.738 -7.891 1 98.31 332 ALA A CA 1
ATOM 2521 C C . ALA A 1 332 ? 17.047 -5.965 -8.258 1 98.31 332 ALA A C 1
ATOM 2523 O O . ALA A 1 332 ? 17.797 -5.008 -8.5 1 98.31 332 ALA A O 1
ATOM 2524 N N . THR A 1 333 ? 17.484 -7.18 -8.227 1 97.69 333 THR A N 1
ATOM 2525 C CA . THR A 1 333 ? 18.797 -7.613 -8.695 1 97.69 333 THR A CA 1
ATOM 2526 C C . THR A 1 333 ? 18.672 -8.766 -9.688 1 97.69 333 THR A C 1
ATOM 2528 O O . THR A 1 333 ? 17.594 -9.344 -9.836 1 97.69 333 THR A O 1
ATOM 2531 N N . THR A 1 334 ? 19.719 -9.039 -10.367 1 97.69 334 THR A N 1
ATOM 2532 C CA . THR A 1 334 ? 19.703 -10.148 -11.32 1 97.69 334 THR A CA 1
ATOM 2533 C C . THR A 1 334 ? 20.5 -11.328 -10.797 1 97.69 334 THR A C 1
ATOM 2535 O O . THR A 1 334 ? 20.922 -12.195 -11.57 1 97.69 334 THR A O 1
ATOM 2538 N N . HIS A 1 335 ? 20.766 -11.391 -9.547 1 98.31 335 HIS A N 1
ATOM 2539 C CA . HIS A 1 335 ? 21.531 -12.469 -8.953 1 98.31 335 HIS A CA 1
ATOM 2540 C C . HIS A 1 335 ? 20.797 -13.805 -9.07 1 98.31 335 HIS A C 1
ATOM 2542 O O . HIS A 1 335 ? 19.562 -13.828 -9.156 1 98.31 335 HIS A O 1
ATOM 2548 N N . PRO A 1 336 ? 21.594 -14.883 -9.055 1 98.69 336 PRO A N 1
ATOM 2549 C CA . PRO A 1 336 ? 20.938 -16.188 -8.945 1 98.69 336 PRO A CA 1
ATOM 2550 C C . PRO A 1 336 ? 20.094 -16.328 -7.672 1 98.69 336 PRO A C 1
ATOM 2552 O O . PRO A 1 336 ? 20.391 -15.672 -6.668 1 98.69 336 PRO A O 1
ATOM 2555 N N . ALA A 1 337 ? 19.109 -17.172 -7.734 1 98.75 337 ALA A N 1
ATOM 2556 C CA . ALA A 1 337 ? 18.156 -17.312 -6.637 1 98.75 337 ALA A CA 1
ATOM 2557 C C . ALA A 1 337 ? 18.875 -17.656 -5.332 1 98.75 337 ALA A C 1
ATOM 2559 O O . ALA A 1 337 ? 18.484 -17.188 -4.262 1 98.75 337 ALA A O 1
ATOM 2560 N N . ASN A 1 338 ? 19.906 -18.531 -5.418 1 98.81 338 ASN A N 1
ATOM 2561 C CA . ASN A 1 338 ? 20.625 -18.891 -4.207 1 98.81 338 ASN A CA 1
ATOM 2562 C C . ASN A 1 338 ? 21.328 -17.688 -3.586 1 98.81 338 ASN A C 1
ATOM 2564 O O . ASN A 1 338 ? 21.391 -17.562 -2.361 1 98.81 338 ASN A O 1
ATOM 2568 N N . THR A 1 339 ? 21.844 -16.781 -4.438 1 98.88 339 THR A N 1
ATOM 2569 C CA . THR A 1 339 ? 22.5 -15.57 -3.959 1 98.88 339 THR A CA 1
ATOM 2570 C C . THR A 1 339 ? 21.469 -14.617 -3.346 1 98.88 339 THR A C 1
ATOM 2572 O O . THR A 1 339 ? 21.734 -13.984 -2.32 1 98.88 339 THR A O 1
ATOM 2575 N N . ILE A 1 340 ? 20.297 -14.508 -3.936 1 98.88 340 ILE A N 1
ATOM 2576 C CA . ILE A 1 340 ? 19.219 -13.688 -3.393 1 98.88 340 ILE A CA 1
ATOM 2577 C C . ILE A 1 340 ? 18.844 -14.188 -2 1 98.88 340 ILE A C 1
ATOM 2579 O O . ILE A 1 340 ? 18.75 -13.398 -1.058 1 98.88 340 ILE A O 1
ATOM 2583 N N . MET A 1 341 ? 18.734 -15.508 -1.844 1 98.88 341 MET A N 1
ATOM 2584 C CA . MET A 1 341 ? 18.406 -16.109 -0.557 1 98.88 341 MET A CA 1
ATOM 2585 C C . MET A 1 341 ? 19.469 -15.797 0.48 1 98.88 341 MET A C 1
ATOM 2587 O O . MET A 1 341 ? 19.156 -15.359 1.59 1 98.88 341 MET A O 1
ATOM 2591 N N . SER A 1 342 ? 20.656 -15.977 0.075 1 98.81 342 SER A N 1
ATOM 2592 C CA . SER A 1 342 ? 21.766 -15.734 0.992 1 98.81 342 SER A CA 1
ATOM 2593 C C . SER A 1 342 ? 21.828 -14.266 1.409 1 98.81 342 SER A C 1
ATOM 2595 O O . SER A 1 342 ? 22.078 -13.961 2.576 1 98.81 342 SER A O 1
ATOM 2597 N N . ASN A 1 343 ? 21.641 -13.375 0.448 1 98.75 343 ASN A N 1
ATOM 2598 C CA . ASN A 1 343 ? 21.656 -11.945 0.739 1 98.75 343 ASN A CA 1
ATOM 2599 C C . ASN A 1 343 ? 20.562 -11.555 1.727 1 98.75 343 ASN A C 1
ATOM 2601 O O . ASN A 1 343 ? 20.797 -10.75 2.635 1 98.75 343 ASN A O 1
ATOM 2605 N N . ILE A 1 344 ? 19.406 -12.094 1.558 1 98.81 344 ILE A N 1
ATOM 2606 C CA . ILE A 1 344 ? 18.266 -11.82 2.426 1 98.81 344 ILE A CA 1
ATOM 2607 C C . ILE A 1 344 ? 18.562 -12.289 3.846 1 98.81 344 ILE A C 1
ATOM 2609 O O . ILE A 1 344 ? 18.422 -11.531 4.805 1 98.81 344 ILE A O 1
ATOM 2613 N N . ILE A 1 345 ? 19.047 -13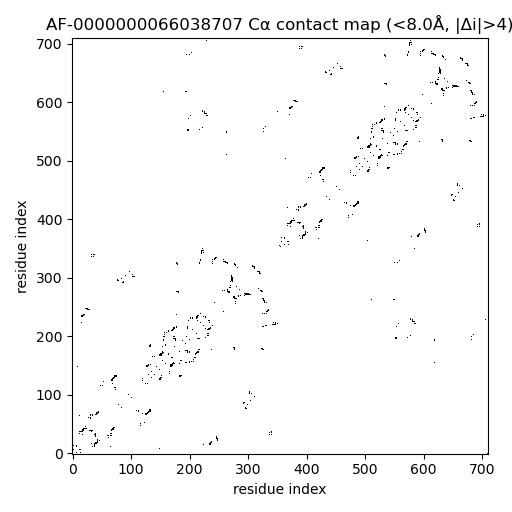.508 3.957 1 98.44 345 ILE A N 1
ATOM 2614 C CA . ILE A 1 345 ? 19.312 -14.109 5.258 1 98.44 345 ILE A CA 1
ATOM 2615 C C . ILE A 1 345 ? 20.422 -13.32 5.965 1 98.44 345 ILE A C 1
ATOM 2617 O O . ILE A 1 345 ? 20.297 -13.008 7.152 1 98.44 345 ILE A O 1
ATOM 2621 N N . ASN A 1 346 ? 21.438 -12.977 5.23 1 98.19 346 ASN A N 1
ATOM 2622 C CA . ASN A 1 346 ? 22.547 -12.211 5.801 1 98.19 346 ASN A CA 1
ATOM 2623 C C . ASN A 1 346 ? 22.094 -10.836 6.285 1 98.19 346 ASN A C 1
ATOM 2625 O O . ASN A 1 346 ? 22.5 -10.383 7.348 1 98.19 346 ASN A O 1
ATOM 2629 N N . GLN A 1 347 ? 21.281 -10.234 5.512 1 98.19 347 GLN A N 1
ATOM 2630 C CA . GLN A 1 347 ? 20.781 -8.914 5.891 1 98.19 347 GLN A CA 1
ATOM 2631 C C . GLN A 1 347 ? 19.938 -8.984 7.152 1 98.19 347 GLN A C 1
ATOM 2633 O O . GLN A 1 347 ? 20.047 -8.125 8.031 1 98.19 347 GLN A O 1
ATOM 2638 N N . ILE A 1 348 ? 19.094 -9.977 7.262 1 97.75 348 ILE A N 1
ATOM 2639 C CA . ILE A 1 348 ? 18.25 -10.156 8.445 1 97.75 348 ILE A CA 1
ATOM 2640 C C . ILE A 1 348 ? 19.141 -10.344 9.672 1 97.75 348 ILE A C 1
ATOM 2642 O O . ILE A 1 348 ? 18.922 -9.703 10.703 1 97.75 348 ILE A O 1
ATOM 2646 N N . ASN A 1 349 ? 20.125 -11.188 9.523 1 96 349 ASN A N 1
ATOM 2647 C CA . ASN A 1 349 ? 21.031 -11.445 10.641 1 96 349 ASN A CA 1
ATOM 2648 C C . ASN A 1 349 ? 21.766 -10.18 11.07 1 96 349 ASN A C 1
ATOM 2650 O O . ASN A 1 349 ? 22 -9.961 12.258 1 96 349 ASN A O 1
ATOM 2654 N N . GLN A 1 350 ? 22.109 -9.367 10.133 1 95.56 350 GLN A N 1
ATOM 2655 C CA . GLN A 1 350 ? 22.797 -8.109 10.438 1 95.56 350 GLN A CA 1
ATOM 2656 C C . GLN A 1 350 ? 21.875 -7.156 11.195 1 95.56 350 GLN A C 1
ATOM 2658 O O . GLN A 1 350 ? 22.297 -6.504 12.148 1 95.56 350 GLN A O 1
ATOM 2663 N N . ILE A 1 351 ? 20.625 -7.098 10.789 1 93.44 351 ILE A N 1
ATOM 2664 C CA . ILE A 1 351 ? 19.672 -6.211 11.438 1 93.44 351 ILE A CA 1
ATOM 2665 C C . ILE A 1 351 ? 19.422 -6.684 12.867 1 93.44 351 ILE A C 1
ATOM 2667 O O . ILE A 1 351 ? 19.297 -5.871 13.781 1 93.44 351 ILE A O 1
ATOM 2671 N N . MET A 1 352 ? 19.312 -7.957 13.055 1 90.56 352 MET A N 1
ATOM 2672 C CA . MET A 1 352 ? 18.984 -8.523 14.359 1 90.56 352 MET A CA 1
ATOM 2673 C C . MET A 1 352 ? 20.156 -8.398 15.328 1 90.56 352 MET A C 1
ATOM 2675 O O . MET A 1 352 ? 19.969 -8.375 16.547 1 90.56 352 MET A O 1
ATOM 2679 N N . GLN A 1 353 ? 21.391 -8.406 14.922 1 83.12 353 GLN A N 1
ATOM 2680 C CA . GLN A 1 353 ? 22.562 -8.234 15.781 1 83.12 353 GLN A CA 1
ATOM 2681 C C . GLN A 1 353 ? 22.656 -6.809 16.312 1 83.12 353 GLN A C 1
ATOM 2683 O O . GLN A 1 353 ? 23.094 -6.59 17.453 1 83.12 353 GLN A O 1
ATOM 2688 N N . TYR A 1 354 ? 22.234 -5.801 15.648 1 65.88 354 TYR A N 1
ATOM 2689 C CA . TYR A 1 354 ? 22.406 -4.398 16.016 1 65.88 354 TYR A CA 1
ATOM 2690 C C . TYR A 1 354 ? 21.172 -3.875 16.75 1 65.88 354 TYR A C 1
ATOM 2692 O O . TYR A 1 354 ? 21.219 -2.811 17.375 1 65.88 354 TYR A O 1
ATOM 2700 N N . LYS A 1 355 ? 20.297 -4.637 16.672 1 59.47 355 LYS A N 1
ATOM 2701 C CA . LYS A 1 355 ? 19.125 -4.07 17.328 1 59.47 355 LYS A CA 1
ATOM 2702 C C . LYS A 1 355 ? 18.828 -4.785 18.656 1 59.47 355 LYS A C 1
ATOM 2704 O O . LYS A 1 355 ? 18.938 -6.012 18.734 1 59.47 355 LYS A O 1
ATOM 2709 N N . MET B 1 1 ? 19.016 0.151 21.188 1 82.5 1 MET B N 1
ATOM 2710 C CA . MET B 1 1 ? 17.672 0.585 21.531 1 82.5 1 MET B CA 1
ATOM 2711 C C . MET B 1 1 ? 16.938 1.153 20.328 1 82.5 1 MET B C 1
ATOM 2713 O O . MET B 1 1 ? 17.5 1.963 19.578 1 82.5 1 MET B O 1
ATOM 2717 N N . TRP B 1 2 ? 15.664 0.8 20.156 1 88.19 2 TRP B N 1
ATOM 2718 C CA . TRP B 1 2 ? 14.922 1.122 18.938 1 88.19 2 TRP B CA 1
ATOM 2719 C C . TRP B 1 2 ? 14.609 2.611 18.875 1 88.19 2 TRP B C 1
ATOM 2721 O O . TRP B 1 2 ? 14.297 3.141 17.797 1 88.19 2 TRP B O 1
ATOM 2731 N N . ASN B 1 3 ? 14.766 3.279 20.047 1 93.62 3 ASN B N 1
ATOM 2732 C CA . ASN B 1 3 ? 14.289 4.656 20.109 1 93.62 3 ASN B CA 1
ATOM 2733 C C . ASN B 1 3 ? 15.453 5.645 20.188 1 93.62 3 ASN B C 1
ATOM 2735 O O . ASN B 1 3 ? 15.234 6.84 20.406 1 93.62 3 ASN B O 1
ATOM 2739 N N . LYS B 1 4 ? 16.672 5.32 20.125 1 94.75 4 LYS B N 1
ATOM 2740 C CA . LYS B 1 4 ? 17.812 6.234 20.125 1 94.75 4 LYS B CA 1
ATOM 2741 C C . LYS B 1 4 ? 18.422 6.332 18.719 1 94.75 4 LYS B C 1
ATOM 2743 O O . LYS B 1 4 ? 19.141 5.43 18.297 1 94.75 4 LYS B O 1
ATOM 2748 N N . ASN B 1 5 ? 18.125 7.375 18.062 1 96.94 5 ASN B N 1
ATOM 2749 C CA . ASN B 1 5 ? 18.656 7.582 16.719 1 96.94 5 ASN B CA 1
ATOM 2750 C C . ASN B 1 5 ? 18.75 9.062 16.375 1 96.94 5 ASN B C 1
ATOM 2752 O O . ASN B 1 5 ? 18.594 9.922 17.25 1 96.94 5 ASN B O 1
ATOM 2756 N N . ARG B 1 6 ? 19.156 9.438 15.148 1 97.94 6 ARG B N 1
ATOM 2757 C CA . ARG B 1 6 ? 19.359 10.812 14.711 1 97.94 6 ARG B CA 1
ATOM 2758 C C . ARG B 1 6 ? 18.078 11.625 14.828 1 97.94 6 ARG B C 1
ATOM 2760 O O . ARG B 1 6 ? 18.109 12.812 15.156 1 97.94 6 ARG B O 1
ATOM 2767 N N . LEU B 1 7 ? 16.906 10.953 14.508 1 98.75 7 LEU B N 1
ATOM 2768 C CA . LEU B 1 7 ? 15.625 11.641 14.516 1 98.75 7 LEU B CA 1
ATOM 2769 C C . LEU B 1 7 ? 15.258 12.094 15.93 1 98.75 7 LEU B C 1
ATOM 2771 O O . LEU B 1 7 ? 14.867 13.242 16.141 1 98.75 7 LEU B O 1
ATOM 2775 N N . THR B 1 8 ? 15.375 11.148 16.875 1 98.69 8 THR B N 1
ATOM 2776 C CA . THR B 1 8 ? 15 11.484 18.25 1 98.69 8 THR B CA 1
ATOM 2777 C C . THR B 1 8 ? 15.922 12.562 18.812 1 98.69 8 THR B C 1
ATOM 2779 O O . THR B 1 8 ? 15.484 13.422 19.578 1 98.69 8 THR B O 1
ATOM 2782 N N . GLN B 1 9 ? 17.188 12.508 18.406 1 98.38 9 GLN B N 1
ATOM 2783 C CA . GLN B 1 9 ? 18.125 13.547 18.828 1 98.38 9 GLN B CA 1
ATOM 2784 C C . GLN B 1 9 ? 17.75 14.898 18.219 1 98.38 9 GLN B C 1
ATOM 2786 O O . GLN B 1 9 ? 17.688 15.906 18.922 1 98.38 9 GLN B O 1
ATOM 2791 N N . MET B 1 10 ? 17.469 14.875 16.969 1 98.31 10 MET B N 1
ATOM 2792 C CA . MET B 1 10 ? 17.156 16.078 16.219 1 98.31 10 MET B CA 1
ATOM 2793 C C . MET B 1 10 ? 15.906 16.766 16.75 1 98.31 10 MET B C 1
ATOM 2795 O O . MET B 1 10 ? 15.852 17.984 16.859 1 98.31 10 MET B O 1
ATOM 2799 N N . LEU B 1 11 ? 14.922 15.969 17.141 1 98.69 11 LEU B N 1
ATOM 2800 C CA . LEU B 1 11 ? 13.625 16.484 17.531 1 98.69 11 LEU B CA 1
ATOM 2801 C C . LEU B 1 11 ? 13.547 16.656 19.047 1 98.69 11 LEU B C 1
ATOM 2803 O O . LEU B 1 11 ? 12.57 17.203 19.578 1 98.69 11 LEU B O 1
ATOM 2807 N N . SER B 1 12 ? 14.531 16.172 19.781 1 98.25 12 SER B N 1
ATOM 2808 C CA . SER B 1 12 ? 14.562 16.203 21.234 1 98.25 12 SER B CA 1
ATOM 2809 C C . SER B 1 12 ? 13.352 15.477 21.828 1 98.25 12 SER B C 1
ATOM 2811 O O . SER B 1 12 ? 12.633 16.031 22.656 1 98.25 12 SER B O 1
ATOM 2813 N N . ILE B 1 13 ? 13.164 14.219 21.375 1 98.75 13 ILE B N 1
ATOM 2814 C CA . ILE B 1 13 ? 12.078 13.383 21.875 1 98.75 13 ILE B CA 1
ATOM 2815 C C . ILE B 1 13 ? 12.633 12.031 22.328 1 98.75 13 ILE B C 1
ATOM 2817 O O . ILE B 1 13 ? 13.75 11.664 21.953 1 98.75 13 ILE B O 1
ATOM 2821 N N . GLU B 1 14 ? 11.844 11.297 23.094 1 98.69 14 GLU B N 1
ATOM 2822 C CA . GLU B 1 14 ? 12.266 10.016 23.641 1 98.69 14 GLU B CA 1
ATOM 2823 C C . GLU B 1 14 ? 11.969 8.875 22.688 1 98.69 14 GLU B C 1
ATOM 2825 O O . GLU B 1 14 ? 12.766 7.941 22.547 1 98.69 14 GLU B O 1
ATOM 2830 N N . TYR B 1 15 ? 10.797 8.922 22.125 1 98.81 15 TYR B N 1
ATOM 2831 C CA . TYR B 1 15 ? 10.352 7.891 21.188 1 98.81 15 TYR B CA 1
ATOM 2832 C C . TYR B 1 15 ? 10.109 8.469 19.812 1 98.81 15 TYR B C 1
ATOM 2834 O O . TYR B 1 15 ? 9.531 9.555 19.672 1 98.81 15 TYR B O 1
ATOM 2842 N N . PRO B 1 16 ? 10.562 7.82 18.75 1 98.81 16 PRO B N 1
ATOM 2843 C CA . PRO B 1 16 ? 10.406 8.344 17.391 1 98.81 16 PRO B CA 1
ATOM 2844 C C . PRO B 1 16 ? 9 8.141 16.828 1 98.81 16 PRO B C 1
ATOM 2846 O O . PRO B 1 16 ? 8.828 7.555 15.766 1 98.81 16 PRO B O 1
ATOM 2849 N N . ILE B 1 17 ? 8.039 8.617 17.578 1 98.94 17 ILE B N 1
ATOM 2850 C CA . ILE B 1 17 ? 6.625 8.555 17.234 1 98.94 17 ILE B CA 1
ATOM 2851 C C . ILE B 1 17 ? 6.059 9.969 17.125 1 98.94 17 ILE B C 1
ATOM 2853 O O . ILE B 1 17 ? 6.094 10.742 18.094 1 98.94 17 ILE B O 1
ATOM 2857 N N . ILE B 1 18 ? 5.574 10.289 15.93 1 98.94 18 ILE B N 1
ATOM 2858 C CA . ILE B 1 18 ? 5.023 11.609 15.648 1 98.94 18 ILE B CA 1
ATOM 2859 C C . ILE B 1 18 ? 3.52 11.508 15.406 1 98.94 18 ILE B C 1
ATOM 2861 O O . ILE B 1 18 ? 3.07 10.703 14.578 1 98.94 18 ILE B O 1
ATOM 2865 N N . GLN B 1 19 ? 2.748 12.203 16.203 1 98.94 19 GLN B N 1
ATOM 2866 C CA . GLN B 1 19 ? 1.342 12.414 15.867 1 98.94 19 GLN B CA 1
ATOM 2867 C C . GLN B 1 19 ? 1.188 13.414 14.727 1 98.94 19 GLN B C 1
ATOM 2869 O O . GLN B 1 19 ? 1.703 14.539 14.805 1 98.94 19 GLN B O 1
ATOM 2874 N N . ALA B 1 20 ? 0.581 12.969 13.68 1 98.75 20 ALA B N 1
ATOM 2875 C CA . ALA B 1 20 ? 0.446 13.805 12.484 1 98.75 20 ALA B CA 1
ATOM 2876 C C . ALA B 1 20 ? -0.358 15.07 12.781 1 98.75 20 ALA B C 1
ATOM 2878 O O . ALA B 1 20 ? -1.281 15.039 13.602 1 98.75 20 ALA B O 1
ATOM 2879 N N . GLY B 1 21 ? 0.034 16.188 12.133 1 98.19 21 GLY B N 1
ATOM 2880 C CA . GLY B 1 21 ? -0.84 17.359 12.125 1 98.19 21 GLY B CA 1
ATOM 2881 C C . GLY B 1 21 ? -2.088 17.156 11.281 1 98.19 21 GLY B C 1
ATOM 2882 O O . GLY B 1 21 ? -2.01 17.078 10.055 1 98.19 21 GLY B O 1
ATOM 2883 N N . MET B 1 22 ? -3.178 17.109 11.945 1 97.06 22 MET B N 1
ATOM 2884 C CA . MET B 1 22 ? -4.449 16.859 11.273 1 97.06 22 MET B CA 1
ATOM 2885 C C . MET B 1 22 ? -5.363 18.078 11.383 1 97.06 22 MET B C 1
ATOM 2887 O O . MET B 1 22 ? -6.082 18.234 12.367 1 97.06 22 MET B O 1
ATOM 2891 N N . ALA B 1 23 ? -5.301 18.859 10.32 1 94.06 23 ALA B N 1
ATOM 2892 C CA . ALA B 1 23 ? -6.055 20.109 10.328 1 94.06 23 ALA B CA 1
ATOM 2893 C C . ALA B 1 23 ? -7.527 19.859 10.641 1 94.06 23 ALA B C 1
ATOM 2895 O O . ALA B 1 23 ? -8.18 19.031 9.992 1 94.06 23 ALA B O 1
ATOM 2896 N N . GLY B 1 24 ? -7.973 20.484 11.625 1 92.56 24 GLY B N 1
ATOM 2897 C CA . GLY B 1 24 ? -9.367 20.359 12.023 1 92.56 24 GLY B CA 1
ATOM 2898 C C . GLY B 1 24 ? -9.594 19.312 13.102 1 92.56 24 GLY B C 1
ATOM 2899 O O . GLY B 1 24 ? -10.641 19.312 13.75 1 92.56 24 GLY B O 1
ATOM 2900 N N . SER B 1 25 ? -8.586 18.469 13.305 1 96 25 SER B N 1
ATOM 2901 C CA . SER B 1 25 ? -8.812 17.359 14.219 1 96 25 SER B CA 1
ATOM 2902 C C . SER B 1 25 ? -7.812 17.391 15.367 1 96 25 SER B C 1
ATOM 2904 O O . SER B 1 25 ? -8.055 16.781 16.422 1 96 25 SER B O 1
ATOM 2906 N N . THR B 1 26 ? -6.715 18.016 15.195 1 98 26 THR B N 1
ATOM 2907 C CA . THR B 1 26 ? -5.695 18.094 16.234 1 98 26 THR B CA 1
ATOM 2908 C C . THR B 1 26 ? -6.039 19.172 17.266 1 98 26 THR B C 1
ATOM 2910 O O . THR B 1 26 ? -6.43 20.281 16.891 1 98 26 THR B O 1
ATOM 2913 N N . THR B 1 27 ? -5.957 18.828 18.531 1 98.44 27 THR B N 1
ATOM 2914 C CA . THR B 1 27 ? -6.172 19.781 19.625 1 98.44 27 THR B CA 1
ATOM 2915 C C . THR B 1 27 ? -4.875 20.031 20.375 1 98.44 27 THR B C 1
ATOM 2917 O O . THR B 1 27 ? -3.943 19.234 20.312 1 98.44 27 THR B O 1
ATOM 2920 N N . PRO B 1 28 ? -4.836 21.188 21.078 1 98.69 28 PRO B N 1
ATOM 2921 C CA . PRO B 1 28 ? -3.672 21.406 21.938 1 98.69 28 PRO B CA 1
ATOM 2922 C C . PRO B 1 28 ? -3.473 20.266 22.953 1 98.69 28 PRO B C 1
ATOM 2924 O O . PRO B 1 28 ? -2.336 19.891 23.234 1 98.69 28 PRO B O 1
ATOM 2927 N N . LYS B 1 29 ? -4.555 19.719 23.438 1 98.69 29 LYS B N 1
ATOM 2928 C CA . LYS B 1 29 ? -4.492 18.609 24.391 1 98.69 29 LYS B CA 1
ATOM 2929 C C . LYS B 1 29 ? -3.855 17.375 23.75 1 98.69 29 LYS B C 1
ATOM 2931 O O . LYS B 1 29 ? -3.035 16.703 24.375 1 98.69 29 LYS B O 1
ATOM 2936 N N . LEU B 1 30 ? -4.227 17.062 22.562 1 98.88 30 LEU B N 1
ATOM 2937 C CA . LEU B 1 30 ? -3.652 15.93 21.844 1 98.88 30 LEU B CA 1
ATOM 2938 C C . LEU B 1 30 ? -2.154 16.125 21.625 1 98.88 30 LEU B C 1
ATOM 2940 O O . LEU B 1 30 ? -1.36 15.227 21.922 1 98.88 30 LEU B O 1
ATOM 2944 N N . VAL B 1 31 ? -1.766 17.312 21.156 1 98.94 31 VAL B N 1
ATOM 2945 C CA . VAL B 1 31 ? -0.373 17.656 20.891 1 98.94 31 VAL B CA 1
ATOM 2946 C C . VAL B 1 31 ? 0.454 17.5 22.156 1 98.94 31 VAL B C 1
ATOM 2948 O O . VAL B 1 31 ? 1.477 16.812 22.172 1 98.94 31 VAL B O 1
ATOM 2951 N N . ALA B 1 32 ? -0.026 18.109 23.203 1 98.88 32 ALA B N 1
ATOM 2952 C CA . ALA B 1 32 ? 0.693 18.094 24.469 1 98.88 32 ALA B CA 1
ATOM 2953 C C . ALA B 1 32 ? 0.777 16.672 25.031 1 98.88 32 ALA B C 1
ATOM 2955 O O . ALA B 1 32 ? 1.803 16.281 25.594 1 98.88 32 ALA B O 1
ATOM 2956 N N . SER B 1 33 ? -0.35 15.914 24.906 1 98.88 33 SER B N 1
ATOM 2957 C CA . SER B 1 33 ? -0.384 14.547 25.422 1 98.88 33 SER B CA 1
ATOM 2958 C C . SER B 1 33 ? 0.673 13.672 24.75 1 98.88 33 SER B C 1
ATOM 2960 O O . SER B 1 33 ? 1.367 12.906 25.422 1 98.88 33 SER B O 1
ATOM 2962 N N . VAL B 1 34 ? 0.854 13.773 23.469 1 98.94 34 VAL B N 1
ATOM 2963 C CA . VAL B 1 34 ? 1.846 12.992 22.734 1 98.94 34 VAL B CA 1
ATOM 2964 C C . VAL B 1 34 ? 3.25 13.445 23.125 1 98.94 34 VAL B C 1
ATOM 2966 O O . VAL B 1 3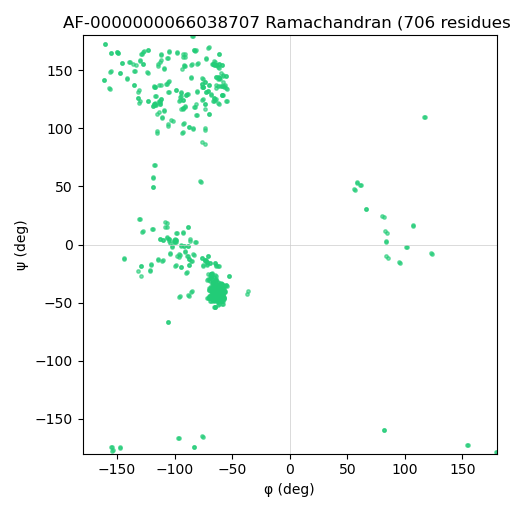4 ? 4.125 12.625 23.391 1 98.94 34 VAL B O 1
ATOM 2969 N N . SER B 1 35 ? 3.463 14.773 23.172 1 98.94 35 SER B N 1
ATOM 2970 C CA . SER B 1 35 ? 4.77 15.312 23.547 1 98.94 35 SER B CA 1
ATOM 2971 C C . SER B 1 35 ? 5.16 14.906 24.953 1 98.94 35 SER B C 1
ATOM 2973 O O . SER B 1 35 ? 6.305 14.516 25.203 1 98.94 35 SER B O 1
ATOM 2975 N N . ASN B 1 36 ? 4.191 14.969 25.844 1 98.88 36 ASN B N 1
ATOM 2976 C CA . ASN B 1 36 ? 4.441 14.594 27.234 1 98.88 36 ASN B CA 1
ATOM 2977 C C . ASN B 1 36 ? 4.723 13.102 27.359 1 98.88 36 ASN B C 1
ATOM 2979 O O . ASN B 1 36 ? 5.34 12.664 28.344 1 98.88 36 ASN B O 1
ATOM 2983 N N . SER B 1 37 ? 4.219 12.328 26.422 1 98.88 37 SER B N 1
ATOM 2984 C CA . SER B 1 37 ? 4.422 10.883 26.438 1 98.88 37 SER B CA 1
ATOM 2985 C C . SER B 1 37 ? 5.73 10.5 25.734 1 98.88 37 SER B C 1
ATOM 2987 O O . SER B 1 37 ? 6.016 9.312 25.547 1 98.88 37 SER B O 1
ATOM 2989 N N . GLY B 1 38 ? 6.496 11.469 25.328 1 98.81 38 GLY B N 1
ATOM 2990 C CA . GLY B 1 38 ? 7.828 11.219 24.797 1 98.81 38 GLY B CA 1
ATOM 2991 C C . GLY B 1 38 ? 7.887 11.266 23.281 1 98.81 38 GLY B C 1
ATOM 2992 O O . GLY B 1 38 ? 8.945 11.055 22.688 1 98.81 38 GLY B O 1
ATOM 2993 N N . GLY B 1 39 ? 6.754 11.469 22.609 1 98.88 39 GLY B N 1
ATOM 2994 C CA . GLY B 1 39 ? 6.727 11.633 21.172 1 98.88 39 GLY B CA 1
ATOM 2995 C C . GLY B 1 39 ? 6.719 13.086 20.734 1 98.88 39 GLY B C 1
ATOM 2996 O O . GLY B 1 39 ? 7.109 13.969 21.5 1 98.88 39 GLY B O 1
ATOM 2997 N N . LEU B 1 40 ? 6.43 13.312 19.484 1 98.94 40 LEU B N 1
ATOM 2998 C CA . LEU B 1 40 ? 6.266 14.664 18.969 1 98.94 40 LEU B CA 1
ATOM 2999 C C . LEU B 1 40 ? 4.812 14.938 18.594 1 98.94 40 LEU B C 1
ATOM 3001 O O . LEU B 1 40 ? 4.285 14.344 17.656 1 98.94 40 LEU B O 1
ATOM 3005 N N . GLY B 1 41 ? 4.145 15.773 19.359 1 98.94 41 GLY B N 1
ATOM 3006 C CA . GLY B 1 41 ? 2.857 16.281 18.922 1 98.94 41 GLY B CA 1
ATOM 3007 C C . GLY B 1 41 ? 2.977 17.359 17.844 1 98.94 41 GLY B C 1
ATOM 3008 O O . GLY B 1 41 ? 3.895 18.172 17.875 1 98.94 41 GLY B O 1
ATOM 3009 N N . THR B 1 42 ? 2.047 17.344 16.891 1 98.94 42 THR B N 1
ATOM 3010 C CA . THR B 1 42 ? 2.121 18.312 15.797 1 98.94 42 THR B CA 1
ATOM 3011 C C . THR B 1 42 ? 0.783 19.016 15.602 1 98.94 42 THR B C 1
ATOM 3013 O O . THR B 1 42 ? -0.243 18.359 15.391 1 98.94 42 THR B O 1
ATOM 3016 N N . ILE B 1 43 ? 0.798 20.328 15.68 1 98.88 43 ILE B N 1
ATOM 3017 C CA . ILE B 1 43 ? -0.368 21.156 15.398 1 98.88 43 ILE B CA 1
ATOM 3018 C C . ILE B 1 43 ? -0.693 21.078 13.906 1 98.88 43 ILE B C 1
ATOM 3020 O O . ILE B 1 43 ? 0.203 21.188 13.062 1 98.88 43 ILE B O 1
ATOM 3024 N N . GLY B 1 44 ? -1.931 20.797 13.57 1 98.44 44 GLY B N 1
ATOM 3025 C CA . GLY B 1 44 ? -2.389 20.922 12.195 1 98.44 44 GLY B CA 1
ATOM 3026 C C . GLY B 1 44 ? -2.887 22.312 11.859 1 98.44 44 GLY B C 1
ATOM 3027 O O . GLY B 1 44 ? -4.059 22.625 12.078 1 98.44 44 GLY B O 1
ATOM 3028 N N . ALA B 1 45 ? -2.115 23.125 11.195 1 97.81 45 ALA B N 1
ATOM 3029 C CA . ALA B 1 45 ? -2.396 24.547 11.062 1 97.81 45 ALA B CA 1
ATOM 3030 C C . ALA B 1 45 ? -3.043 24.859 9.711 1 97.81 45 ALA B C 1
ATOM 3032 O O . ALA B 1 45 ? -3.291 26.016 9.383 1 97.81 45 ALA B O 1
ATOM 3033 N N . GLY B 1 46 ? -3.342 23.844 8.93 1 92.69 46 GLY B N 1
ATOM 3034 C CA . GLY B 1 46 ? -3.764 24.016 7.547 1 92.69 46 GLY B CA 1
ATOM 3035 C C . GLY B 1 46 ? -4.926 24.984 7.395 1 92.69 46 GLY B C 1
ATOM 3036 O O . GLY B 1 46 ? -5.039 25.672 6.383 1 92.69 46 GLY B O 1
ATOM 3037 N N . TYR B 1 47 ? -5.773 25.125 8.43 1 90.62 47 TYR B N 1
ATOM 3038 C CA . TYR B 1 47 ? -6.98 25.938 8.281 1 90.62 47 TYR B CA 1
ATOM 3039 C C . TYR B 1 47 ? -6.98 27.094 9.258 1 90.62 47 TYR B C 1
ATOM 3041 O O . TYR B 1 47 ? -7.996 27.781 9.43 1 90.62 47 TYR B O 1
ATOM 3049 N N . PHE B 1 48 ? -5.859 27.375 9.867 1 95.69 48 PHE B N 1
ATOM 3050 C CA . PHE B 1 48 ? -5.773 28.422 10.875 1 95.69 48 PHE B CA 1
ATOM 3051 C C . PHE B 1 48 ? -5.52 29.781 10.219 1 95.69 48 PHE B C 1
ATOM 3053 O O . PHE B 1 48 ? -4.793 29.859 9.227 1 95.69 48 PHE B O 1
ATOM 3060 N N . ASN B 1 49 ? -6.102 30.781 10.773 1 94.69 49 ASN B N 1
ATOM 3061 C CA . ASN B 1 49 ? -5.547 32.125 10.57 1 94.69 49 ASN B CA 1
ATOM 3062 C C . ASN B 1 49 ? -4.426 32.406 11.562 1 94.69 49 ASN B C 1
ATOM 3064 O O . ASN B 1 49 ? -4.09 31.578 12.398 1 94.69 49 ASN B O 1
ATOM 3068 N N . THR B 1 50 ? -3.869 33.594 11.438 1 96.44 50 THR B N 1
ATOM 3069 C CA . THR B 1 50 ? -2.695 33.938 12.227 1 96.44 50 THR B CA 1
ATOM 3070 C C . THR B 1 50 ? -3.004 33.875 13.719 1 96.44 50 THR B C 1
ATOM 3072 O O . THR B 1 50 ? -2.254 33.281 14.484 1 96.44 50 THR B O 1
ATOM 3075 N N . GLN B 1 51 ? -4.09 34.469 14.109 1 97.75 51 GLN B N 1
ATOM 3076 C CA . GLN B 1 51 ? -4.453 34.5 15.523 1 97.75 51 GLN B CA 1
ATOM 3077 C C . GLN B 1 51 ? -4.707 33.094 16.062 1 97.75 51 GLN B C 1
ATOM 3079 O O . GLN B 1 51 ? -4.277 32.781 17.172 1 97.75 51 GLN B O 1
ATOM 3084 N N . GLN B 1 52 ? -5.355 32.344 15.312 1 97.81 52 GLN B N 1
ATOM 3085 C CA . GLN B 1 52 ? -5.645 30.953 15.727 1 97.81 52 GLN B CA 1
ATOM 3086 C C . GLN B 1 52 ? -4.359 30.172 15.945 1 97.81 52 GLN B C 1
ATOM 3088 O O . GLN B 1 52 ? -4.254 29.391 16.906 1 97.81 52 GLN B O 1
ATOM 3093 N N . LEU B 1 53 ? -3.383 30.344 15.047 1 98.56 53 LEU B N 1
ATOM 3094 C CA . LEU B 1 53 ? -2.117 29.625 15.195 1 98.56 53 LEU B CA 1
ATOM 3095 C C . LEU B 1 53 ? -1.368 30.109 16.438 1 98.56 53 LEU B C 1
ATOM 3097 O O . LEU B 1 53 ? -0.84 29.281 17.188 1 98.56 53 LEU B O 1
ATOM 3101 N N . GLU B 1 54 ? -1.385 31.422 16.609 1 98.44 54 GLU B N 1
ATOM 3102 C CA . GLU B 1 54 ? -0.729 31.969 17.797 1 98.44 54 GLU B CA 1
ATOM 3103 C C . GLU B 1 54 ? -1.354 31.422 19.078 1 98.44 54 GLU B C 1
ATOM 3105 O O . GLU B 1 54 ? -0.641 30.969 19.984 1 98.44 54 GLU B O 1
ATOM 3110 N N . ASP B 1 55 ? -2.689 31.438 19.109 1 98.56 55 ASP B N 1
ATOM 3111 C CA . ASP B 1 55 ? -3.414 30.938 20.281 1 98.56 55 ASP B CA 1
ATOM 3112 C C . ASP B 1 55 ? -3.143 29.453 20.516 1 98.56 55 ASP B C 1
ATOM 3114 O O . ASP B 1 55 ? -2.988 29.016 21.656 1 98.56 55 ASP B O 1
ATOM 3118 N N . GLU B 1 56 ? -3.129 28.734 19.422 1 98.56 56 GLU B N 1
ATOM 3119 C CA . GLU B 1 56 ? -2.887 27.297 19.516 1 98.56 56 GLU B CA 1
ATOM 3120 C C . GLU B 1 56 ? -1.501 27 20.078 1 98.56 56 GLU B C 1
ATOM 3122 O O . GLU B 1 56 ? -1.353 26.156 20.969 1 98.56 56 GLU B O 1
ATOM 3127 N N . ILE B 1 57 ? -0.448 27.656 19.594 1 98.81 57 ILE B N 1
ATOM 3128 C CA . ILE B 1 57 ? 0.928 27.484 20.047 1 98.81 57 ILE B CA 1
ATOM 3129 C C . ILE B 1 57 ? 1.035 27.828 21.531 1 98.81 57 ILE B C 1
ATOM 3131 O O . ILE B 1 57 ? 1.628 27.078 22.312 1 98.81 57 ILE B O 1
ATOM 3135 N N . ASP B 1 58 ? 0.385 28.938 21.891 1 98.75 58 ASP B N 1
ATOM 3136 C CA . ASP B 1 58 ? 0.43 29.359 23.297 1 98.75 58 ASP B CA 1
ATOM 3137 C C . ASP B 1 58 ? -0.25 28.344 24.203 1 98.75 58 ASP B C 1
ATOM 3139 O O . ASP B 1 58 ? 0.25 28.047 25.281 1 98.75 58 ASP B O 1
ATOM 3143 N N . TYR B 1 59 ? -1.379 27.844 23.719 1 98.81 59 TYR B N 1
ATOM 3144 C CA . TYR B 1 59 ? -2.111 26.859 24.516 1 98.81 59 TYR B CA 1
ATOM 3145 C C . TYR B 1 59 ? -1.303 25.578 24.688 1 98.81 59 TYR B C 1
ATOM 3147 O O . TYR B 1 59 ? -1.239 25.016 25.781 1 98.81 59 TYR B O 1
ATOM 3155 N N . VAL B 1 60 ? -0.658 25.078 23.672 1 98.88 60 VAL B N 1
ATOM 3156 C CA . VAL B 1 60 ? 0.19 23.891 23.734 1 98.88 60 VAL B CA 1
ATOM 3157 C C . VAL B 1 60 ? 1.312 24.125 24.75 1 98.88 60 VAL B C 1
ATOM 3159 O O . VAL B 1 60 ? 1.604 23.25 25.562 1 98.88 60 VAL B O 1
ATOM 3162 N N . ARG B 1 61 ? 1.924 25.281 24.766 1 98.62 61 ARG B N 1
ATOM 3163 C CA . ARG B 1 61 ? 3.045 25.594 25.641 1 98.62 61 ARG B CA 1
ATOM 3164 C C . ARG B 1 61 ? 2.596 25.656 27.094 1 98.62 61 ARG B C 1
ATOM 3166 O O . ARG B 1 61 ? 3.395 25.438 28.016 1 98.62 61 ARG B O 1
ATOM 3173 N N . GLN B 1 62 ? 1.326 25.953 27.281 1 98.69 62 GLN B N 1
ATOM 3174 C CA . GLN B 1 62 ? 0.778 25.906 28.641 1 98.69 62 GLN B CA 1
ATOM 3175 C C . GLN B 1 62 ? 0.662 24.469 29.141 1 98.69 62 GLN B C 1
ATOM 3177 O O . GLN B 1 62 ? 0.715 24.219 30.344 1 98.69 62 GLN B O 1
ATOM 3182 N N . LEU B 1 63 ? 0.555 23.578 28.219 1 98.75 63 LEU B N 1
ATOM 3183 C CA . LEU B 1 63 ? 0.251 22.188 28.578 1 98.75 63 LEU B CA 1
ATOM 3184 C C . LEU B 1 63 ? 1.516 21.344 28.578 1 98.75 63 LEU B C 1
ATOM 3186 O O . LEU B 1 63 ? 1.533 20.25 29.156 1 98.75 63 LEU B O 1
ATOM 3190 N N . THR B 1 64 ? 2.59 21.828 27.906 1 98.69 64 THR B N 1
ATOM 3191 C CA . THR B 1 64 ? 3.816 21.047 27.844 1 98.69 64 THR B CA 1
ATOM 3192 C C . THR B 1 64 ? 5.023 21.953 27.609 1 98.69 64 THR B C 1
ATOM 3194 O O . THR B 1 64 ? 4.922 22.984 26.938 1 98.69 64 THR B O 1
ATOM 3197 N N . SER B 1 65 ? 6.133 21.562 28.109 1 98.38 65 SER B N 1
ATOM 3198 C CA . SER B 1 65 ? 7.406 22.219 27.844 1 98.38 65 SER B CA 1
ATOM 3199 C C . SER B 1 65 ? 8.234 21.438 26.828 1 98.38 65 SER B C 1
ATOM 3201 O O . SER B 1 65 ? 9.336 21.859 26.469 1 98.38 65 SER B O 1
ATOM 3203 N N . ASN B 1 66 ? 7.668 20.281 26.406 1 98.69 66 ASN B N 1
ATOM 3204 C CA . ASN B 1 66 ? 8.383 19.406 25.469 1 98.69 66 ASN B CA 1
ATOM 3205 C C . ASN B 1 66 ? 8.234 19.875 24.031 1 98.69 66 ASN B C 1
ATOM 3207 O O . ASN B 1 66 ? 7.41 20.734 23.734 1 98.69 66 ASN B O 1
ATOM 3211 N N . SER B 1 67 ? 9.055 19.297 23.188 1 98.62 67 SER B N 1
ATOM 3212 C CA . SER B 1 67 ? 9.086 19.641 21.781 1 98.62 67 SER B CA 1
ATOM 3213 C C . SER B 1 67 ? 7.758 19.344 21.094 1 98.62 67 SER B C 1
ATOM 3215 O O . SER B 1 67 ? 7.094 18.359 21.438 1 98.62 67 SER B O 1
ATOM 3217 N N . PHE B 1 68 ? 7.336 20.156 20.188 1 98.88 68 PHE B N 1
ATOM 3218 C CA . PHE B 1 68 ? 6.188 19.938 19.312 1 98.88 68 PHE B CA 1
ATOM 3219 C C . PHE B 1 68 ? 6.398 20.625 17.969 1 98.88 68 PHE B C 1
ATOM 3221 O O . PHE B 1 68 ? 7.352 21.391 17.797 1 98.88 68 PHE B O 1
ATOM 3228 N N . GLY B 1 69 ? 5.559 20.234 16.984 1 98.88 69 GLY B N 1
ATOM 3229 C CA . GLY B 1 69 ? 5.688 20.812 15.648 1 98.88 69 GLY B CA 1
ATOM 3230 C C . GLY B 1 69 ? 4.414 21.484 15.156 1 98.88 69 GLY B C 1
ATOM 3231 O O . GLY B 1 69 ? 3.379 21.406 15.82 1 98.88 69 GLY B O 1
ATOM 3232 N N . VAL B 1 70 ? 4.555 22.219 14.094 1 98.94 70 VAL B N 1
ATOM 3233 C CA . VAL B 1 70 ? 3.438 22.797 13.359 1 98.94 70 VAL B CA 1
ATOM 3234 C C . VAL B 1 70 ? 3.498 22.344 11.898 1 98.94 70 VAL B C 1
ATOM 3236 O O . VAL B 1 70 ? 4.535 22.484 11.242 1 98.94 70 VAL B O 1
ATOM 3239 N N . ASN B 1 71 ? 2.439 21.75 11.492 1 98.81 71 ASN B N 1
ATOM 3240 C CA . ASN B 1 71 ? 2.322 21.391 10.086 1 98.81 71 ASN B CA 1
ATOM 3241 C C . ASN B 1 71 ? 1.587 22.453 9.281 1 98.81 71 ASN B C 1
ATOM 3243 O O . ASN B 1 71 ? 0.51 22.906 9.68 1 98.81 71 ASN B O 1
ATOM 3247 N N . VAL B 1 72 ? 2.166 22.859 8.148 1 98.06 72 VAL B N 1
ATOM 3248 C CA . VAL B 1 72 ? 1.559 23.859 7.289 1 98.06 72 VAL B CA 1
ATOM 3249 C C . VAL B 1 72 ? 1.472 23.328 5.855 1 98.06 72 VAL B C 1
ATOM 3251 O O . VAL B 1 72 ? 2.242 22.453 5.465 1 98.06 72 VAL B O 1
ATOM 3254 N N . PHE B 1 73 ? 0.53 23.875 5.09 1 96.12 73 PHE B N 1
ATOM 3255 C CA . PHE B 1 73 ? 0.351 23.531 3.684 1 96.12 73 PHE B CA 1
ATOM 3256 C C . PHE B 1 73 ? 1.143 24.484 2.795 1 96.12 73 PHE B C 1
ATOM 3258 O O . PHE B 1 73 ? 0.962 25.703 2.865 1 96.12 73 PHE B O 1
ATOM 3265 N N . VAL B 1 74 ? 1.97 23.891 1.999 1 96.5 74 VAL B N 1
ATOM 3266 C CA . VAL B 1 74 ? 2.645 24.719 1.007 1 96.5 74 VAL B CA 1
ATOM 3267 C C . VAL B 1 74 ? 1.676 25.078 -0.119 1 96.5 74 VAL B C 1
ATOM 3269 O O . VAL B 1 74 ? 1.065 24.188 -0.721 1 96.5 74 VAL B O 1
ATOM 3272 N N . PRO B 1 75 ? 1.539 26.359 -0.361 1 92 75 PRO B N 1
ATOM 3273 C CA . PRO B 1 75 ? 0.577 26.75 -1.393 1 92 75 PRO B CA 1
ATOM 3274 C C . PRO B 1 75 ? 0.965 26.25 -2.783 1 92 75 PRO B C 1
ATOM 3276 O O . PRO B 1 75 ? 2.15 26.219 -3.123 1 92 75 PRO B O 1
ATOM 3279 N N . SER B 1 76 ? -0.037 25.719 -3.465 1 77.75 76 SER B N 1
ATOM 3280 C CA . SER B 1 76 ? 0.201 25.312 -4.844 1 77.75 76 SER B CA 1
ATOM 3281 C C . SER B 1 76 ? -0.14 26.438 -5.82 1 77.75 76 SER B C 1
ATOM 3283 O O . SER B 1 76 ? -0.858 27.375 -5.469 1 77.75 76 SER B O 1
ATOM 3285 N N . GLN B 1 77 ? 0.539 26.375 -6.996 1 70.38 77 GLN B N 1
ATOM 3286 C CA . GLN B 1 77 ? 0.168 27.344 -8.031 1 70.38 77 GLN B CA 1
ATOM 3287 C C . GLN B 1 77 ? -1.18 26.984 -8.656 1 70.38 77 GLN B C 1
ATOM 3289 O O . GLN B 1 77 ? -1.399 25.844 -9.062 1 70.38 77 GLN B O 1
ATOM 3294 N N . GLN B 1 78 ? -2.111 27.625 -8.242 1 65.12 78 GLN B N 1
ATOM 3295 C CA . GLN B 1 78 ? -3.521 27.375 -8.523 1 65.12 78 GLN B CA 1
ATOM 3296 C C . GLN B 1 78 ? -3.875 27.781 -9.953 1 65.12 78 GLN B C 1
ATOM 3298 O O . GLN B 1 78 ? -3.449 28.844 -10.422 1 65.12 78 GLN B O 1
ATOM 3303 N N . SER B 1 79 ? -4.277 26.766 -10.719 1 70.44 79 SER B N 1
ATOM 3304 C CA . SER B 1 79 ? -4.91 27.188 -11.969 1 70.44 79 SER B CA 1
ATOM 3305 C C . SER B 1 79 ? -6.379 26.766 -12 1 70.44 79 SER B C 1
ATOM 3307 O O . SER B 1 79 ? -6.711 25.625 -11.688 1 70.44 79 SER B O 1
ATOM 3309 N N . TYR B 1 80 ? -7.281 27.797 -11.961 1 78.38 80 TYR B N 1
ATOM 3310 C CA . TYR B 1 80 ? -8.695 27.484 -12.141 1 78.38 80 TYR B CA 1
ATOM 3311 C C . TYR B 1 80 ? -9.352 28.484 -13.086 1 78.38 80 TYR B C 1
ATOM 3313 O O . TYR B 1 80 ? -8.852 29.594 -13.273 1 78.38 80 TYR B O 1
ATOM 3321 N N . THR B 1 81 ? -10.438 27.922 -13.672 1 83.12 81 THR B N 1
ATOM 3322 C CA . THR B 1 81 ? -11.25 28.781 -14.531 1 83.12 81 THR B CA 1
ATOM 3323 C C . THR B 1 81 ? -12.594 29.078 -13.875 1 83.12 81 THR B C 1
ATOM 3325 O O . THR B 1 81 ? -13.094 28.281 -13.07 1 83.12 81 THR B O 1
ATOM 3328 N N . SER B 1 82 ? -13.07 30.188 -14.25 1 87.75 82 SER B N 1
ATOM 3329 C CA . SER B 1 82 ? -14.398 30.547 -13.766 1 87.75 82 SER B CA 1
ATOM 3330 C C . SER B 1 82 ? -15.438 29.516 -14.172 1 87.75 82 SER B C 1
ATOM 3332 O O . SER B 1 82 ? -16.375 29.234 -13.422 1 87.75 82 SER B O 1
ATOM 3334 N N . SER B 1 83 ? -15.242 28.984 -15.258 1 91 83 SER B N 1
ATOM 3335 C CA . SER B 1 83 ? -16.172 27.984 -15.766 1 91 83 SER B CA 1
ATOM 3336 C C . SER B 1 83 ? -16.156 26.734 -14.898 1 91 83 SER B C 1
ATOM 3338 O O . SER B 1 83 ? -17.188 26.109 -14.68 1 91 83 SER B O 1
ATOM 3340 N N . GLN B 1 84 ? -15.023 26.391 -14.406 1 91.94 84 GLN B N 1
ATOM 3341 C CA . GLN B 1 84 ? -14.898 25.219 -13.539 1 91.94 84 GLN B CA 1
ATOM 3342 C C . GLN B 1 84 ? -15.68 25.422 -12.242 1 91.94 84 GLN B C 1
ATOM 3344 O O . GLN B 1 84 ? -16.359 24.5 -11.773 1 91.94 84 GLN B O 1
ATOM 3349 N N . ILE B 1 85 ? -15.609 26.594 -11.758 1 93.25 85 ILE B N 1
ATOM 3350 C CA . ILE B 1 85 ? -16.297 26.922 -10.516 1 93.25 85 ILE B CA 1
ATOM 3351 C C . ILE B 1 85 ? -17.797 26.922 -10.742 1 93.25 85 ILE B C 1
ATOM 3353 O O . ILE B 1 85 ? -18.562 26.375 -9.938 1 93.25 85 ILE B O 1
ATOM 3357 N N . GLU B 1 86 ? -18.203 27.516 -11.812 1 93.88 86 GLU B N 1
ATOM 3358 C CA . GLU B 1 86 ? -19.625 27.594 -12.133 1 93.88 86 GLU B CA 1
ATOM 3359 C C . GLU B 1 86 ? -20.219 26.203 -12.344 1 93.88 86 GLU B C 1
ATOM 3361 O O . GLU B 1 86 ? -21.312 25.922 -11.844 1 93.88 86 GLU B O 1
ATOM 3366 N N . ASN B 1 87 ? -19.531 25.406 -13.055 1 95.94 87 ASN B N 1
ATOM 3367 C CA . ASN B 1 87 ? -20 24.047 -13.312 1 95.94 87 ASN B CA 1
ATOM 3368 C C . ASN B 1 87 ? -20.094 23.234 -12.031 1 95.94 87 ASN B C 1
ATOM 3370 O O . ASN B 1 87 ? -21.047 22.484 -11.836 1 95.94 87 ASN B O 1
ATOM 3374 N N . MET B 1 88 ? -19.109 23.391 -11.234 1 96.56 88 MET B N 1
ATOM 3375 C CA . MET B 1 88 ? -19.125 22.672 -9.969 1 96.56 88 MET B CA 1
ATOM 3376 C C . MET B 1 88 ? -20.234 23.172 -9.055 1 96.56 88 MET B C 1
ATOM 3378 O O . MET B 1 88 ? -20.906 22.375 -8.398 1 96.56 88 MET B O 1
ATOM 3382 N N . ASN B 1 89 ? -20.453 24.453 -9.016 1 95.69 89 ASN B N 1
ATOM 3383 C CA . ASN B 1 89 ? -21.562 25.016 -8.242 1 95.69 89 ASN B CA 1
ATOM 3384 C C . ASN B 1 89 ? -22.906 24.469 -8.703 1 95.69 89 ASN B C 1
ATOM 3386 O O . ASN B 1 89 ? -23.781 24.172 -7.883 1 95.69 89 ASN B O 1
ATOM 3390 N N . ALA B 1 90 ? -23 24.344 -9.977 1 96.38 90 ALA B N 1
ATOM 3391 C CA . ALA B 1 90 ? -24.234 23.797 -10.531 1 96.38 90 ALA B CA 1
ATOM 3392 C C . ALA B 1 90 ? -24.438 22.359 -10.086 1 96.38 90 ALA B C 1
ATOM 3394 O O . ALA B 1 90 ? -25.562 21.953 -9.758 1 96.38 90 ALA B O 1
ATOM 3395 N N . TRP B 1 91 ? -23.391 21.594 -10.062 1 97.44 91 TRP B N 1
ATOM 3396 C CA . TRP B 1 91 ? -23.453 20.188 -9.656 1 97.44 91 TRP B CA 1
ATOM 3397 C C . TRP B 1 91 ? -23.812 20.078 -8.18 1 97.44 91 TRP B C 1
ATOM 3399 O O . TRP B 1 91 ? -24.5 19.141 -7.773 1 97.44 91 TRP B O 1
ATOM 3409 N N . LEU B 1 92 ? -23.375 21.047 -7.359 1 98.06 92 LEU B N 1
ATOM 3410 C CA . LEU B 1 92 ? -23.516 20.969 -5.91 1 98.06 92 LEU B CA 1
ATOM 3411 C C . LEU B 1 92 ? -24.828 21.609 -5.465 1 98.06 92 LEU B C 1
ATOM 3413 O O . LEU B 1 92 ? -25.203 21.516 -4.293 1 98.06 92 LEU B O 1
ATOM 3417 N N . LYS B 1 93 ? -25.562 22.219 -6.375 1 96.94 93 LYS B N 1
ATOM 3418 C CA . LYS B 1 93 ? -26.781 22.984 -6.074 1 96.94 93 LYS B CA 1
ATOM 3419 C C . LYS B 1 93 ? -27.812 22.125 -5.352 1 96.94 93 LYS B C 1
ATOM 3421 O O . LYS B 1 93 ? -28.422 22.562 -4.375 1 96.94 93 LYS B O 1
ATOM 3426 N N . PRO B 1 94 ? -28.047 20.891 -5.848 1 97.19 94 PRO B N 1
ATOM 3427 C CA . PRO B 1 94 ? -29.047 20.062 -5.156 1 97.19 94 PRO B CA 1
ATOM 3428 C C . PRO B 1 94 ? -28.688 19.797 -3.699 1 97.19 94 PRO B C 1
ATOM 3430 O O . PRO B 1 94 ? -29.562 19.719 -2.842 1 97.19 94 PRO B O 1
ATOM 3433 N N . TYR B 1 95 ? -27.422 19.578 -3.387 1 97.5 95 TYR B N 1
ATOM 3434 C CA . TYR B 1 95 ? -26.984 19.359 -2.01 1 97.5 95 TYR B CA 1
ATOM 3435 C C . TYR B 1 95 ? -27.25 20.594 -1.154 1 97.5 95 TYR B C 1
ATOM 3437 O O . TYR B 1 95 ? -27.734 20.484 -0.03 1 97.5 95 TYR B O 1
ATOM 3445 N N . ARG B 1 96 ? -26.906 21.781 -1.696 1 97.31 96 ARG B N 1
ATOM 3446 C CA . ARG B 1 96 ? -27.109 23.031 -0.973 1 97.31 96 ARG B CA 1
ATOM 3447 C C . ARG B 1 96 ? -28.578 23.297 -0.726 1 97.31 96 ARG B C 1
ATOM 3449 O O . ARG B 1 96 ? -28.969 23.766 0.35 1 97.31 96 ARG B O 1
ATOM 3456 N N . ARG B 1 97 ? -29.359 23 -1.704 1 96.75 97 ARG B N 1
ATOM 3457 C CA . ARG B 1 97 ? -30.797 23.188 -1.552 1 96.75 97 ARG B CA 1
ATOM 3458 C C . ARG B 1 97 ? -31.359 22.281 -0.449 1 96.75 97 ARG B C 1
ATOM 3460 O O . ARG B 1 97 ? -32.125 22.734 0.405 1 96.75 97 ARG B O 1
ATOM 3467 N N . ALA B 1 98 ? -30.906 21.062 -0.477 1 96.62 98 ALA B N 1
ATOM 3468 C CA . ALA B 1 98 ? -31.391 20.094 0.496 1 96.62 98 ALA B CA 1
ATOM 3469 C C . ALA B 1 98 ? -30.969 20.469 1.912 1 96.62 98 ALA B C 1
ATOM 3471 O O . ALA B 1 98 ? -31.688 20.203 2.875 1 96.62 98 ALA B O 1
ATOM 3472 N N . LEU B 1 99 ? -29.859 21.156 2.029 1 97.25 99 LEU B N 1
ATOM 3473 C CA . LEU B 1 99 ? -29.312 21.484 3.34 1 97.25 99 LEU B CA 1
ATOM 3474 C C . LEU B 1 99 ? -29.562 22.953 3.688 1 97.25 99 LEU B C 1
ATOM 3476 O O . LEU B 1 99 ? -29.094 23.438 4.711 1 97.25 99 LEU B O 1
ATOM 3480 N N . HIS B 1 100 ? -30.266 23.688 2.818 1 96.94 100 HIS B N 1
ATOM 3481 C CA . HIS B 1 100 ? -30.641 25.078 3.02 1 96.94 100 HIS B CA 1
ATOM 3482 C C . HIS B 1 100 ? -29.406 25.969 3.168 1 96.94 100 HIS B C 1
ATOM 3484 O O . HIS B 1 100 ? -29.312 26.75 4.121 1 96.94 100 HIS B O 1
ATOM 3490 N N . LEU B 1 101 ? -28.516 25.781 2.164 1 97 101 LEU B N 1
ATOM 3491 C CA . LEU B 1 101 ? -27.266 26.516 2.174 1 97 101 LEU B CA 1
ATOM 3492 C C . LEU B 1 101 ? -27.188 27.5 1 1 97 101 LEU B C 1
ATOM 3494 O O . LEU B 1 101 ? -27.812 27.25 -0.044 1 97 101 LEU B O 1
ATOM 3498 N N . GLU B 1 102 ? -26.453 28.531 1.14 1 94.38 102 GLU B N 1
ATOM 3499 C CA . GLU B 1 102 ? -26.188 29.484 0.065 1 94.38 102 GLU B CA 1
ATOM 3500 C C . GLU B 1 102 ? -24.938 29.078 -0.714 1 94.38 102 GLU B C 1
ATOM 3502 O O . GLU B 1 102 ? -24.125 28.281 -0.241 1 94.38 102 GLU B O 1
ATOM 3507 N N . GLU B 1 103 ? -24.828 29.656 -1.854 1 92.5 103 GLU B N 1
ATOM 3508 C CA . GLU B 1 103 ? -23.609 29.484 -2.637 1 92.5 103 GLU B CA 1
ATOM 3509 C C . GLU B 1 103 ? -22.438 30.219 -2.006 1 92.5 103 GLU B C 1
ATOM 3511 O O . GLU B 1 103 ? -22.562 31.375 -1.603 1 92.5 103 GLU B O 1
ATOM 3516 N N . PRO B 1 104 ? -21.375 29.469 -1.927 1 91.81 104 PRO B N 1
ATOM 3517 C CA . PRO B 1 104 ? -20.25 30.109 -1.252 1 91.81 104 PRO B CA 1
ATOM 3518 C C . PRO B 1 104 ? -19.484 31.078 -2.164 1 91.81 104 PRO B C 1
ATOM 3520 O O . PRO B 1 104 ? -19.5 30.922 -3.387 1 91.81 104 PRO B O 1
ATOM 3523 N N . VAL B 1 105 ? -18.828 32 -1.511 1 85.94 105 VAL B N 1
ATOM 3524 C CA . VAL B 1 105 ? -17.875 32.844 -2.193 1 85.94 105 VAL B CA 1
ATOM 3525 C C . VAL B 1 105 ? -16.469 32.281 -2.027 1 85.94 105 VAL B C 1
ATOM 3527 O O . VAL B 1 105 ? -16.016 32.062 -0.904 1 85.94 105 VAL B O 1
ATOM 3530 N N . VAL B 1 106 ? -15.82 32.031 -3.18 1 86.25 106 VAL B N 1
ATOM 3531 C CA . VAL B 1 106 ? -14.492 31.453 -3.143 1 86.25 106 VAL B CA 1
ATOM 3532 C C . VAL B 1 106 ? -13.445 32.531 -2.902 1 86.25 106 VAL B C 1
ATOM 3534 O O . VAL B 1 106 ? -13.367 33.5 -3.656 1 86.25 106 VAL B O 1
ATOM 3537 N N . LYS B 1 107 ? -12.742 32.375 -1.788 1 81.88 107 LYS B N 1
ATOM 3538 C CA . LYS B 1 107 ? -11.625 33.25 -1.479 1 81.88 107 LYS B CA 1
ATOM 3539 C C . LYS B 1 107 ? -10.312 32.469 -1.409 1 81.88 107 LYS B C 1
ATOM 3541 O O . LYS B 1 107 ? -10.18 31.547 -0.614 1 81.88 107 LYS B O 1
ATOM 3546 N N . ILE B 1 108 ? -9.422 32.938 -2.277 1 81.25 108 ILE B N 1
ATOM 3547 C CA . ILE B 1 108 ? -8.133 32.25 -2.316 1 81.25 108 ILE B CA 1
ATOM 3548 C C . ILE B 1 108 ? -7.086 33.094 -1.577 1 81.25 108 ILE B C 1
ATOM 3550 O O . ILE B 1 108 ? -6.609 34.094 -2.098 1 81.25 108 ILE B O 1
ATOM 3554 N N . ILE B 1 109 ? -6.684 32.656 -0.378 1 82.88 109 ILE B N 1
ATOM 3555 C CA . ILE B 1 109 ? -5.781 33.438 0.454 1 82.88 109 ILE B CA 1
ATOM 3556 C C . ILE B 1 109 ? -4.629 32.562 0.94 1 82.88 109 ILE B C 1
ATOM 3558 O O . ILE B 1 109 ? -3.977 32.906 1.936 1 82.88 109 ILE B O 1
ATOM 3562 N N . GLU B 1 110 ? -4.324 31.484 0.28 1 87.31 110 GLU B N 1
ATOM 3563 C CA . GLU B 1 110 ? -3.398 30.469 0.759 1 87.31 110 GLU B CA 1
ATOM 3564 C C . GLU B 1 110 ? -1.979 31.016 0.88 1 87.31 110 GLU B C 1
ATOM 3566 O O . GLU B 1 110 ? -1.277 30.734 1.852 1 87.31 110 GLU B O 1
ATOM 3571 N N . GLU B 1 111 ? -1.606 31.797 -0.068 1 89.44 111 GLU B N 1
ATOM 3572 C CA . GLU B 1 111 ? -0.239 32.312 -0.073 1 89.44 111 GLU B CA 1
ATOM 3573 C C . GLU B 1 111 ? 0.007 33.25 1.109 1 89.44 111 GLU B C 1
ATOM 3575 O O . GLU B 1 111 ? 1.024 33.125 1.795 1 89.44 111 GLU B O 1
ATOM 3580 N N . GLN B 1 112 ? -0.881 34.125 1.291 1 91.69 112 GLN B N 1
ATOM 3581 C CA . GLN B 1 112 ? -0.757 35.062 2.396 1 91.69 112 GLN B CA 1
ATOM 3582 C C . GLN B 1 112 ? -0.812 34.344 3.742 1 91.69 112 GLN B C 1
ATOM 3584 O O . GLN B 1 112 ? -0.037 34.656 4.648 1 91.69 112 GLN B O 1
ATOM 3589 N N . GLN B 1 113 ? -1.688 33.469 3.818 1 93.44 113 GLN B N 1
ATOM 3590 C CA . GLN B 1 113 ? -1.827 32.688 5.051 1 93.44 113 GLN B CA 1
ATOM 3591 C C . GLN B 1 113 ? -0.557 31.891 5.348 1 93.44 113 GLN B C 1
ATOM 3593 O O . GLN B 1 113 ? -0.128 31.812 6.5 1 93.44 113 GLN B O 1
ATOM 3598 N N . PHE B 1 114 ? 0.03 31.391 4.355 1 96.44 114 PHE B N 1
ATOM 3599 C CA . PHE B 1 114 ? 1.259 30.625 4.496 1 96.44 114 PHE B CA 1
ATOM 3600 C C . PHE B 1 114 ? 2.391 31.5 5.023 1 96.44 114 PHE B C 1
ATOM 3602 O O . PHE B 1 114 ? 3.094 31.109 5.961 1 96.44 114 PHE B O 1
ATOM 3609 N N . LYS B 1 115 ? 2.535 32.625 4.453 1 96.31 115 LYS B N 1
ATOM 3610 C CA . LYS B 1 115 ? 3.576 33.531 4.887 1 96.31 115 LYS B CA 1
ATOM 3611 C C . LYS B 1 115 ? 3.375 33.938 6.344 1 96.31 115 LYS B C 1
ATOM 3613 O O . LYS B 1 115 ? 4.336 34.031 7.113 1 96.31 115 LYS B O 1
ATOM 3618 N N . CYS B 1 116 ? 2.117 34.156 6.664 1 97.44 116 CYS B N 1
ATOM 3619 C CA . CYS B 1 116 ? 1.795 34.531 8.039 1 97.44 116 CYS B CA 1
ATOM 3620 C C . CYS B 1 116 ? 2.115 33.375 9 1 97.44 116 CYS B C 1
ATOM 3622 O O . CYS B 1 116 ? 2.602 33.625 10.102 1 97.44 116 CYS B O 1
ATOM 3624 N N . HIS B 1 117 ? 1.835 32.188 8.586 1 98.38 117 HIS B N 1
ATOM 3625 C CA . HIS B 1 117 ? 2.162 31.031 9.398 1 98.38 117 HIS B CA 1
ATOM 3626 C C . HIS B 1 117 ? 3.664 30.938 9.648 1 98.38 117 HIS B C 1
ATOM 3628 O O . HIS B 1 117 ? 4.098 30.688 10.781 1 98.38 117 HIS B O 1
ATOM 3634 N N . ILE B 1 118 ? 4.434 31.172 8.586 1 98.62 118 ILE B N 1
ATOM 3635 C CA . ILE B 1 118 ? 5.887 31.094 8.695 1 98.62 118 ILE B CA 1
ATOM 3636 C C . ILE B 1 118 ? 6.387 32.156 9.672 1 98.62 118 ILE B C 1
ATOM 3638 O O . ILE B 1 118 ? 7.199 31.859 10.555 1 98.62 118 ILE B O 1
ATOM 3642 N N . ASP B 1 119 ? 5.844 33.344 9.531 1 98.56 119 ASP B N 1
ATOM 3643 C CA . ASP B 1 119 ? 6.227 34.406 10.422 1 98.56 119 ASP B CA 1
ATOM 3644 C C . ASP B 1 119 ? 5.906 34.062 11.875 1 98.56 119 ASP B C 1
ATOM 3646 O O . ASP B 1 119 ? 6.723 34.312 12.773 1 98.56 119 ASP B O 1
ATOM 3650 N N . THR B 1 120 ? 4.734 33.531 12.094 1 98.75 120 THR B N 1
ATOM 3651 C CA . THR B 1 120 ? 4.285 33.188 13.438 1 98.75 120 THR B CA 1
ATOM 3652 C C . THR B 1 120 ? 5.16 32.094 14.023 1 98.75 120 THR B C 1
ATOM 3654 O O . THR B 1 120 ? 5.539 32.156 15.195 1 98.75 120 THR B O 1
ATOM 3657 N N . ILE B 1 121 ? 5.512 31.094 13.234 1 98.81 121 ILE B N 1
ATOM 3658 C CA . ILE B 1 121 ? 6.32 29.969 13.664 1 98.81 121 ILE B CA 1
ATOM 3659 C C . ILE B 1 121 ? 7.707 30.453 14.094 1 98.81 121 ILE B C 1
ATOM 3661 O O . ILE B 1 121 ? 8.234 30.031 15.117 1 98.81 121 ILE B O 1
ATOM 3665 N N . ILE B 1 122 ? 8.273 31.375 13.32 1 98.75 122 ILE B N 1
ATOM 3666 C CA . ILE B 1 122 ? 9.586 31.938 13.625 1 98.75 122 ILE B CA 1
ATOM 3667 C C . ILE B 1 122 ? 9.5 32.781 14.883 1 98.75 122 ILE B C 1
ATOM 3669 O O . ILE B 1 122 ? 10.312 32.656 15.805 1 98.75 122 ILE B O 1
ATOM 3673 N N . LYS B 1 123 ? 8.484 33.656 14.883 1 98.44 123 LYS B N 1
ATOM 3674 C CA . LYS B 1 123 ? 8.297 34.562 16 1 98.44 123 LYS B CA 1
ATOM 3675 C C . LYS B 1 123 ? 8.156 33.812 17.312 1 98.44 123 LYS B C 1
ATOM 3677 O O . LYS B 1 123 ? 8.727 34.219 18.344 1 98.44 123 LYS B O 1
ATOM 3682 N N . LYS B 1 124 ? 7.426 32.719 17.266 1 98.44 124 LYS B N 1
ATOM 3683 C CA . LYS B 1 124 ? 7.125 31.969 18.484 1 98.44 124 LYS B CA 1
ATOM 3684 C C . LYS B 1 124 ? 8.172 30.875 18.719 1 98.44 124 LYS B C 1
ATOM 3686 O O . LYS B 1 124 ? 8.086 30.141 19.703 1 98.44 124 LYS B O 1
ATOM 3691 N N . GLN B 1 125 ? 9.094 30.75 17.859 1 98.06 125 GLN B N 1
ATOM 3692 C CA . GLN B 1 125 ? 10.211 29.812 17.984 1 98.06 125 GLN B CA 1
ATOM 3693 C C . GLN B 1 125 ? 9.727 28.375 18.156 1 98.06 125 GLN B C 1
ATOM 3695 O O . GLN B 1 125 ? 10.133 27.688 19.094 1 98.06 125 GLN B O 1
ATOM 3700 N N . VAL B 1 126 ? 8.797 27.984 17.344 1 98.69 126 VAL B N 1
ATOM 3701 C CA . VAL B 1 126 ? 8.359 26.594 17.312 1 98.69 126 VAL B CA 1
ATOM 3702 C C . VAL B 1 126 ? 9.531 25.703 16.938 1 98.69 126 VAL B C 1
ATOM 3704 O O . VAL B 1 126 ? 10.266 26 15.984 1 98.69 126 VAL B O 1
ATOM 3707 N N . PRO B 1 127 ? 9.695 24.609 17.594 1 98.62 127 PRO B N 1
ATOM 3708 C CA . PRO B 1 127 ? 10.898 23.797 17.375 1 98.62 127 PRO B CA 1
ATOM 3709 C C . PRO B 1 127 ? 10.914 23.125 16 1 98.62 127 PRO B C 1
ATOM 3711 O O . PRO B 1 127 ? 11.977 22.969 15.398 1 98.62 127 PRO B O 1
ATOM 3714 N N . VAL B 1 128 ? 9.766 22.672 15.531 1 98.94 128 VAL B N 1
ATOM 3715 C CA . VAL B 1 128 ? 9.711 21.875 14.312 1 98.94 128 VAL B CA 1
ATOM 3716 C C . VAL B 1 128 ? 8.633 22.438 13.383 1 98.94 128 VAL B C 1
ATOM 3718 O O . VAL B 1 128 ? 7.527 22.75 13.82 1 98.94 128 VAL B O 1
ATOM 3721 N N . CYS B 1 129 ? 8.93 22.609 12.141 1 98.88 129 CYS B N 1
ATOM 3722 C CA . CYS B 1 129 ? 7.98 22.984 11.094 1 98.88 129 CYS B CA 1
ATOM 3723 C C . CYS B 1 129 ? 7.871 21.875 10.047 1 98.88 129 CYS B C 1
ATOM 3725 O O . CYS B 1 129 ? 8.875 21.484 9.445 1 98.88 129 CYS B O 1
ATOM 3727 N N . CYS B 1 130 ? 6.699 21.359 9.883 1 98.81 130 CYS B N 1
ATOM 3728 C CA . CYS B 1 130 ? 6.418 20.312 8.906 1 98.81 130 CYS B CA 1
ATOM 3729 C C . CYS B 1 130 ? 5.664 20.859 7.703 1 98.81 130 CYS B C 1
ATOM 3731 O O . CYS B 1 130 ? 4.789 21.719 7.855 1 98.81 130 CYS B O 1
ATOM 3733 N N . PHE B 1 131 ? 6.035 20.375 6.52 1 98.56 131 PHE B N 1
ATOM 3734 C CA . PHE B 1 131 ? 5.41 20.859 5.293 1 98.56 131 PHE B CA 1
ATOM 3735 C C . PHE B 1 131 ? 4.684 19.719 4.578 1 98.56 131 PHE B C 1
ATOM 3737 O O . PHE B 1 131 ? 5.191 18.594 4.504 1 98.56 131 PHE B O 1
ATOM 3744 N N . THR B 1 132 ? 3.531 20 4.129 1 96.56 132 THR B N 1
ATOM 3745 C CA . THR B 1 132 ? 2.762 19.109 3.273 1 96.56 132 THR B CA 1
ATOM 3746 C C . THR B 1 132 ? 2.381 19.797 1.969 1 96.56 132 THR B C 1
ATOM 3748 O O . THR B 1 132 ? 2.338 21.031 1.902 1 96.56 132 THR B O 1
ATOM 3751 N N . PHE B 1 133 ? 2.256 19.125 0.873 1 93.81 133 PHE B N 1
ATOM 3752 C CA . PHE B 1 133 ? 1.778 19.516 -0.446 1 93.81 133 PHE B CA 1
ATOM 3753 C C . PHE B 1 133 ? 2.893 20.188 -1.248 1 93.81 133 PHE B C 1
ATOM 3755 O O . PHE B 1 133 ? 2.637 20.812 -2.273 1 93.81 133 PHE B O 1
ATOM 3762 N N . GLY B 1 134 ? 4.125 20.109 -0.772 1 95.31 134 GLY B N 1
ATOM 3763 C CA . GLY B 1 134 ? 5.195 20.703 -1.561 1 95.31 134 GLY B CA 1
ATOM 3764 C C . GLY B 1 134 ? 6.395 21.125 -0.725 1 95.31 134 GLY B C 1
ATOM 3765 O O . GLY B 1 134 ? 6.461 20.812 0.466 1 95.31 134 GLY B O 1
ATOM 3766 N N . ILE B 1 135 ? 7.336 21.812 -1.394 1 97.44 135 ILE B N 1
ATOM 3767 C CA . ILE B 1 135 ? 8.531 22.391 -0.782 1 97.44 135 ILE B CA 1
ATOM 3768 C C . ILE B 1 135 ? 8.453 23.906 -0.829 1 97.44 135 ILE B C 1
ATOM 3770 O O . ILE B 1 135 ? 8.219 24.484 -1.892 1 97.44 135 ILE B O 1
ATOM 3774 N N . PRO B 1 136 ? 8.539 24.562 0.314 1 97.25 136 PRO B N 1
ATOM 3775 C CA . PRO B 1 136 ? 8.539 26.031 0.283 1 97.25 136 PRO B CA 1
ATOM 3776 C C . PRO B 1 136 ? 9.719 26.594 -0.495 1 97.25 136 PRO B C 1
ATOM 3778 O O . PRO B 1 136 ? 10.695 25.891 -0.757 1 97.25 136 PRO B O 1
ATOM 3781 N N . ASN B 1 137 ? 9.609 27.844 -0.846 1 95.5 137 ASN B N 1
ATOM 3782 C CA . ASN B 1 137 ? 10.703 28.516 -1.529 1 95.5 137 ASN B CA 1
ATOM 3783 C C . ASN B 1 137 ? 11.961 28.547 -0.669 1 95.5 137 ASN B C 1
ATOM 3785 O O . ASN B 1 137 ? 11.883 28.516 0.56 1 95.5 137 ASN B O 1
ATOM 3789 N N . GLU B 1 138 ? 13.078 28.656 -1.368 1 97.44 138 GLU B N 1
ATOM 3790 C CA . GLU B 1 138 ? 14.391 28.625 -0.724 1 97.44 138 GLU B CA 1
ATOM 3791 C C . GLU B 1 138 ? 14.508 29.703 0.349 1 97.44 138 GLU B C 1
ATOM 3793 O O . GLU B 1 138 ? 15.117 29.469 1.398 1 97.44 138 GLU B O 1
ATOM 3798 N N . SER B 1 139 ? 13.992 30.844 0.079 1 97.69 139 SER B N 1
ATOM 3799 C CA . SER B 1 139 ? 14.086 31.938 1.031 1 97.69 139 SER B CA 1
ATOM 3800 C C . SER B 1 139 ? 13.375 31.609 2.34 1 97.69 139 SER B C 1
ATOM 3802 O O . SER B 1 139 ? 13.844 31.969 3.418 1 97.69 139 SER B O 1
ATOM 3804 N N . ILE B 1 140 ? 12.234 30.969 2.246 1 98.12 140 ILE B N 1
ATOM 3805 C CA . ILE B 1 140 ? 11.477 30.562 3.422 1 98.12 140 ILE B CA 1
ATOM 3806 C C . ILE B 1 140 ? 12.258 29.516 4.215 1 98.12 140 ILE B C 1
ATOM 3808 O O . ILE B 1 140 ? 12.344 29.594 5.441 1 98.12 140 ILE B O 1
ATOM 3812 N N . ILE B 1 141 ? 12.844 28.578 3.555 1 98.56 141 ILE B N 1
ATOM 3813 C CA . ILE B 1 141 ? 13.648 27.531 4.176 1 98.56 141 ILE B CA 1
ATOM 3814 C C . ILE B 1 141 ? 14.812 28.156 4.93 1 98.56 141 ILE B C 1
ATOM 3816 O O . ILE B 1 141 ? 15.078 27.812 6.082 1 98.56 141 ILE B O 1
ATOM 3820 N N . GLU B 1 142 ? 15.461 29.109 4.293 1 98.31 142 GLU B N 1
ATOM 3821 C CA . GLU B 1 142 ? 16.609 29.781 4.902 1 98.31 142 GLU B CA 1
ATOM 3822 C C . GLU B 1 142 ? 16.188 30.516 6.172 1 98.31 142 GLU B C 1
ATOM 3824 O O . GLU B 1 142 ? 16.891 30.469 7.184 1 98.31 142 GLU B O 1
ATOM 3829 N N . ARG B 1 143 ? 15.094 31.234 6.094 1 98.5 143 ARG B N 1
ATOM 3830 C CA . ARG B 1 143 ? 14.594 31.969 7.25 1 98.5 143 ARG B CA 1
ATOM 3831 C C . ARG B 1 143 ? 14.328 31.031 8.43 1 98.5 143 ARG B C 1
ATOM 3833 O O . ARG B 1 143 ? 14.672 31.359 9.57 1 98.5 143 ARG B O 1
ATOM 3840 N N . LEU B 1 144 ? 13.727 29.922 8.141 1 98.81 144 LEU B N 1
ATOM 3841 C CA . LEU B 1 144 ? 13.406 28.969 9.188 1 98.81 144 LEU B CA 1
ATOM 3842 C C . LEU B 1 144 ? 14.664 28.344 9.766 1 98.81 144 LEU B C 1
ATOM 3844 O O . LEU B 1 144 ? 14.773 28.156 10.984 1 98.81 144 LEU B O 1
ATOM 3848 N N . LYS B 1 145 ? 15.602 28.031 8.93 1 98.25 145 LYS B N 1
ATOM 3849 C CA . LYS B 1 145 ? 16.859 27.453 9.383 1 98.25 145 LYS B CA 1
ATOM 3850 C C . LYS B 1 145 ? 17.656 28.438 10.227 1 98.25 145 LYS B C 1
ATOM 3852 O O . LYS B 1 145 ? 18.281 28.062 11.219 1 98.25 145 LYS B O 1
ATOM 3857 N N . GLU B 1 146 ? 17.641 29.672 9.766 1 98.19 146 GLU B N 1
ATOM 3858 C CA . GLU B 1 146 ? 18.312 30.719 10.531 1 98.19 146 GLU B CA 1
ATOM 3859 C C . GLU B 1 146 ? 17.719 30.844 11.93 1 98.19 146 GLU B C 1
ATOM 3861 O O . GLU B 1 146 ? 18.438 31.188 12.883 1 98.19 146 GLU B O 1
ATOM 3866 N N . ALA B 1 147 ? 16.469 30.594 12 1 98.5 147 ALA B N 1
ATOM 3867 C CA . ALA B 1 147 ? 15.773 30.641 13.289 1 98.5 147 ALA B CA 1
ATOM 3868 C C . ALA B 1 147 ? 15.969 29.344 14.062 1 98.5 147 ALA B C 1
ATOM 3870 O O . ALA B 1 147 ? 15.375 29.156 15.125 1 98.5 147 ALA B O 1
ATOM 3871 N N . ASN B 1 148 ? 16.734 28.391 13.539 1 98.25 148 ASN B N 1
ATOM 3872 C CA . ASN B 1 148 ? 17.078 27.109 14.141 1 98.25 148 ASN B CA 1
ATOM 3873 C C . ASN B 1 148 ? 15.852 26.219 14.289 1 98.25 148 ASN B C 1
ATOM 3875 O O . ASN B 1 148 ? 15.711 25.516 15.289 1 98.25 148 ASN B O 1
ATOM 3879 N N . ILE B 1 149 ? 14.914 26.344 13.438 1 98.81 149 ILE B N 1
ATOM 3880 C CA . ILE B 1 149 ? 13.727 25.484 13.383 1 98.81 149 ILE B CA 1
ATOM 3881 C C . ILE B 1 149 ? 14 24.266 12.508 1 98.81 149 ILE B C 1
ATOM 3883 O O . ILE B 1 149 ? 14.539 24.391 11.406 1 98.81 149 ILE B O 1
ATOM 3887 N N . LYS B 1 150 ? 13.703 23.016 13.016 1 98.94 150 LYS B N 1
ATOM 3888 C CA . LYS B 1 150 ? 13.875 21.797 12.242 1 98.94 150 LYS B CA 1
ATOM 3889 C C . LYS B 1 150 ? 12.773 21.641 11.195 1 98.94 150 LYS B C 1
ATOM 3891 O O . LYS B 1 150 ? 11.602 21.891 11.477 1 98.94 150 LYS B O 1
ATOM 3896 N N . LEU B 1 151 ? 13.141 21.281 10 1 98.94 151 LEU B N 1
ATOM 3897 C CA . LEU B 1 151 ? 12.219 21.234 8.875 1 98.94 151 LEU B CA 1
ATOM 3898 C C . LEU B 1 151 ? 11.977 19.781 8.43 1 98.94 151 LEU B C 1
ATOM 3900 O O . LEU B 1 151 ? 12.922 19.047 8.172 1 98.94 151 LEU B O 1
ATOM 3904 N N . ILE B 1 152 ? 10.711 19.391 8.383 1 98.94 152 ILE B N 1
ATOM 3905 C CA . ILE B 1 152 ? 10.32 18.062 7.922 1 98.94 152 ILE B CA 1
ATOM 3906 C C . ILE B 1 152 ? 9.445 18.188 6.68 1 98.94 152 ILE B C 1
ATOM 3908 O O . ILE B 1 152 ? 8.422 18.875 6.699 1 98.94 152 ILE B O 1
ATOM 3912 N N . GLY B 1 153 ? 9.875 17.578 5.555 1 98.88 153 GLY B N 1
ATOM 3913 C CA . GLY B 1 153 ? 9.07 17.531 4.34 1 98.88 153 GLY B CA 1
ATOM 3914 C C . GLY B 1 153 ? 8.312 16.219 4.176 1 98.88 153 GLY B C 1
ATOM 3915 O O . GLY B 1 153 ? 8.578 15.258 4.891 1 98.88 153 GLY B O 1
ATOM 3916 N N . THR B 1 154 ? 7.371 16.203 3.295 1 98.75 154 THR B N 1
ATOM 3917 C CA . THR B 1 154 ? 6.586 15.008 2.986 1 98.75 154 THR B CA 1
ATOM 3918 C C . THR B 1 154 ? 6.871 14.531 1.565 1 98.75 154 THR B C 1
ATOM 3920 O O . THR B 1 154 ? 6.996 15.336 0.645 1 98.75 154 THR B O 1
ATOM 3923 N N . ALA B 1 155 ? 7.02 13.219 1.376 1 98.62 155 ALA B N 1
ATOM 3924 C CA . ALA B 1 155 ? 7.258 12.602 0.077 1 98.62 155 ALA B CA 1
ATOM 3925 C C . ALA B 1 155 ? 6.383 11.367 -0.111 1 98.62 155 ALA B C 1
ATOM 3927 O O . ALA B 1 155 ? 6.219 10.57 0.815 1 98.62 155 ALA B O 1
ATOM 3928 N N . THR B 1 156 ? 5.824 11.234 -1.306 1 98.06 156 THR B N 1
ATOM 3929 C CA . THR B 1 156 ? 5.039 10.047 -1.641 1 98.06 156 THR B CA 1
ATOM 3930 C C . THR B 1 156 ? 5.742 9.219 -2.713 1 98.06 156 THR B C 1
ATOM 3932 O O . THR B 1 156 ? 5.176 8.258 -3.227 1 98.06 156 THR B O 1
ATOM 3935 N N . SER B 1 157 ? 6.934 9.609 -3.102 1 97.75 157 SER B N 1
ATOM 3936 C CA . SER B 1 157 ? 7.797 8.914 -4.051 1 97.75 157 SER B CA 1
ATOM 3937 C C . SER B 1 157 ? 9.266 9.156 -3.742 1 97.75 157 SER B C 1
ATOM 3939 O O . SER B 1 157 ? 9.609 10.055 -2.977 1 97.75 157 SER B O 1
ATOM 3941 N N . VAL B 1 158 ? 10.102 8.359 -4.336 1 98.5 158 VAL B N 1
ATOM 3942 C CA . VAL B 1 158 ? 11.547 8.508 -4.164 1 98.5 158 VAL B CA 1
ATOM 3943 C C . VAL B 1 158 ? 12 9.852 -4.73 1 98.5 158 VAL B C 1
ATOM 3945 O O . VAL B 1 158 ? 12.82 10.539 -4.121 1 98.5 158 VAL B O 1
ATOM 3948 N N . ASP B 1 159 ? 11.445 10.227 -5.871 1 97.81 159 ASP B N 1
ATOM 3949 C CA . ASP B 1 159 ? 11.82 11.492 -6.492 1 97.81 159 ASP B CA 1
ATOM 3950 C C . ASP B 1 159 ? 11.484 12.672 -5.582 1 97.81 159 ASP B C 1
ATOM 3952 O O . ASP B 1 159 ? 12.25 13.625 -5.484 1 97.81 159 ASP B O 1
ATOM 3956 N N . GLU B 1 160 ? 10.336 12.633 -4.93 1 98.12 160 GLU B N 1
ATOM 3957 C CA . GLU B 1 160 ? 9.953 13.688 -4 1 98.12 160 GLU B CA 1
ATOM 3958 C C . GLU B 1 160 ? 10.867 13.711 -2.783 1 98.12 160 GLU B C 1
ATOM 3960 O O . GLU B 1 160 ? 11.172 14.781 -2.248 1 98.12 160 GLU B O 1
ATOM 3965 N N . ALA B 1 161 ? 11.289 12.547 -2.322 1 98.88 161 ALA B N 1
ATOM 3966 C CA . ALA B 1 161 ? 12.219 12.477 -1.197 1 98.88 161 ALA B CA 1
ATOM 3967 C C . ALA B 1 161 ? 13.547 13.133 -1.547 1 98.88 161 ALA B C 1
ATOM 3969 O O . ALA B 1 161 ? 14.094 13.914 -0.759 1 98.88 161 ALA B O 1
ATOM 3970 N N . ILE B 1 162 ? 14.023 12.812 -2.707 1 98.81 162 ILE B N 1
ATOM 3971 C CA . ILE B 1 162 ? 15.273 13.398 -3.184 1 98.81 162 ILE B CA 1
ATOM 3972 C C . ILE B 1 162 ? 15.133 14.914 -3.258 1 98.81 162 ILE B C 1
ATOM 3974 O O . ILE B 1 162 ? 16.031 15.648 -2.84 1 98.81 162 ILE B O 1
ATOM 3978 N N . ALA B 1 163 ? 13.984 15.375 -3.754 1 98.5 163 ALA B N 1
ATOM 3979 C CA . ALA B 1 163 ? 13.734 16.812 -3.867 1 98.5 163 ALA B CA 1
ATOM 3980 C C . ALA B 1 163 ? 13.727 17.484 -2.492 1 98.5 163 ALA B C 1
ATOM 3982 O O . ALA B 1 163 ? 14.266 18.578 -2.326 1 98.5 163 ALA B O 1
ATOM 3983 N N . ASN B 1 164 ? 13.109 16.891 -1.536 1 98.81 164 ASN B N 1
ATOM 3984 C CA . ASN B 1 164 ? 13.078 17.422 -0.175 1 98.81 164 ASN B CA 1
ATOM 3985 C C . ASN B 1 164 ? 14.484 17.547 0.411 1 98.81 164 ASN B C 1
ATOM 3987 O O . ASN B 1 164 ? 14.828 18.562 1.008 1 98.81 164 ASN B O 1
ATOM 3991 N N . GLU B 1 165 ? 15.281 16.469 0.247 1 98.81 165 GLU B N 1
ATOM 3992 C CA . GLU B 1 165 ? 16.641 16.516 0.76 1 98.81 165 GLU B CA 1
ATOM 3993 C C . GLU B 1 165 ? 17.453 17.625 0.086 1 98.81 165 GLU B C 1
ATOM 3995 O O . GLU B 1 165 ? 18.156 18.375 0.755 1 98.81 165 GLU B O 1
ATOM 4000 N N . LYS B 1 166 ? 17.328 17.734 -1.216 1 98.62 166 LYS B N 1
ATOM 4001 C CA . LYS B 1 166 ? 18.031 18.766 -1.976 1 98.62 166 LYS B CA 1
ATOM 4002 C C . LYS B 1 166 ? 17.641 20.156 -1.517 1 98.62 166 LYS B C 1
ATOM 4004 O O . LYS B 1 166 ? 18.469 21.078 -1.513 1 98.62 166 LYS B O 1
ATOM 4009 N N . ALA B 1 167 ? 16.391 20.312 -1.113 1 98.5 167 ALA B N 1
ATOM 4010 C CA . ALA B 1 167 ? 15.867 21.609 -0.692 1 98.5 167 ALA B CA 1
ATOM 4011 C C . ALA B 1 167 ? 16.375 21.969 0.7 1 98.5 167 ALA B C 1
ATOM 4013 O O . ALA B 1 167 ? 16.266 23.125 1.119 1 98.5 167 ALA B O 1
ATOM 4014 N N . GLY B 1 168 ? 16.859 20.969 1.43 1 98.38 168 GLY B N 1
ATOM 4015 C CA . GLY B 1 168 ? 17.453 21.266 2.719 1 98.38 168 GLY B CA 1
ATOM 4016 C C . GLY B 1 168 ? 16.594 20.844 3.893 1 98.38 168 GLY B C 1
ATOM 4017 O O . GLY B 1 168 ? 16.812 21.297 5.023 1 98.38 168 GLY B O 1
ATOM 4018 N N . MET B 1 169 ? 15.633 20.016 3.693 1 98.81 169 MET B N 1
ATOM 4019 C CA . MET B 1 169 ? 14.852 19.484 4.809 1 98.81 169 MET B CA 1
ATOM 4020 C C . MET B 1 169 ? 15.734 18.688 5.762 1 98.81 169 MET B C 1
ATOM 4022 O O . MET B 1 169 ? 16.75 18.125 5.348 1 98.81 169 MET B O 1
ATOM 4026 N N . ASP B 1 170 ? 15.336 18.656 7.023 1 98.88 170 ASP B N 1
ATOM 4027 C CA . ASP B 1 170 ? 16.109 17.922 8.023 1 98.88 170 ASP B CA 1
ATOM 4028 C C . ASP B 1 170 ? 15.648 16.469 8.125 1 98.88 170 ASP B C 1
ATOM 4030 O O . ASP B 1 170 ? 16.391 15.617 8.602 1 98.88 170 ASP B O 1
ATOM 4034 N N . ALA B 1 171 ? 14.477 16.141 7.762 1 98.94 171 ALA B N 1
ATOM 4035 C CA . ALA B 1 171 ? 13.883 14.805 7.719 1 98.94 171 ALA B CA 1
ATOM 4036 C C . ALA B 1 171 ? 12.75 14.742 6.699 1 98.94 171 ALA B C 1
ATOM 4038 O O . ALA B 1 171 ? 12.289 15.773 6.215 1 98.94 171 ALA B O 1
ATOM 4039 N N . ILE B 1 172 ? 12.352 13.547 6.34 1 98.88 172 ILE B N 1
ATOM 4040 C CA . ILE B 1 172 ? 11.32 13.352 5.324 1 98.88 172 ILE B CA 1
ATOM 4041 C C . ILE B 1 172 ? 10.281 12.359 5.828 1 98.88 172 ILE B C 1
ATOM 4043 O O . ILE B 1 172 ? 10.617 11.258 6.277 1 98.88 172 ILE B O 1
ATOM 4047 N N . VAL B 1 173 ? 9.023 12.75 5.809 1 98.94 173 VAL B N 1
ATOM 4048 C CA . VAL B 1 173 ? 7.926 11.812 6.004 1 98.94 173 VAL B CA 1
ATOM 4049 C C . VAL B 1 173 ? 7.641 11.07 4.699 1 98.94 173 VAL B C 1
ATOM 4051 O O . VAL B 1 173 ? 7.242 11.688 3.707 1 98.94 173 VAL B O 1
ATOM 4054 N N . ALA B 1 174 ? 7.914 9.766 4.637 1 98.94 174 ALA B N 1
ATOM 4055 C CA . ALA B 1 174 ? 7.539 8.898 3.52 1 98.94 174 ALA B CA 1
ATOM 4056 C C . ALA B 1 174 ? 6.105 8.406 3.666 1 98.94 174 ALA B C 1
ATOM 4058 O O . ALA B 1 174 ? 5.848 7.426 4.371 1 98.94 174 ALA B O 1
ATOM 4059 N N . GLN B 1 175 ? 5.219 9.062 2.947 1 98.81 175 GLN B N 1
ATOM 4060 C CA . GLN B 1 175 ? 3.791 8.797 3.105 1 98.81 175 GLN B CA 1
ATOM 4061 C C . GLN B 1 175 ? 3.318 7.727 2.127 1 98.81 175 GLN B C 1
ATOM 4063 O O . GLN B 1 175 ? 3.143 8 0.937 1 98.81 175 GLN B O 1
ATOM 4068 N N . GLY B 1 176 ? 3.111 6.539 2.646 1 98.75 176 GLY B N 1
ATOM 4069 C CA . GLY B 1 176 ? 2.594 5.449 1.832 1 98.75 176 GLY B CA 1
ATOM 4070 C C . GLY B 1 176 ? 1.141 5.633 1.442 1 98.75 176 GLY B C 1
ATOM 4071 O O . GLY B 1 176 ? 0.442 6.477 2.01 1 98.75 176 GLY B O 1
ATOM 4072 N N . SER B 1 177 ? 0.717 4.816 0.554 1 98.12 177 SER B N 1
ATOM 4073 C CA . SER B 1 177 ? -0.617 4.957 -0.022 1 98.12 177 SER B CA 1
ATOM 4074 C C . SER B 1 177 ? -1.695 4.555 0.979 1 98.12 177 SER B C 1
ATOM 4076 O O . SER B 1 177 ? -2.877 4.836 0.772 1 98.12 177 SER B O 1
ATOM 4078 N N . GLU B 1 178 ? -1.302 3.896 2.078 1 98.62 178 GLU B N 1
ATOM 4079 C CA . GLU B 1 178 ? -2.258 3.477 3.1 1 98.62 178 GLU B CA 1
ATOM 4080 C C . GLU B 1 178 ? -2.691 4.652 3.967 1 98.62 178 GLU B C 1
ATOM 4082 O O . GLU B 1 178 ? -3.646 4.543 4.738 1 98.62 178 GLU B O 1
ATOM 4087 N N . ALA B 1 179 ? -2.01 5.758 3.85 1 98.69 179 ALA B N 1
ATOM 4088 C CA . ALA B 1 179 ? -2.221 6.891 4.746 1 98.69 179 ALA B CA 1
ATOM 4089 C C . ALA B 1 179 ? -3.629 7.457 4.59 1 98.69 179 ALA B C 1
ATOM 4091 O O . ALA B 1 179 ? -4.168 7.504 3.48 1 98.69 179 ALA B O 1
ATOM 4092 N N . GLY B 1 180 ? -4.188 7.895 5.691 1 98.38 180 GLY B N 1
ATOM 4093 C CA . GLY B 1 180 ? -5.453 8.602 5.68 1 98.38 180 GLY B CA 1
ATOM 4094 C C . GLY B 1 180 ? -5.301 10.094 5.434 1 98.38 180 GLY B C 1
ATOM 4095 O O . GLY B 1 180 ? -4.289 10.688 5.805 1 98.38 180 GLY B O 1
ATOM 4096 N N . GLY B 1 181 ? -6.395 10.641 4.898 1 97.75 181 GLY B N 1
ATOM 4097 C CA . GLY B 1 181 ? -6.367 12.078 4.645 1 97.75 181 GLY B CA 1
ATOM 4098 C C . GLY B 1 181 ? -5.672 12.438 3.35 1 97.75 181 GLY B C 1
ATOM 4099 O O . GLY B 1 181 ? -5.613 11.633 2.42 1 97.75 181 GLY B O 1
ATOM 4100 N N . HIS B 1 182 ? -5.246 13.641 3.242 1 97.06 182 HIS B N 1
ATOM 4101 C CA . HIS B 1 182 ? -4.688 14.18 2.01 1 97.06 182 HIS B CA 1
ATOM 4102 C C . HIS B 1 182 ? -3.324 13.562 1.702 1 97.06 182 HIS B C 1
ATOM 4104 O O . HIS B 1 182 ? -2.512 13.367 2.607 1 97.06 182 HIS B O 1
ATOM 4110 N N . ARG B 1 183 ? -3.154 13.242 0.456 1 96.44 183 ARG B N 1
ATOM 4111 C CA . ARG B 1 183 ? -1.843 12.836 -0.04 1 96.44 183 ARG B CA 1
ATOM 4112 C C . ARG B 1 183 ? -0.919 14.039 -0.199 1 96.44 183 ARG B C 1
ATOM 4114 O O . ARG B 1 183 ? -1.329 15.078 -0.722 1 96.44 183 ARG B O 1
ATOM 4121 N N . GLY B 1 184 ? 0.314 13.922 0.242 1 95.5 184 GLY B N 1
ATOM 4122 C CA . GLY B 1 184 ? 1.253 15.031 0.235 1 95.5 184 GLY B CA 1
ATOM 4123 C C . GLY B 1 184 ? 2.031 15.141 -1.062 1 95.5 184 GLY B C 1
ATOM 4124 O O . GLY B 1 184 ? 3.037 15.852 -1.128 1 95.5 184 GLY B O 1
ATOM 4125 N N . SER B 1 185 ? 1.582 14.453 -2.109 1 94.19 185 SER B N 1
ATOM 4126 C CA . SER B 1 185 ? 2.297 14.453 -3.381 1 94.19 185 SER B CA 1
ATOM 4127 C C . SER B 1 185 ? 2.383 15.859 -3.965 1 94.19 185 SER B C 1
ATOM 4129 O O . SER B 1 185 ? 1.427 16.625 -3.879 1 94.19 185 SER B O 1
ATOM 4131 N N . PHE B 1 186 ? 3.57 16.141 -4.605 1 92.75 186 PHE B N 1
ATOM 4132 C CA . PHE B 1 186 ? 3.676 17.5 -5.145 1 92.75 186 PHE B CA 1
ATOM 4133 C C . PHE B 1 186 ? 4.445 17.5 -6.461 1 92.75 186 PHE B C 1
ATOM 4135 O O . PHE B 1 186 ? 4.488 18.516 -7.156 1 92.75 186 PHE B O 1
ATOM 4142 N N . LEU B 1 187 ? 5.059 16.391 -6.723 1 88.88 187 LEU B N 1
ATOM 4143 C CA . LEU B 1 187 ? 5.621 16.266 -8.062 1 88.88 187 LEU B CA 1
ATOM 4144 C C . LEU B 1 187 ? 4.633 15.586 -9.008 1 88.88 187 LEU B C 1
ATOM 4146 O O . LEU B 1 187 ? 3.922 14.664 -8.609 1 88.88 187 LEU B O 1
ATOM 4150 N N . LYS B 1 188 ? 4.215 16.312 -10.023 1 69.25 188 LYS B N 1
ATOM 4151 C CA . LYS B 1 188 ? 3.227 15.789 -10.961 1 69.25 188 LYS B CA 1
ATOM 4152 C C . LYS B 1 188 ? 3.842 14.742 -11.883 1 69.25 188 LYS B C 1
ATOM 4154 O O . LYS B 1 188 ? 4.59 15.078 -12.797 1 69.25 188 LYS B O 1
ATOM 4159 N N . PRO B 1 189 ? 3.809 13.586 -11.359 1 58.28 189 PRO B N 1
ATOM 4160 C CA . PRO B 1 189 ? 4.246 12.656 -12.406 1 58.28 189 PRO B CA 1
ATOM 4161 C C . PRO B 1 189 ? 3.336 12.672 -13.633 1 58.28 189 PRO B C 1
ATOM 4163 O O . PRO B 1 189 ? 2.211 13.18 -13.562 1 58.28 189 PRO B O 1
ATOM 4166 N N . LYS B 1 190 ? 3.789 12.562 -14.891 1 54.34 190 LYS B N 1
ATOM 4167 C CA . LYS B 1 190 ? 3.076 12.641 -16.156 1 54.34 190 LYS B CA 1
ATOM 4168 C C . LYS B 1 190 ? 1.688 12.016 -16.047 1 54.34 190 LYS B C 1
ATOM 4170 O O . LYS B 1 190 ? 0.725 12.523 -16.625 1 54.34 190 LYS B O 1
ATOM 4175 N N . ASN B 1 191 ? 1.477 10.875 -15.336 1 55.56 191 ASN B N 1
ATOM 4176 C CA . ASN B 1 191 ? 0.216 10.203 -15.633 1 55.56 191 ASN B CA 1
ATOM 4177 C C . ASN B 1 191 ? -0.559 9.883 -14.352 1 55.56 191 ASN B C 1
ATOM 4179 O O . ASN B 1 191 ? -1.79 9.844 -14.367 1 55.56 191 ASN B O 1
ATOM 4183 N N . GLN B 1 192 ? 0.14 9.719 -13.234 1 73.31 192 GLN B N 1
ATOM 4184 C CA . GLN B 1 192 ? -0.618 9.203 -12.102 1 73.31 192 GLN B CA 1
ATOM 4185 C C . GLN B 1 192 ? 0.057 9.562 -10.781 1 73.31 192 GLN B C 1
ATOM 4187 O O . GLN B 1 192 ? 1.286 9.602 -10.695 1 73.31 192 GLN B O 1
ATOM 4192 N N . LEU B 1 193 ? -0.789 10.016 -9.875 1 83 193 LEU B N 1
ATOM 4193 C CA . LEU B 1 193 ? -0.289 10.242 -8.523 1 83 193 LEU B CA 1
ATOM 4194 C C . LEU B 1 193 ? 0.325 8.969 -7.953 1 83 193 LEU B C 1
ATOM 4196 O O . LEU B 1 193 ? -0.212 7.871 -8.141 1 83 193 LEU B O 1
ATOM 4200 N N . PRO B 1 194 ? 1.417 9.141 -7.328 1 91.62 194 PRO B N 1
ATOM 4201 C CA . PRO B 1 194 ? 2.062 7.973 -6.719 1 91.62 194 PRO B CA 1
ATOM 4202 C C . PRO B 1 194 ? 1.19 7.301 -5.66 1 91.62 194 PRO B C 1
ATOM 4204 O O . PRO B 1 194 ? 0.732 7.961 -4.723 1 91.62 194 PRO B O 1
ATOM 4207 N N . MET B 1 195 ? 0.899 6.082 -5.852 1 95.56 195 MET B N 1
ATOM 4208 C CA . MET B 1 195 ? 0.172 5.266 -4.883 1 95.56 195 MET B CA 1
ATOM 4209 C C . MET B 1 195 ? 1.019 4.082 -4.426 1 95.56 195 MET B C 1
ATOM 4211 O O . MET B 1 195 ? 0.601 2.93 -4.551 1 95.56 195 MET B O 1
ATOM 4215 N N . VAL B 1 196 ? 2.211 4.402 -3.883 1 98.12 196 VAL B N 1
ATOM 4216 C CA . VAL B 1 196 ? 3.168 3.381 -3.477 1 98.12 196 VAL B CA 1
ATOM 4217 C C . VAL B 1 196 ? 2.924 2.992 -2.02 1 98.12 196 VAL B C 1
ATOM 4219 O O . VAL B 1 196 ? 2.807 3.861 -1.151 1 98.12 196 VAL B O 1
ATOM 4222 N N . GLY B 1 197 ? 2.801 1.687 -1.72 1 98.75 197 GLY B N 1
ATOM 4223 C CA . GLY B 1 197 ? 2.607 1.236 -0.35 1 98.75 197 GLY B CA 1
ATOM 4224 C C . GLY B 1 197 ? 3.809 1.496 0.539 1 98.75 197 GLY B C 1
ATOM 4225 O O . GLY B 1 197 ? 4.941 1.555 0.059 1 98.75 197 GLY B O 1
ATOM 4226 N N . THR B 1 198 ? 3.576 1.589 1.801 1 98.88 198 THR B N 1
ATOM 4227 C CA . THR B 1 198 ? 4.586 1.98 2.779 1 98.88 198 THR B CA 1
ATOM 4228 C C . THR B 1 198 ? 5.742 0.986 2.791 1 98.88 198 THR B C 1
ATOM 4230 O O . THR B 1 198 ? 6.91 1.385 2.82 1 98.88 198 THR B O 1
ATOM 4233 N N . ILE B 1 199 ? 5.461 -0.312 2.664 1 98.88 199 ILE B N 1
ATOM 4234 C CA . ILE B 1 199 ? 6.496 -1.331 2.773 1 98.88 199 ILE B CA 1
ATOM 4235 C C . ILE B 1 199 ? 7.457 -1.224 1.59 1 98.88 199 ILE B C 1
ATOM 4237 O O . ILE B 1 199 ? 8.633 -1.571 1.703 1 98.88 199 ILE B O 1
ATOM 4241 N N . SER B 1 200 ? 6.957 -0.749 0.451 1 98.88 200 SER B N 1
ATOM 4242 C CA . SER B 1 200 ? 7.77 -0.542 -0.742 1 98.88 200 SER B CA 1
ATOM 4243 C C . SER B 1 200 ? 8.469 0.815 -0.708 1 98.88 200 SER B C 1
ATOM 4245 O O . SER B 1 200 ? 9.641 0.924 -1.058 1 98.88 200 SER B O 1
ATOM 4247 N N . LEU B 1 201 ? 7.793 1.825 -0.263 1 98.94 201 LEU B N 1
ATOM 4248 C CA . LEU B 1 201 ? 8.242 3.209 -0.357 1 98.94 201 LEU B CA 1
ATOM 4249 C C . LEU B 1 201 ? 9.422 3.463 0.575 1 98.94 201 LEU B C 1
ATOM 4251 O O . LEU B 1 201 ? 10.438 4.031 0.161 1 98.94 201 LEU B O 1
ATOM 4255 N N . VAL B 1 202 ? 9.383 3.018 1.812 1 98.94 202 VAL B N 1
ATOM 4256 C CA . VAL B 1 202 ? 10.312 3.387 2.877 1 98.94 2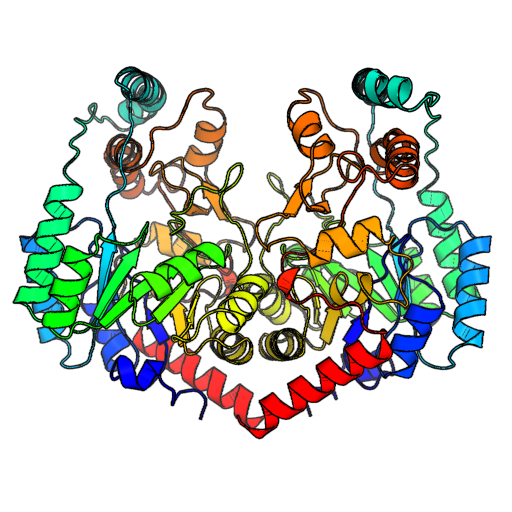02 VAL B CA 1
ATOM 4257 C C . VAL B 1 202 ? 11.711 2.887 2.539 1 98.94 202 VAL B C 1
ATOM 4259 O O . VAL B 1 202 ? 12.664 3.674 2.482 1 98.94 202 VAL B O 1
ATOM 4262 N N . PRO B 1 203 ? 11.891 1.572 2.24 1 98.94 203 PRO B N 1
ATOM 4263 C CA . PRO B 1 203 ? 13.266 1.138 2.004 1 98.94 203 PRO B CA 1
ATOM 4264 C C . PRO B 1 203 ? 13.875 1.757 0.745 1 98.94 203 PRO B C 1
ATOM 4266 O O . PRO B 1 203 ? 15.078 2.021 0.701 1 98.94 203 PRO B O 1
ATOM 4269 N N . GLN B 1 204 ? 13.062 2.012 -0.283 1 98.88 204 GLN B N 1
ATOM 4270 C CA . GLN B 1 204 ? 13.57 2.609 -1.511 1 98.88 204 GLN B CA 1
ATOM 4271 C C . GLN B 1 204 ? 14.016 4.051 -1.278 1 98.88 204 GLN B C 1
ATOM 4273 O O . GLN B 1 204 ? 15 4.508 -1.864 1 98.88 204 GLN B O 1
ATOM 4278 N N . ILE B 1 205 ? 13.289 4.797 -0.414 1 98.94 205 ILE B N 1
ATOM 4279 C CA . ILE B 1 205 ? 13.68 6.16 -0.067 1 98.94 205 ILE B CA 1
ATOM 4280 C C . ILE B 1 205 ? 14.93 6.133 0.81 1 98.94 205 ILE B C 1
ATOM 4282 O O . ILE B 1 205 ? 15.875 6.895 0.585 1 98.94 205 ILE B O 1
ATOM 4286 N N . VAL B 1 206 ? 14.977 5.281 1.816 1 98.88 206 VAL B N 1
ATOM 4287 C CA . VAL B 1 206 ? 16.078 5.164 2.76 1 98.88 206 VAL B CA 1
ATOM 4288 C C . VAL B 1 206 ? 17.391 4.922 1.999 1 98.88 206 VAL B C 1
ATOM 4290 O O . VAL B 1 206 ? 18.438 5.426 2.389 1 98.88 206 VAL B O 1
ATOM 4293 N N . ASP B 1 207 ? 17.297 4.18 0.902 1 98.75 207 ASP B N 1
ATOM 4294 C CA . ASP B 1 207 ? 18.484 3.785 0.151 1 98.75 207 ASP B CA 1
ATOM 4295 C C . ASP B 1 207 ? 19.062 4.965 -0.635 1 98.75 207 ASP B C 1
ATOM 4297 O O . ASP B 1 207 ? 20.188 4.906 -1.115 1 98.75 207 ASP B O 1
ATOM 4301 N N . VAL B 1 208 ? 18.25 6.078 -0.754 1 98.5 208 VAL B N 1
ATOM 4302 C CA . VAL B 1 208 ? 18.688 7.07 -1.728 1 98.5 208 VAL B CA 1
ATOM 4303 C C . VAL B 1 208 ? 18.922 8.414 -1.033 1 98.5 208 VAL B C 1
ATOM 4305 O O . VAL B 1 208 ? 19.562 9.305 -1.589 1 98.5 208 VAL B O 1
ATOM 4308 N N . VAL B 1 209 ? 18.406 8.617 0.174 1 98.81 209 VAL B N 1
ATOM 4309 C CA . VAL B 1 209 ? 18.594 9.883 0.884 1 98.81 209 VAL B CA 1
ATOM 4310 C C . VAL B 1 209 ? 19.484 9.664 2.105 1 98.81 209 VAL B C 1
ATOM 4312 O O . VAL B 1 209 ? 19.625 8.531 2.574 1 98.81 209 VAL B O 1
ATOM 4315 N N . SER B 1 210 ? 20.016 10.742 2.658 1 98.69 210 SER B N 1
ATOM 4316 C CA . SER B 1 210 ? 20.953 10.641 3.773 1 98.69 210 SER B CA 1
ATOM 4317 C C . SER B 1 210 ? 20.344 11.164 5.062 1 98.69 210 SER B C 1
ATOM 4319 O O . SER B 1 210 ? 20.859 10.938 6.152 1 98.69 210 SER B O 1
ATOM 4321 N N . ILE B 1 211 ? 19.234 11.875 4.996 1 98.81 211 ILE B N 1
ATOM 4322 C CA . ILE B 1 211 ? 18.578 12.438 6.172 1 98.81 211 ILE B CA 1
ATOM 4323 C C . ILE B 1 211 ? 17.547 11.453 6.711 1 98.81 211 ILE B C 1
ATOM 4325 O O . ILE B 1 211 ? 17.125 10.523 6.008 1 98.81 211 ILE B O 1
ATOM 4329 N N . PRO B 1 212 ? 17.109 11.609 7.996 1 98.94 212 PRO B N 1
ATOM 4330 C CA . PRO B 1 212 ? 16.156 10.672 8.602 1 98.94 212 PRO B CA 1
ATOM 4331 C C . PRO B 1 212 ? 14.859 10.562 7.805 1 98.94 212 PRO B C 1
ATOM 4333 O O . PRO B 1 212 ? 14.336 11.57 7.324 1 98.94 212 PRO B O 1
ATOM 4336 N N . VAL B 1 213 ? 14.445 9.336 7.656 1 98.94 213 VAL B N 1
ATOM 4337 C CA . VAL B 1 213 ? 13.164 9.039 7.012 1 98.94 213 VAL B CA 1
ATOM 4338 C C . VAL B 1 213 ? 12.141 8.633 8.07 1 98.94 213 VAL B C 1
ATOM 4340 O O . VAL B 1 213 ? 12.445 7.848 8.969 1 98.94 213 VAL B O 1
ATOM 4343 N N . ILE B 1 214 ? 10.953 9.219 8.023 1 98.94 214 ILE B N 1
ATOM 4344 C CA . ILE B 1 214 ? 9.82 8.945 8.898 1 98.94 214 ILE B CA 1
ATOM 4345 C C . ILE B 1 214 ? 8.719 8.227 8.117 1 98.94 214 ILE B C 1
ATOM 4347 O O . ILE B 1 214 ? 8.156 8.789 7.176 1 98.94 214 ILE B O 1
ATOM 4351 N N . ALA B 1 215 ? 8.43 6.992 8.484 1 98.94 215 ALA B N 1
ATOM 4352 C CA . ALA B 1 215 ? 7.395 6.234 7.777 1 98.94 215 ALA B CA 1
ATOM 4353 C C . ALA B 1 215 ? 6 6.699 8.188 1 98.94 215 ALA B C 1
ATOM 4355 O O . ALA B 1 215 ? 5.746 6.965 9.359 1 98.94 215 ALA B O 1
ATOM 4356 N N . ALA B 1 216 ? 5.121 6.824 7.219 1 98.88 216 ALA B N 1
ATOM 4357 C CA . ALA B 1 216 ? 3.717 7.148 7.461 1 98.88 216 ALA B CA 1
ATOM 4358 C C . ALA B 1 216 ? 2.801 6.371 6.52 1 98.88 216 ALA B C 1
ATOM 4360 O O . ALA B 1 216 ? 3.123 6.188 5.344 1 98.88 216 ALA B O 1
ATOM 4361 N N . GLY B 1 217 ? 1.649 5.957 7.047 1 98.69 217 GLY B N 1
ATOM 4362 C CA . GLY B 1 217 ? 0.653 5.227 6.281 1 98.69 217 GLY B CA 1
ATOM 4363 C C . GLY B 1 217 ? 0.415 3.82 6.801 1 98.69 217 GLY B C 1
ATOM 4364 O O . GLY B 1 217 ? 1.271 2.945 6.652 1 98.69 217 GLY B O 1
ATOM 4365 N N . GLY B 1 218 ? -0.721 3.615 7.379 1 98.56 218 GLY B N 1
ATOM 4366 C CA . GLY B 1 218 ? -1.143 2.283 7.785 1 98.56 218 GLY B CA 1
ATOM 4367 C C . GLY B 1 218 ? -0.592 1.868 9.133 1 98.56 218 GLY B C 1
ATOM 4368 O O . GLY B 1 218 ? -0.833 0.749 9.594 1 98.56 218 GLY B O 1
ATOM 4369 N N . ILE B 1 219 ? 0.147 2.719 9.828 1 98.88 219 ILE B N 1
ATOM 4370 C CA . ILE B 1 219 ? 0.813 2.391 11.078 1 98.88 219 ILE B CA 1
ATOM 4371 C C . ILE B 1 219 ? -0.093 2.748 12.258 1 98.88 219 ILE B C 1
ATOM 4373 O O . ILE B 1 219 ? -0.39 3.924 12.484 1 98.88 219 ILE B O 1
ATOM 4377 N N . MET B 1 220 ? -0.492 1.726 13.039 1 98.75 220 MET B N 1
ATOM 4378 C CA . MET B 1 220 ? -1.527 1.951 14.039 1 98.75 220 MET B CA 1
ATOM 4379 C C . MET B 1 220 ? -1.086 1.433 15.406 1 98.75 220 MET B C 1
ATOM 4381 O O . MET B 1 220 ? -1.674 1.788 16.422 1 98.75 220 MET B O 1
ATOM 4385 N N . ASP B 1 221 ? -0.057 0.538 15.43 1 98.75 221 ASP B N 1
ATOM 4386 C CA . ASP B 1 221 ? 0.349 -0.068 16.688 1 98.75 221 ASP B CA 1
ATOM 4387 C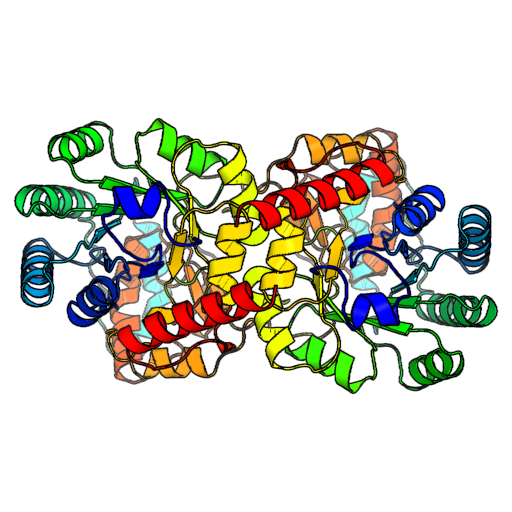 C . ASP B 1 221 ? 1.851 -0.344 16.719 1 98.75 221 ASP B C 1
ATOM 4389 O O . ASP B 1 221 ? 2.584 0.121 15.836 1 98.75 221 ASP B O 1
ATOM 4393 N N . GLY B 1 222 ? 2.293 -1.007 17.812 1 98.81 222 GLY B N 1
ATOM 4394 C CA . GLY B 1 222 ? 3.715 -1.244 18 1 98.81 222 GLY B CA 1
ATOM 4395 C C . GLY B 1 222 ? 4.328 -2.094 16.891 1 98.81 222 GLY B C 1
ATOM 4396 O O . GLY B 1 222 ? 5.5 -1.923 16.547 1 98.81 222 GLY B O 1
ATOM 4397 N N . ARG B 1 223 ? 3.584 -3.055 16.297 1 98.62 223 ARG B N 1
ATOM 4398 C CA . ARG B 1 223 ? 4.066 -3.857 15.188 1 98.62 223 ARG B CA 1
ATOM 4399 C C . ARG B 1 223 ? 4.445 -2.977 14 1 98.62 223 ARG B C 1
ATOM 4401 O O . ARG B 1 223 ? 5.527 -3.131 13.422 1 98.62 223 ARG B O 1
ATOM 4408 N N . GLY B 1 224 ? 3.518 -2.004 13.688 1 98.81 224 GLY B N 1
ATOM 4409 C CA . GLY B 1 224 ? 3.781 -1.103 12.578 1 98.81 224 GLY B CA 1
ATOM 4410 C C . GLY B 1 224 ? 4.988 -0.211 12.805 1 98.81 224 GLY B C 1
ATOM 4411 O O . GLY B 1 224 ? 5.766 0.033 11.875 1 98.81 224 GLY B O 1
ATOM 4412 N N . VAL B 1 225 ? 5.109 0.283 14.023 1 98.81 225 VAL B N 1
ATOM 4413 C CA . VAL B 1 225 ? 6.238 1.146 14.352 1 98.81 225 VAL B CA 1
ATOM 4414 C C . VAL B 1 225 ? 7.547 0.378 14.18 1 98.81 225 VAL B C 1
ATOM 4416 O O . VAL B 1 225 ? 8.445 0.826 13.461 1 98.81 225 VAL B O 1
ATOM 4419 N N . LEU B 1 226 ? 7.617 -0.768 14.781 1 98.25 226 LEU B N 1
ATOM 4420 C CA . LEU B 1 226 ? 8.852 -1.545 14.734 1 98.25 226 LEU B CA 1
ATOM 4421 C C . LEU B 1 226 ? 9.148 -2.018 13.312 1 98.25 226 LEU B C 1
ATOM 4423 O O . LEU B 1 226 ? 10.305 -2.023 12.883 1 98.25 226 LEU B O 1
ATOM 4427 N N . ALA B 1 227 ? 8.125 -2.459 12.57 1 98.75 227 ALA B N 1
ATOM 4428 C CA . ALA B 1 227 ? 8.305 -2.854 11.18 1 98.75 227 ALA B CA 1
ATOM 4429 C C . ALA B 1 227 ? 8.898 -1.713 10.359 1 98.75 227 ALA B C 1
ATOM 4431 O O . ALA B 1 227 ? 9.773 -1.936 9.516 1 98.75 227 ALA B O 1
ATOM 4432 N N . SER B 1 228 ? 8.414 -0.485 10.633 1 98.81 228 SER B N 1
ATOM 4433 C CA . SER B 1 228 ? 8.914 0.683 9.914 1 98.81 228 SER B CA 1
ATOM 4434 C C . SER B 1 228 ? 10.398 0.915 10.211 1 98.81 228 SER B C 1
ATOM 4436 O O . SER B 1 228 ? 11.172 1.229 9.305 1 98.81 228 SER B O 1
ATOM 4438 N N . ILE B 1 229 ? 10.75 0.747 11.414 1 98.25 229 ILE B N 1
ATOM 4439 C CA . ILE B 1 229 ? 12.148 0.908 11.812 1 98.25 229 ILE B CA 1
ATOM 4440 C C . ILE B 1 229 ? 13 -0.163 11.141 1 98.25 229 ILE B C 1
ATOM 4442 O O . ILE B 1 229 ? 14.086 0.129 10.633 1 98.25 229 ILE B O 1
ATOM 4446 N N . VAL B 1 230 ? 12.508 -1.373 11.039 1 97.75 230 VAL B N 1
ATOM 4447 C CA . VAL B 1 230 ? 13.203 -2.48 10.383 1 97.75 230 VAL B CA 1
ATOM 4448 C C . VAL B 1 230 ? 13.414 -2.16 8.906 1 97.75 230 VAL B C 1
ATOM 4450 O O . VAL B 1 230 ? 14.445 -2.506 8.336 1 97.75 230 VAL B O 1
ATOM 4453 N N . LEU B 1 231 ? 12.5 -1.489 8.32 1 98.69 231 LEU B N 1
ATOM 4454 C CA . LEU B 1 231 ? 12.562 -1.142 6.906 1 98.69 231 LEU B CA 1
ATOM 4455 C C . LEU B 1 231 ? 13.617 -0.07 6.66 1 98.69 231 LEU B C 1
ATOM 4457 O O . LEU B 1 231 ? 13.984 0.195 5.512 1 98.69 231 LEU B O 1
ATOM 4461 N N . GLY B 1 232 ? 14.055 0.627 7.68 1 98.31 232 GLY B N 1
ATOM 4462 C CA . GLY B 1 232 ? 15.117 1.607 7.566 1 98.31 232 GLY B CA 1
ATOM 4463 C C . GLY B 1 232 ? 14.711 2.992 8.031 1 98.31 232 GLY B C 1
ATOM 4464 O O . GLY B 1 232 ? 15.547 3.893 8.133 1 98.31 232 GLY B O 1
ATOM 4465 N N . ALA B 1 233 ? 13.414 3.174 8.336 1 98.81 233 ALA B N 1
ATOM 4466 C CA . ALA B 1 233 ? 12.961 4.457 8.867 1 98.81 233 ALA B CA 1
ATOM 4467 C C . ALA B 1 233 ? 13.539 4.703 10.258 1 98.81 233 ALA B C 1
ATOM 4469 O O . ALA B 1 233 ? 13.906 3.758 10.961 1 98.81 233 ALA B O 1
ATOM 4470 N N . GLU B 1 234 ? 13.625 5.984 10.602 1 98.75 234 GLU B N 1
ATOM 4471 C CA . GLU B 1 234 ? 14.125 6.336 11.922 1 98.75 234 GLU B CA 1
ATOM 4472 C C . GLU B 1 234 ? 13 6.809 12.836 1 98.75 234 GLU B C 1
ATOM 4474 O O . GLU B 1 234 ? 13.242 7.27 13.953 1 98.75 234 GLU B O 1
ATOM 4479 N N . GLY B 1 235 ? 11.766 6.727 12.367 1 98.81 235 GLY B N 1
ATOM 4480 C CA . GLY B 1 235 ? 10.555 7.035 13.109 1 98.81 235 GLY B CA 1
ATOM 4481 C C . GLY B 1 235 ? 9.289 6.852 12.289 1 98.81 235 GLY B C 1
ATOM 4482 O O . GLY B 1 235 ? 9.344 6.363 11.156 1 98.81 235 GLY B O 1
ATOM 4483 N N . VAL B 1 236 ? 8.18 7.16 12.945 1 98.94 236 VAL B N 1
ATOM 4484 C CA . VAL B 1 236 ? 6.898 7.008 12.266 1 98.94 236 VAL B CA 1
ATOM 4485 C C . VAL B 1 236 ? 6.035 8.242 12.516 1 98.94 236 VAL B C 1
ATOM 4487 O O . VAL B 1 236 ? 6.227 8.953 13.5 1 98.94 236 VAL B O 1
ATOM 4490 N N . GLN B 1 237 ? 5.203 8.57 11.586 1 98.94 237 GLN B N 1
ATOM 4491 C CA . GLN B 1 237 ? 4.109 9.523 11.742 1 98.94 237 GLN B CA 1
ATOM 4492 C C . GLN B 1 237 ? 2.754 8.828 11.625 1 98.94 237 GLN B C 1
ATOM 4494 O O . GLN B 1 237 ? 2.5 8.109 10.656 1 98.94 237 GLN B O 1
ATOM 4499 N N . MET B 1 238 ? 1.95 8.977 12.664 1 98.88 238 MET B N 1
ATOM 4500 C CA . MET B 1 238 ? 0.665 8.297 12.758 1 98.88 238 MET B CA 1
ATOM 4501 C C . MET B 1 238 ? -0.486 9.289 12.773 1 98.88 238 MET B C 1
ATOM 4503 O O . MET B 1 238 ? -0.478 10.242 13.562 1 98.88 238 MET B O 1
ATOM 4507 N N . GLY B 1 239 ? -1.452 9.102 11.914 1 98.69 239 GLY B N 1
ATOM 4508 C CA . GLY B 1 239 ? -2.613 9.977 11.844 1 98.69 239 GLY B CA 1
ATOM 4509 C C . GLY B 1 239 ? -3.871 9.344 12.414 1 98.69 239 GLY B C 1
ATOM 4510 O O . GLY B 1 239 ? -4.246 9.602 13.555 1 98.69 239 GLY B O 1
ATOM 4511 N N . THR B 1 240 ? -4.391 8.281 11.742 1 98.75 240 THR B N 1
ATOM 4512 C CA . THR B 1 240 ? -5.652 7.641 12.102 1 98.75 240 THR B CA 1
ATOM 4513 C C . THR B 1 240 ? -5.59 7.094 13.531 1 98.75 240 THR B C 1
ATOM 4515 O O . THR B 1 240 ? -6.574 7.16 14.266 1 98.75 240 THR B O 1
ATOM 4518 N N . ALA B 1 241 ? -4.441 6.621 13.938 1 98.62 241 ALA B N 1
ATOM 4519 C CA . ALA B 1 241 ? -4.27 6.059 15.273 1 98.62 241 ALA B CA 1
ATOM 4520 C C . ALA B 1 241 ? -4.613 7.086 16.344 1 98.62 241 ALA B C 1
ATOM 4522 O O . ALA B 1 241 ? -5.203 6.746 17.375 1 98.62 241 ALA B O 1
ATOM 4523 N N . PHE B 1 242 ? -4.223 8.344 16.078 1 98.81 242 PHE B N 1
ATOM 4524 C CA . PHE B 1 242 ? -4.453 9.398 17.062 1 98.81 242 PHE B CA 1
ATOM 4525 C C . PHE B 1 242 ? -5.758 10.133 16.781 1 98.81 242 PHE B C 1
ATOM 4527 O O . PHE B 1 242 ? -6.297 10.82 17.656 1 98.81 242 PHE B O 1
ATOM 4534 N N . LEU B 1 243 ? -6.254 10.008 15.531 1 98.62 243 LEU B N 1
ATOM 4535 C CA . LEU B 1 243 ? -7.492 10.656 15.133 1 98.62 243 LEU B CA 1
ATOM 4536 C C . LEU B 1 243 ? -8.664 10.156 15.961 1 98.62 243 LEU B C 1
ATOM 4538 O O . LEU B 1 243 ? -9.531 10.938 16.359 1 98.62 243 LEU B O 1
ATOM 4542 N N . THR B 1 244 ? -8.648 8.836 16.281 1 98 244 THR B N 1
ATOM 4543 C CA . THR B 1 244 ? -9.773 8.227 16.984 1 98 244 THR B CA 1
ATOM 4544 C C . THR B 1 244 ? -9.609 8.352 18.5 1 98 244 THR B C 1
ATOM 4546 O O . THR B 1 244 ? -10.461 7.91 19.266 1 98 244 THR B O 1
ATOM 4549 N N . SER B 1 245 ? -8.492 8.961 18.938 1 98.06 245 SER B N 1
ATOM 4550 C CA . SER B 1 245 ? -8.266 9.203 20.359 1 98.06 245 SER B CA 1
ATOM 4551 C C . SER B 1 245 ? -9.305 10.156 20.938 1 98.06 245 SER B C 1
ATOM 4553 O O . SER B 1 245 ? -9.773 11.062 20.234 1 98.06 245 SER B O 1
ATOM 4555 N N . GLN B 1 246 ? -9.539 10.07 22.188 1 96.44 246 GLN B N 1
ATOM 4556 C CA . GLN B 1 246 ? -10.453 10.961 22.891 1 96.44 246 GLN B CA 1
ATOM 4557 C C . GLN B 1 246 ? -9.891 12.375 22.984 1 96.44 246 GLN B C 1
ATOM 4559 O O . GLN B 1 246 ? -10.633 13.336 23.203 1 96.44 246 GLN B O 1
ATOM 4564 N N . ASP B 1 247 ? -8.633 12.5 22.75 1 98.19 247 ASP B N 1
ATOM 4565 C CA . ASP B 1 247 ? -7.957 13.789 22.859 1 98.19 247 ASP B CA 1
ATOM 4566 C C . ASP B 1 247 ? -8.086 14.594 21.562 1 98.19 247 ASP B C 1
ATOM 4568 O O . ASP B 1 247 ? -7.785 15.789 21.531 1 98.19 247 ASP B O 1
ATOM 4572 N N . SER B 1 248 ? -8.516 13.914 20.453 1 98.19 248 SER B N 1
ATOM 4573 C CA . SER B 1 248 ? -8.641 14.609 19.172 1 98.19 248 SER B CA 1
ATOM 4574 C C . SER B 1 248 ? -9.977 15.344 19.078 1 98.19 248 SER B C 1
ATOM 4576 O O . SER B 1 248 ? -10.867 15.133 19.906 1 98.19 248 SER B O 1
ATOM 4578 N N . ASN B 1 249 ? -10.102 16.203 18.109 1 97 249 ASN B N 1
ATOM 4579 C CA . ASN B 1 249 ? -11.336 16.938 17.859 1 97 249 ASN B CA 1
ATOM 4580 C C . ASN B 1 249 ? -12.234 16.219 16.859 1 97 249 ASN B C 1
ATOM 4582 O O . ASN B 1 249 ? -13.164 16.812 16.312 1 97 249 ASN B O 1
ATOM 4586 N N . ALA B 1 250 ? -11.875 14.945 16.531 1 96 250 ALA B N 1
ATOM 4587 C CA . ALA B 1 250 ? -12.734 14.18 15.641 1 96 250 ALA B CA 1
ATOM 4588 C C . ALA B 1 250 ? -14.141 14.039 16.203 1 96 250 ALA B C 1
ATOM 4590 O O . ALA B 1 250 ? -14.312 13.812 17.406 1 96 250 ALA B O 1
ATOM 4591 N N . SER B 1 251 ? -15.164 14.211 15.414 1 95 251 SER B N 1
ATOM 4592 C CA . SER B 1 251 ? -16.547 14.031 15.844 1 95 251 SER B CA 1
ATOM 4593 C C . SER B 1 251 ? -16.828 12.586 16.219 1 95 251 SER B C 1
ATOM 4595 O O . SER B 1 251 ? -16.109 11.68 15.789 1 95 251 SER B O 1
ATOM 4597 N N . GLU B 1 252 ? -17.812 12.422 17 1 94.94 252 GLU B N 1
ATOM 4598 C CA . GLU B 1 252 ? -18.266 11.062 17.297 1 94.94 252 GLU B CA 1
ATOM 4599 C C . GLU B 1 252 ? -18.641 10.305 16.031 1 94.94 252 GLU B C 1
ATOM 4601 O O . GLU B 1 252 ? -18.406 9.102 15.93 1 94.94 252 GLU B O 1
ATOM 4606 N N . LEU B 1 253 ? -19.203 11.078 15.125 1 96.19 253 LEU B N 1
ATOM 4607 C CA . LEU B 1 253 ? -19.594 10.508 13.844 1 96.19 253 LEU B CA 1
ATOM 4608 C C . LEU B 1 253 ? -18.391 9.906 13.125 1 96.19 253 LEU B C 1
ATOM 4610 O O . LEU B 1 253 ? -18.453 8.773 12.641 1 96.19 253 LEU B O 1
ATOM 4614 N N . LEU B 1 254 ? -17.328 10.648 13.047 1 96.88 254 LEU B N 1
ATOM 4615 C CA . LEU B 1 254 ? -16.109 10.203 12.383 1 96.88 254 LEU B CA 1
ATOM 4616 C C . LEU B 1 254 ? -15.477 9.039 13.148 1 96.88 254 LEU B C 1
ATOM 4618 O O . LEU B 1 254 ? -15.117 8.023 12.547 1 96.88 254 LEU B O 1
ATOM 4622 N N . ARG B 1 255 ? -15.359 9.156 14.445 1 97.19 255 ARG B N 1
ATOM 4623 C CA . ARG B 1 255 ? -14.781 8.102 15.281 1 97.19 255 ARG B CA 1
ATOM 4624 C C . ARG B 1 255 ? -15.531 6.793 15.109 1 97.19 255 ARG B C 1
ATOM 4626 O O . ARG B 1 255 ? -14.922 5.738 14.93 1 97.19 255 ARG B O 1
ATOM 4633 N N . ASP B 1 256 ? -16.812 6.906 15.156 1 96.94 256 ASP B N 1
ATOM 4634 C CA . ASP B 1 256 ? -17.656 5.723 15.031 1 96.94 256 ASP B CA 1
ATOM 4635 C C . ASP B 1 256 ? -17.516 5.098 13.641 1 96.94 256 ASP B C 1
ATOM 4637 O O . ASP B 1 256 ? -17.484 3.871 13.508 1 96.94 256 ASP B O 1
ATOM 4641 N N . ALA B 1 257 ? -17.438 5.961 12.664 1 97.88 257 ALA B N 1
ATOM 4642 C CA . ALA B 1 257 ? -17.297 5.465 11.305 1 97.88 257 ALA B CA 1
ATOM 4643 C C . ALA B 1 257 ? -16 4.676 11.141 1 97.88 257 ALA B C 1
ATOM 4645 O O . ALA B 1 257 ? -15.984 3.602 10.539 1 97.88 257 ALA B O 1
ATOM 4646 N N . ILE B 1 258 ? -14.922 5.148 11.68 1 98.5 258 ILE B N 1
ATOM 4647 C CA . ILE B 1 258 ? -13.617 4.516 11.547 1 98.5 258 ILE B CA 1
ATOM 4648 C C . ILE B 1 258 ? -13.602 3.195 12.32 1 98.5 258 ILE B C 1
ATOM 4650 O O . ILE B 1 258 ? -13.219 2.156 11.781 1 98.5 258 ILE B O 1
ATOM 4654 N N . ILE B 1 259 ? -14.125 3.193 13.516 1 97.56 259 ILE B N 1
ATOM 4655 C CA . ILE B 1 259 ? -14.094 2.037 14.406 1 97.56 259 ILE B CA 1
ATOM 4656 C C . ILE B 1 259 ? -14.922 0.904 13.805 1 97.56 259 ILE B C 1
ATOM 4658 O O . ILE B 1 259 ? -14.594 -0.272 13.969 1 97.56 259 ILE B O 1
ATOM 4662 N N . ASN B 1 260 ? -15.875 1.277 12.992 1 97.38 260 ASN B N 1
ATOM 4663 C CA . ASN B 1 260 ? -16.781 0.272 12.461 1 97.38 260 ASN B CA 1
ATOM 4664 C C . ASN B 1 260 ? -16.531 -0 10.984 1 97.38 260 ASN B C 1
ATOM 4666 O O . ASN B 1 260 ? -17.359 -0.595 10.297 1 97.38 260 ASN B O 1
ATOM 4670 N N . SER B 1 261 ? -15.406 0.433 10.508 1 97.38 261 SER B N 1
ATOM 4671 C CA . SER B 1 261 ? -15.102 0.236 9.094 1 97.38 261 SER B CA 1
ATOM 4672 C C . SER B 1 261 ? -14.078 -0.876 8.898 1 97.38 261 SER B C 1
ATOM 4674 O O . SER B 1 261 ? -13.477 -1.355 9.859 1 97.38 261 SER B O 1
ATOM 4676 N N . LYS B 1 262 ? -13.969 -1.337 7.613 1 96.81 262 LYS B N 1
ATOM 4677 C CA . LYS B 1 262 ? -13 -2.332 7.168 1 96.81 262 LYS B CA 1
ATOM 4678 C C . LYS B 1 262 ? -11.883 -1.686 6.355 1 96.81 262 LYS B C 1
ATOM 4680 O O . LYS B 1 262 ? -12.031 -0.563 5.867 1 96.81 262 LYS B O 1
ATOM 4685 N N . GLU B 1 263 ? -10.789 -2.422 6.27 1 97.31 263 GLU B N 1
ATOM 4686 C CA . GLU B 1 263 ? -9.617 -1.954 5.535 1 97.31 263 GLU B CA 1
ATOM 4687 C C . GLU B 1 263 ? -9.938 -1.736 4.059 1 97.31 263 GLU B C 1
ATOM 4689 O O . GLU B 1 263 ? -9.234 -0.999 3.365 1 97.31 263 GLU B O 1
ATOM 4694 N N . THR B 1 264 ? -11.039 -2.334 3.598 1 96.69 264 THR B N 1
ATOM 4695 C CA . THR B 1 264 ? -11.406 -2.25 2.189 1 96.69 264 THR B CA 1
ATOM 4696 C C . THR B 1 264 ? -12.375 -1.097 1.95 1 96.69 264 THR B C 1
ATOM 4698 O O . THR B 1 264 ? -12.773 -0.84 0.812 1 96.69 264 THR B O 1
ATOM 4701 N N . ASP B 1 265 ? -12.75 -0.385 2.994 1 96.5 265 ASP B N 1
ATOM 4702 C CA . ASP B 1 265 ? -13.844 0.578 2.881 1 96.5 265 ASP B CA 1
ATOM 4703 C C . ASP B 1 265 ? -13.328 1.94 2.422 1 96.5 265 ASP B C 1
ATOM 4705 O O . ASP B 1 265 ? -14.109 2.812 2.041 1 96.5 265 ASP B O 1
ATOM 4709 N N . THR B 1 266 ? -12.047 2.174 2.422 1 97.12 266 THR B N 1
ATOM 4710 C CA . THR B 1 266 ? -11.523 3.5 2.109 1 97.12 266 THR B CA 1
ATOM 4711 C C . THR B 1 266 ? -11.234 3.627 0.616 1 97.12 266 THR B C 1
ATOM 4713 O O . THR B 1 266 ? -10.984 2.625 -0.062 1 97.12 266 THR B O 1
ATOM 4716 N N . VAL B 1 267 ? -11.273 4.805 0.12 1 96.31 267 VAL B N 1
ATOM 4717 C CA . VAL B 1 267 ? -10.938 5.156 -1.256 1 96.31 267 VAL B CA 1
ATOM 4718 C C . VAL B 1 267 ? -10.148 6.461 -1.278 1 96.31 267 VAL B C 1
ATOM 4720 O O . VAL B 1 267 ? -10.148 7.211 -0.299 1 96.31 267 VAL B O 1
ATOM 4723 N N . VAL B 1 268 ? -9.414 6.691 -2.279 1 96.06 268 VAL B N 1
ATOM 4724 C CA . VAL B 1 268 ? -8.758 7.973 -2.529 1 96.06 268 VAL B CA 1
ATOM 4725 C C . VAL B 1 268 ? -9.625 8.828 -3.455 1 96.06 268 VAL B C 1
ATOM 4727 O O . VAL B 1 268 ? -10.047 8.367 -4.516 1 96.06 268 VAL B O 1
ATOM 4730 N N . THR B 1 269 ? -9.914 10.07 -3.041 1 96.44 269 THR B N 1
ATOM 4731 C CA . THR B 1 269 ? -10.859 10.875 -3.799 1 96.44 269 THR B CA 1
ATOM 4732 C C . THR B 1 269 ? -10.461 12.352 -3.764 1 96.44 269 THR B C 1
ATOM 4734 O O . THR B 1 269 ? -9.781 12.797 -2.838 1 96.44 269 THR B O 1
ATOM 4737 N N . LYS B 1 270 ? -10.898 13.086 -4.734 1 95.69 270 LYS B N 1
ATOM 4738 C CA . LYS B 1 270 ? -10.773 14.539 -4.773 1 95.69 270 LYS B CA 1
ATOM 4739 C C . LYS B 1 270 ? -12.109 15.211 -4.473 1 95.69 270 LYS B C 1
ATOM 4741 O O . LYS B 1 270 ? -12.203 16.438 -4.469 1 95.69 270 LYS B O 1
ATOM 4746 N N . ALA B 1 271 ? -13.055 14.43 -4.148 1 97.56 271 ALA B N 1
ATOM 4747 C CA . ALA B 1 271 ? -14.445 14.883 -4.141 1 97.56 271 ALA B CA 1
ATOM 4748 C C . ALA B 1 271 ? -14.641 16.047 -3.172 1 97.56 271 ALA B C 1
ATOM 4750 O O . ALA B 1 271 ? -15.406 16.969 -3.449 1 97.56 271 ALA B O 1
ATOM 4751 N N . PHE B 1 272 ? -13.922 16 -2.135 1 97.81 272 PHE B N 1
ATOM 4752 C CA . PHE B 1 272 ? -14.234 16.938 -1.054 1 97.81 272 PHE B CA 1
ATOM 4753 C C . PHE B 1 272 ? -13.359 18.172 -1.144 1 97.81 272 PHE B C 1
ATOM 4755 O O . PHE B 1 272 ? -13.867 19.297 -1.104 1 97.81 272 PHE B O 1
ATOM 4762 N N . SER B 1 273 ? -12.094 17.953 -1.373 1 95.25 273 SER B N 1
ATOM 4763 C CA . SER B 1 273 ? -11.18 19.078 -1.22 1 95.25 273 SER B CA 1
ATOM 4764 C C . SER B 1 273 ? -10.562 19.469 -2.557 1 95.25 273 SER B C 1
ATOM 4766 O O . SER B 1 273 ? -9.977 20.547 -2.682 1 95.25 273 SER B O 1
ATOM 4768 N N . GLY B 1 274 ? -10.695 18.625 -3.547 1 93.25 274 GLY B N 1
ATOM 4769 C CA . GLY B 1 274 ? -9.984 18.844 -4.801 1 93.25 274 GLY B CA 1
ATOM 4770 C C . GLY B 1 274 ? -8.57 18.297 -4.785 1 93.25 274 GLY B C 1
ATOM 4771 O O . GLY B 1 274 ? -7.906 18.25 -5.824 1 93.25 274 GLY B O 1
ATOM 4772 N N . LYS B 1 275 ? -8.125 17.938 -3.662 1 92.94 275 LYS B N 1
ATOM 4773 C CA . LYS B 1 275 ? -6.863 17.234 -3.49 1 92.94 275 LYS B CA 1
ATOM 4774 C C . LYS B 1 275 ? -7.105 15.758 -3.139 1 92.94 275 LYS B C 1
ATOM 4776 O O . LYS B 1 275 ? -8.016 15.445 -2.367 1 92.94 275 LYS B O 1
ATOM 4781 N N . LEU B 1 276 ? -6.328 14.883 -3.73 1 94.5 276 LEU B N 1
ATOM 4782 C CA . LEU B 1 276 ? -6.496 13.461 -3.443 1 94.5 276 LEU B CA 1
ATOM 4783 C C . LEU B 1 276 ? -6.324 13.188 -1.954 1 94.5 276 LEU B C 1
ATOM 4785 O O . LEU B 1 276 ? -5.336 13.609 -1.35 1 94.5 276 LEU B O 1
ATOM 4789 N N . ALA B 1 277 ? -7.234 12.531 -1.396 1 97.12 277 ALA B N 1
ATOM 4790 C CA . ALA B 1 277 ? -7.254 12.172 0.02 1 97.12 277 ALA B CA 1
ATOM 4791 C C . ALA B 1 277 ? -7.945 10.828 0.237 1 97.12 277 ALA B C 1
ATOM 4793 O O . ALA B 1 277 ? -8.891 10.492 -0.473 1 97.12 277 ALA B O 1
ATOM 4794 N N . ARG B 1 278 ? -7.504 10.117 1.204 1 98.12 278 ARG B N 1
ATOM 4795 C CA . ARG B 1 278 ? -8.109 8.828 1.505 1 98.12 278 ARG B CA 1
ATOM 4796 C C . ARG B 1 278 ? -9.102 8.938 2.652 1 98.12 278 ARG B C 1
ATOM 4798 O O . ARG B 1 278 ? -8.789 9.508 3.699 1 98.12 278 ARG B O 1
ATOM 4805 N N . GLY B 1 279 ? -10.211 8.367 2.438 1 98.06 279 GLY B N 1
ATOM 4806 C CA . GLY B 1 279 ? -11.258 8.273 3.451 1 98.06 279 GLY B CA 1
ATOM 4807 C C . GLY B 1 279 ? -12.266 7.188 3.166 1 98.06 279 GLY B C 1
ATOM 4808 O O . GLY B 1 279 ? -12.195 6.516 2.135 1 98.06 279 GLY B O 1
ATOM 4809 N N . ILE B 1 280 ? -13.141 6.953 4.098 1 98.12 280 ILE B N 1
ATOM 4810 C CA . ILE B 1 280 ? -14.188 5.941 3.955 1 98.12 280 ILE B CA 1
ATOM 4811 C C . ILE B 1 280 ? -15.148 6.352 2.842 1 98.12 280 ILE B C 1
ATOM 4813 O O . ILE B 1 280 ? -15.617 7.488 2.803 1 98.12 280 ILE B O 1
ATOM 4817 N N . ASN B 1 281 ? -15.32 5.449 1.928 1 96.94 281 ASN B N 1
ATOM 4818 C CA . ASN B 1 281 ? -16.234 5.703 0.812 1 96.94 281 ASN B CA 1
ATOM 4819 C C . ASN B 1 281 ? -17.641 6.012 1.297 1 96.94 281 ASN B C 1
ATOM 4821 O O . ASN B 1 281 ? -18.078 5.492 2.328 1 96.94 281 ASN B O 1
ATOM 4825 N N . ASN B 1 282 ? -18.312 6.898 0.575 1 97.38 282 ASN B N 1
ATOM 4826 C CA . ASN B 1 282 ? -19.688 7.219 0.909 1 97.38 282 ASN B CA 1
ATOM 4827 C C . ASN B 1 282 ? -20.469 7.723 -0.309 1 97.38 282 ASN B C 1
ATOM 4829 O O . ASN B 1 282 ? -19.953 7.68 -1.431 1 97.38 282 ASN B O 1
ATOM 4833 N N . ARG B 1 283 ? -21.672 8.141 -0.097 1 97.56 283 ARG B N 1
ATOM 4834 C CA . ARG B 1 283 ? -22.562 8.5 -1.191 1 97.56 283 ARG B CA 1
ATOM 4835 C C . ARG B 1 283 ? -22.031 9.703 -1.963 1 97.56 283 ARG B C 1
ATOM 4837 O O . ARG B 1 283 ? -22.094 9.734 -3.193 1 97.56 283 ARG B O 1
ATOM 4844 N N . PHE B 1 284 ? -21.609 10.711 -1.253 1 98.38 284 PHE B N 1
ATOM 4845 C CA . PHE B 1 284 ? -21.094 11.906 -1.903 1 98.38 284 PHE B CA 1
ATOM 4846 C C . PHE B 1 284 ? -19.938 11.562 -2.834 1 98.38 284 PHE B C 1
ATOM 4848 O O . PHE B 1 284 ? -19.875 12.055 -3.963 1 98.38 284 PHE B O 1
ATOM 4855 N N . ILE B 1 285 ? -18.969 10.734 -2.406 1 97.81 285 ILE B N 1
ATOM 4856 C CA . ILE B 1 285 ? -17.828 10.305 -3.205 1 97.81 285 ILE B CA 1
ATOM 4857 C C . ILE B 1 285 ? -18.312 9.57 -4.453 1 97.81 285 ILE B C 1
ATOM 4859 O O . ILE B 1 285 ? -17.859 9.844 -5.562 1 97.81 285 ILE B O 1
ATOM 4863 N N . GLU B 1 286 ? -19.234 8.68 -4.309 1 96.56 286 GLU B N 1
ATOM 4864 C CA . GLU B 1 286 ? -19.766 7.891 -5.418 1 96.56 286 GLU B CA 1
ATOM 4865 C C . GLU B 1 286 ? -20.453 8.781 -6.441 1 96.56 286 GLU B C 1
ATOM 4867 O O . GLU B 1 286 ? -20.266 8.625 -7.648 1 96.56 286 GLU B O 1
ATOM 4872 N N . GLU B 1 287 ? -21.266 9.719 -5.949 1 97.19 287 GLU B N 1
ATOM 4873 C CA . GLU B 1 287 ? -21.969 10.625 -6.848 1 97.19 287 GLU B CA 1
ATOM 4874 C C . GLU B 1 287 ? -21 11.555 -7.57 1 97.19 287 GLU B C 1
ATOM 4876 O O . GLU B 1 287 ? -21.172 11.844 -8.758 1 97.19 287 GLU B O 1
ATOM 4881 N N . MET B 1 288 ? -20.016 12.023 -6.848 1 97.44 288 MET B N 1
ATOM 4882 C CA . MET B 1 288 ? -19.016 12.898 -7.449 1 97.44 288 MET B CA 1
ATOM 4883 C C . MET B 1 288 ? -18.219 12.156 -8.523 1 97.44 288 MET B C 1
ATOM 4885 O O . MET B 1 288 ? -17.75 12.773 -9.484 1 97.44 288 MET B O 1
ATOM 4889 N N . SER B 1 289 ? -18.047 10.852 -8.367 1 93.94 289 SER B N 1
ATOM 4890 C CA . SER B 1 289 ? -17.312 10.062 -9.352 1 93.94 289 SER B CA 1
ATOM 4891 C C . SER B 1 289 ? -18.031 10.047 -10.695 1 93.94 289 SER B C 1
ATOM 4893 O O . SER B 1 289 ? -17.438 9.727 -11.719 1 93.94 289 SER B O 1
ATOM 4895 N N . GLN B 1 290 ? -19.297 10.391 -10.727 1 93.88 290 GLN B N 1
ATOM 4896 C CA . GLN B 1 290 ? -20.094 10.43 -11.945 1 93.88 290 GLN B CA 1
ATOM 4897 C C . GLN B 1 290 ? -20 11.797 -12.625 1 93.88 290 GLN B C 1
ATOM 4899 O O . GLN B 1 290 ? -20.516 11.977 -13.727 1 93.88 290 GLN B O 1
ATOM 4904 N N . TYR B 1 291 ? -19.391 12.734 -11.875 1 95.62 291 TYR B N 1
ATOM 4905 C CA . TYR B 1 291 ? -19.234 14.062 -12.445 1 95.62 291 TYR B CA 1
ATOM 4906 C C . TYR B 1 291 ? -18.312 14.031 -13.664 1 95.62 291 TYR B C 1
ATOM 4908 O O . TYR B 1 291 ? -17.156 13.609 -13.555 1 95.62 291 TYR B O 1
ATOM 4916 N N . GLU B 1 292 ? -18.719 14.5 -14.805 1 91.19 292 GLU B N 1
ATOM 4917 C CA . GLU B 1 292 ? -17.969 14.398 -16.062 1 91.19 292 GLU B CA 1
ATOM 4918 C C . GLU B 1 292 ? -17 15.562 -16.219 1 91.19 292 GLU B C 1
ATOM 4920 O O . GLU B 1 292 ? -16.078 15.5 -17.016 1 91.19 292 GLU B O 1
ATOM 4925 N N . GLY B 1 293 ? -17.266 16.578 -15.438 1 91.19 293 GLY B N 1
ATOM 4926 C CA . GLY B 1 293 ? -16.375 17.734 -15.523 1 91.19 293 GLY B CA 1
ATOM 4927 C C . GLY B 1 293 ? -15.125 17.578 -14.68 1 91.19 293 GLY B C 1
ATOM 4928 O O . GLY B 1 293 ? -14.828 16.484 -14.188 1 91.19 293 GLY B O 1
ATOM 4929 N N . ASP B 1 294 ? -14.367 18.625 -14.641 1 91.5 294 ASP B N 1
ATOM 4930 C CA . ASP B 1 294 ? -13.148 18.641 -13.844 1 91.5 294 ASP B CA 1
ATOM 4931 C C . ASP B 1 294 ? -13.43 19.172 -12.438 1 91.5 294 ASP B C 1
ATOM 4933 O O . ASP B 1 294 ? -13.891 20.297 -12.266 1 91.5 294 ASP B O 1
ATOM 4937 N N . ILE B 1 295 ? -13.18 18.359 -11.508 1 94.56 295 ILE B N 1
ATOM 4938 C CA . ILE B 1 295 ? -13.281 18.812 -10.133 1 94.56 295 ILE B CA 1
ATOM 4939 C C . ILE B 1 295 ? -12.203 19.859 -9.859 1 94.56 295 ILE B C 1
ATOM 4941 O O . ILE B 1 295 ? -11.016 19.625 -10.102 1 94.56 295 ILE B O 1
ATOM 4945 N N . PRO B 1 296 ? -12.641 21.062 -9.414 1 93.5 296 PRO B N 1
ATOM 4946 C CA . PRO B 1 296 ? -11.625 22.078 -9.125 1 93.5 296 PRO B CA 1
ATOM 4947 C C . PRO B 1 296 ? -10.578 21.594 -8.125 1 93.5 296 PRO B C 1
ATOM 4949 O O . PRO B 1 296 ? -10.898 20.875 -7.176 1 93.5 296 PRO B O 1
ATOM 4952 N N . ASP B 1 297 ? -9.375 22.016 -8.289 1 91.88 297 ASP B N 1
ATOM 4953 C CA . ASP B 1 297 ? -8.289 21.641 -7.395 1 91.88 297 ASP B CA 1
ATOM 4954 C C . ASP B 1 297 ? -8.406 22.344 -6.051 1 91.88 297 ASP B C 1
ATOM 4956 O O . ASP B 1 297 ? -9.125 23.344 -5.938 1 91.88 297 ASP B O 1
ATOM 4960 N N . TYR B 1 298 ? -7.75 21.828 -5.043 1 90.81 298 TYR B N 1
ATOM 4961 C CA . TYR B 1 298 ? -7.578 22.547 -3.781 1 90.81 298 TYR B CA 1
ATOM 4962 C C . TYR B 1 298 ? -6.934 23.906 -4.008 1 90.81 298 TYR B C 1
ATOM 4964 O O . TYR B 1 298 ? -5.992 24.031 -4.793 1 90.81 298 TYR B O 1
ATOM 4972 N N . PRO B 1 299 ? -7.508 24.922 -3.34 1 90.81 299 PRO B N 1
ATOM 4973 C CA . PRO B 1 299 ? -8.492 24.938 -2.256 1 90.81 299 PRO B CA 1
ATOM 4974 C C . PRO B 1 299 ? -9.914 25.203 -2.75 1 90.81 299 PRO B C 1
ATOM 4976 O O . PRO B 1 299 ? -10.852 25.25 -1.949 1 90.81 299 PRO B O 1
ATOM 4979 N N . ILE B 1 300 ? -10.102 25.297 -4.016 1 92.5 300 ILE B N 1
ATOM 4980 C CA . ILE B 1 300 ? -11.375 25.75 -4.543 1 92.5 300 ILE B CA 1
ATOM 4981 C C . ILE B 1 300 ? -12.469 24.75 -4.191 1 92.5 300 ILE B C 1
ATOM 4983 O O . ILE B 1 300 ? -13.484 25.109 -3.594 1 92.5 300 ILE B O 1
ATOM 4987 N N . GLN B 1 301 ? -12.266 23.5 -4.539 1 95.19 301 GLN B N 1
ATOM 4988 C CA . GLN B 1 301 ? -13.258 22.469 -4.242 1 95.19 301 GLN B CA 1
ATOM 4989 C C . GLN B 1 301 ? -13.531 22.391 -2.742 1 95.19 301 GLN B C 1
ATOM 4991 O O . GLN B 1 301 ? -14.664 22.156 -2.326 1 95.19 301 GLN B O 1
ATOM 4996 N N . ASN B 1 302 ? -12.461 22.562 -1.984 1 94.31 302 ASN B N 1
ATOM 4997 C CA . ASN B 1 302 ? -12.617 22.578 -0.533 1 94.31 302 ASN B CA 1
ATOM 4998 C C . ASN B 1 302 ? -13.578 23.672 -0.08 1 94.31 302 ASN B C 1
ATOM 5000 O O . ASN B 1 302 ? -14.43 23.438 0.777 1 94.31 302 ASN B O 1
ATOM 5004 N N . GLU B 1 303 ? -13.461 24.828 -0.616 1 93.38 303 GLU B N 1
ATOM 5005 C CA . GLU B 1 303 ? -14.336 25.953 -0.273 1 93.38 303 GLU B CA 1
ATOM 5006 C C . GLU B 1 303 ? -15.766 25.688 -0.73 1 93.38 303 GLU B C 1
ATOM 5008 O O . GLU B 1 303 ? -16.719 25.984 -0.005 1 93.38 303 GLU B O 1
ATOM 5013 N N . LEU B 1 304 ? -15.875 25.125 -1.885 1 95.69 304 LEU B N 1
ATOM 5014 C CA . LEU B 1 304 ? -17.188 24.906 -2.477 1 95.69 304 LEU B CA 1
ATOM 5015 C C . LEU B 1 304 ? -17.969 23.859 -1.698 1 95.69 304 LEU B C 1
ATOM 5017 O O . LEU B 1 304 ? -19.203 23.906 -1.658 1 95.69 304 LEU B O 1
ATOM 5021 N N . THR B 1 305 ? -17.266 22.938 -1.068 1 97.38 305 THR B N 1
ATOM 5022 C CA . THR B 1 305 ? -17.953 21.828 -0.427 1 97.38 305 THR B CA 1
ATOM 5023 C C . THR B 1 305 ? -18 22.016 1.087 1 97.38 305 THR B C 1
ATOM 5025 O O . THR B 1 305 ? -18.672 21.266 1.793 1 97.38 305 THR B O 1
ATOM 5028 N N . SER B 1 306 ? -17.312 23.016 1.622 1 95.75 306 SER B N 1
ATOM 5029 C CA . SER B 1 306 ? -17.109 23.172 3.059 1 95.75 306 SER B CA 1
ATOM 5030 C C . SER B 1 306 ? -18.438 23.266 3.797 1 95.75 306 SER B C 1
ATOM 5032 O O . SER B 1 306 ? -18.656 22.578 4.789 1 95.75 306 SER B O 1
ATOM 5034 N N . SER B 1 307 ? -19.359 24.125 3.305 1 96.44 307 SER B N 1
ATOM 5035 C CA . SER B 1 307 ? -20.641 24.312 3.982 1 96.44 307 SER B CA 1
ATOM 5036 C C . SER B 1 307 ? -21.5 23.062 3.928 1 96.44 307 SER B C 1
ATOM 5038 O O . SER B 1 307 ? -22.234 22.75 4.871 1 96.44 307 SER B O 1
ATOM 5040 N N . ILE B 1 308 ? -21.375 22.328 2.857 1 97.5 308 ILE B N 1
ATOM 5041 C CA . ILE B 1 308 ? -22.125 21.078 2.699 1 97.5 308 ILE B CA 1
ATOM 5042 C C . ILE B 1 308 ? -21.641 20.062 3.727 1 97.5 308 ILE B C 1
ATOM 5044 O O . ILE B 1 308 ? -22.438 19.453 4.441 1 97.5 308 ILE B O 1
ATOM 5048 N N . ARG B 1 309 ? -20.328 19.891 3.836 1 97.19 309 ARG B N 1
ATOM 5049 C CA . ARG B 1 309 ? -19.734 18.938 4.766 1 97.19 309 ARG B CA 1
ATOM 5050 C C . ARG B 1 309 ? -20.078 19.297 6.207 1 97.19 309 ARG B C 1
ATOM 5052 O O . ARG B 1 309 ? -20.422 18.422 7.004 1 97.19 309 ARG B O 1
ATOM 5059 N N . LYS B 1 310 ? -20.016 20.594 6.508 1 94.94 310 LYS B N 1
ATOM 5060 C CA . LYS B 1 310 ? -20.312 21.047 7.859 1 94.94 310 LYS B CA 1
ATOM 5061 C C . LYS B 1 310 ? -21.781 20.797 8.219 1 94.94 310 LYS B C 1
ATOM 5063 O O . LYS B 1 310 ? -22.078 20.312 9.312 1 94.94 310 LYS B O 1
ATOM 5068 N N . ALA B 1 311 ? -22.672 21.156 7.309 1 97 311 ALA B N 1
ATOM 5069 C CA . ALA B 1 311 ? -24.094 20.938 7.539 1 97 311 ALA B CA 1
ATOM 5070 C C . ALA B 1 311 ? -24.406 19.453 7.691 1 97 311 ALA B C 1
ATOM 5072 O O . ALA B 1 311 ? -25.203 19.062 8.555 1 97 311 ALA B O 1
ATOM 5073 N N . ALA B 1 312 ? -23.797 18.656 6.852 1 96.75 312 ALA B N 1
ATOM 5074 C CA . ALA B 1 312 ? -24 17.219 6.906 1 96.75 312 ALA B CA 1
ATOM 5075 C C . ALA B 1 312 ? -23.531 16.641 8.242 1 96.75 312 ALA B C 1
ATOM 5077 O O . ALA B 1 312 ? -24.234 15.836 8.859 1 96.75 312 ALA B O 1
ATOM 5078 N N . ALA B 1 313 ? -22.375 17.031 8.641 1 94.62 313 ALA B N 1
ATOM 5079 C CA . ALA B 1 313 ? -21.828 16.578 9.922 1 94.62 313 ALA B CA 1
ATOM 5080 C C . ALA B 1 313 ? -22.766 16.969 11.07 1 94.62 313 ALA B C 1
ATOM 5082 O O . ALA B 1 313 ? -22.984 16.172 11.984 1 94.62 313 ALA B O 1
ATOM 5083 N N . ASN B 1 314 ? -23.328 18.141 11 1 94.75 314 ASN B N 1
ATOM 5084 C CA . ASN B 1 314 ? -24.188 18.641 12.062 1 94.75 314 ASN B CA 1
ATOM 5085 C C . ASN B 1 314 ? -25.453 17.812 12.211 1 94.75 314 ASN B C 1
ATOM 5087 O O . ASN B 1 314 ? -25.984 17.656 13.312 1 94.75 314 ASN B O 1
ATOM 5091 N N . ILE B 1 315 ? -25.875 17.281 11.141 1 95.75 315 ILE B N 1
ATOM 5092 C CA . ILE B 1 315 ? -27.125 16.516 11.211 1 95.75 315 ILE B CA 1
ATOM 5093 C C . ILE B 1 315 ? -26.797 15.023 11.266 1 95.75 315 ILE B C 1
ATOM 5095 O O . ILE B 1 315 ? -27.703 14.188 11.125 1 95.75 315 ILE B O 1
ATOM 5099 N N . GLY B 1 316 ? -25.5 14.711 11.289 1 95.56 316 GLY B N 1
ATOM 5100 C CA . GLY B 1 316 ? -25.062 13.336 11.484 1 95.56 316 GLY B CA 1
ATOM 5101 C C . GLY B 1 316 ? -25.109 12.516 10.203 1 95.56 316 GLY B C 1
ATOM 5102 O O . GLY B 1 316 ? -25.234 11.289 10.25 1 95.56 316 GLY B O 1
ATOM 5103 N N . ASP B 1 317 ? -25.047 13.156 9.117 1 96.38 317 ASP B N 1
ATOM 5104 C CA . ASP B 1 317 ? -25.078 12.461 7.836 1 96.38 317 ASP B CA 1
ATOM 5105 C C . ASP B 1 317 ? -23.672 12.156 7.34 1 96.38 317 ASP B C 1
ATOM 5107 O O . ASP B 1 317 ? -23.078 12.953 6.617 1 96.38 317 ASP B O 1
ATOM 5111 N N . LYS B 1 318 ? -23.188 10.938 7.594 1 96.56 318 LYS B N 1
ATOM 5112 C CA . LYS B 1 318 ? -21.844 10.531 7.207 1 96.56 318 LYS B CA 1
ATOM 5113 C C . LYS B 1 318 ? -21.734 10.359 5.695 1 96.56 318 LYS B C 1
ATOM 5115 O O . LYS B 1 318 ? -20.625 10.234 5.16 1 96.56 318 LYS B O 1
ATOM 5120 N N . GLU B 1 319 ? -22.828 10.383 4.977 1 97.12 319 GLU B N 1
ATOM 5121 C CA . GLU B 1 319 ? -22.844 10.102 3.545 1 97.12 319 GLU B CA 1
ATOM 5122 C C . GLU B 1 319 ? -22.469 11.336 2.73 1 97.12 319 GLU B C 1
ATOM 5124 O O . GLU B 1 319 ? -22.25 11.242 1.521 1 97.12 319 GLU B O 1
ATOM 5129 N N . LEU B 1 320 ? -22.375 12.531 3.418 1 97.44 320 LEU B N 1
ATOM 5130 C CA . LEU B 1 320 ? -22.125 13.766 2.672 1 97.44 320 LEU B CA 1
ATOM 5131 C C . LEU B 1 320 ? -20.938 14.523 3.25 1 97.44 320 LEU B C 1
ATOM 5133 O O . LEU B 1 320 ? -20.719 15.695 2.922 1 97.44 320 LEU B O 1
ATOM 5137 N N . THR B 1 321 ? -20.188 13.875 4.141 1 96.88 321 THR B N 1
ATOM 5138 C CA . THR B 1 321 ? -19.016 14.523 4.723 1 96.88 321 THR B CA 1
ATOM 5139 C C . THR B 1 321 ? -17.797 13.609 4.633 1 96.88 321 THR B C 1
ATOM 5141 O O . THR B 1 321 ? -17.938 12.406 4.398 1 96.88 321 THR B O 1
ATOM 5144 N N . HIS B 1 322 ? -16.594 14.25 4.707 1 96.69 322 HIS B N 1
ATOM 5145 C CA . HIS B 1 322 ? -15.359 13.484 4.602 1 96.69 322 HIS B CA 1
ATOM 5146 C C . HIS B 1 322 ? -15.102 12.672 5.867 1 96.69 322 HIS B C 1
ATOM 5148 O O . HIS B 1 322 ? -15.258 13.18 6.98 1 96.69 322 HIS B O 1
ATOM 5154 N N . MET B 1 323 ? -14.797 11.391 5.723 1 97.44 323 MET B N 1
ATOM 5155 C CA . MET B 1 323 ? -14.398 10.461 6.777 1 97.44 323 MET B CA 1
ATOM 5156 C C . MET B 1 323 ? -12.984 9.945 6.543 1 97.44 323 MET B C 1
ATOM 5158 O O . MET B 1 323 ? -12.789 8.758 6.293 1 97.44 323 MET B O 1
ATOM 5162 N N . TRP B 1 324 ? -12.039 10.914 6.707 1 97.81 324 TRP B N 1
ATOM 5163 C CA . TRP B 1 324 ? -10.648 10.594 6.441 1 97.81 324 TRP B CA 1
ATOM 5164 C C . TRP B 1 324 ? -10.172 9.445 7.332 1 97.81 324 TRP B C 1
ATOM 5166 O O . TRP B 1 324 ? -10.414 9.453 8.539 1 97.81 324 TRP B O 1
ATOM 5176 N N . SER B 1 325 ? -9.602 8.461 6.727 1 98.44 325 SER B N 1
ATOM 5177 C CA . SER B 1 325 ? -9.086 7.277 7.41 1 98.44 325 SER B CA 1
ATOM 5178 C C . SER B 1 325 ? -8.086 6.527 6.539 1 98.44 325 SER B C 1
ATOM 5180 O O . SER B 1 325 ? -8.25 6.445 5.32 1 98.44 325 SER B O 1
ATOM 5182 N N . GLY B 1 326 ? -7.035 6.02 7.23 1 98.56 326 GLY B N 1
ATOM 5183 C CA . GLY B 1 326 ? -6.148 5.102 6.535 1 98.56 326 GLY B CA 1
ATOM 5184 C C . GLY B 1 326 ? -6.738 3.715 6.363 1 98.56 326 GLY B C 1
ATOM 5185 O O . GLY B 1 326 ? -7.938 3.518 6.559 1 98.56 326 GLY B O 1
ATOM 5186 N N . GLN B 1 327 ? -5.887 2.754 6.016 1 98.69 327 GLN B N 1
ATOM 5187 C CA . GLN B 1 327 ? -6.367 1.438 5.613 1 98.69 327 GLN B CA 1
ATOM 5188 C C . GLN B 1 327 ? -6.305 0.45 6.777 1 98.69 327 GLN B C 1
ATOM 5190 O O . GLN B 1 327 ? -6.457 -0.757 6.582 1 98.69 327 GLN B O 1
ATOM 5195 N N . SER B 1 328 ? -6.035 0.918 8.008 1 98.75 328 SER B N 1
ATOM 5196 C CA . SER B 1 328 ? -5.941 0.018 9.156 1 98.75 328 SER B CA 1
ATOM 5197 C C . SER B 1 328 ? -6.992 0.354 10.211 1 98.75 328 SER B C 1
ATOM 5199 O O . SER B 1 328 ? -6.68 0.445 11.398 1 98.75 328 SER B O 1
ATOM 5201 N N . PRO B 1 329 ? -8.242 0.486 9.789 1 98.38 329 PRO B N 1
ATOM 5202 C CA . PRO B 1 329 ? -9.25 0.936 10.75 1 98.38 329 PRO B CA 1
ATOM 5203 C C . PRO B 1 329 ? -9.531 -0.102 11.836 1 98.38 329 PRO B C 1
ATOM 5205 O O . PRO B 1 329 ? -9.93 0.255 12.945 1 98.38 329 PRO B O 1
ATOM 5208 N N . ARG B 1 330 ? -9.289 -1.396 11.547 1 98.06 330 ARG B N 1
ATOM 5209 C CA . ARG B 1 330 ? -9.578 -2.459 12.508 1 98.06 330 ARG B CA 1
ATOM 5210 C C . ARG B 1 330 ? -8.703 -2.334 13.75 1 98.06 330 ARG B C 1
ATOM 5212 O O . ARG B 1 330 ? -8.992 -2.934 14.781 1 98.06 330 ARG B O 1
ATOM 5219 N N . LEU B 1 331 ? -7.633 -1.537 13.633 1 98.56 331 LEU B N 1
ATOM 5220 C CA . LEU B 1 331 ? -6.676 -1.405 14.727 1 98.56 331 LEU B CA 1
ATOM 5221 C C . LEU B 1 331 ? -6.945 -0.137 15.531 1 98.56 331 LEU B C 1
ATOM 5223 O O . LEU B 1 331 ? -6.227 0.156 16.484 1 98.56 331 LEU B O 1
ATOM 5227 N N . ALA B 1 332 ? -7.961 0.592 15.172 1 98.31 332 ALA B N 1
ATOM 5228 C CA . ALA B 1 332 ? -8.266 1.865 15.82 1 98.31 332 ALA B CA 1
ATOM 5229 C C . ALA B 1 332 ? -8.844 1.646 17.219 1 98.31 332 ALA B C 1
ATOM 5231 O O . ALA B 1 332 ? -9.602 0.7 17.438 1 98.31 332 ALA B O 1
ATOM 5232 N N . THR B 1 333 ? -8.445 2.447 18.156 1 97.69 333 THR B N 1
ATOM 5233 C CA . THR B 1 333 ? -9.008 2.506 19.5 1 97.69 333 THR B CA 1
ATOM 5234 C C . THR B 1 333 ? -9.422 3.932 19.844 1 97.69 333 THR B C 1
ATOM 5236 O O . THR B 1 333 ? -9.078 4.879 19.141 1 97.69 333 THR B O 1
ATOM 5239 N N . THR B 1 334 ? -10.18 4.051 20.891 1 97.69 334 THR B N 1
ATOM 5240 C CA . THR B 1 334 ? -10.602 5.379 21.312 1 97.69 334 THR B CA 1
ATOM 5241 C C . THR B 1 334 ? -9.875 5.793 22.594 1 97.69 334 THR B C 1
ATOM 5243 O O . THR B 1 334 ? -10.328 6.684 23.312 1 97.69 334 THR B O 1
ATOM 5246 N N . HIS B 1 335 ? -8.789 5.188 22.906 1 98.31 335 HIS B N 1
ATOM 5247 C CA . HIS B 1 335 ? -8.023 5.5 24.109 1 98.31 335 HIS B CA 1
ATOM 5248 C C . HIS B 1 335 ? -7.445 6.91 24.047 1 98.31 335 HIS B C 1
ATOM 5250 O O . HIS B 1 335 ? -7.227 7.441 22.953 1 98.31 335 HIS B O 1
ATOM 5256 N N . PRO B 1 336 ? -7.207 7.469 25.234 1 98.69 336 PRO B N 1
ATOM 5257 C CA . PRO B 1 336 ? -6.453 8.727 25.234 1 98.69 336 PRO B CA 1
ATOM 5258 C C . PRO B 1 336 ? -5.07 8.586 24.594 1 98.69 336 PRO B C 1
ATOM 5260 O O . PRO B 1 336 ? -4.488 7.496 24.609 1 98.69 336 PRO B O 1
ATOM 5263 N N . ALA B 1 337 ? -4.562 9.672 24.094 1 98.75 337 ALA B N 1
ATOM 5264 C CA . ALA B 1 337 ? -3.307 9.672 23.359 1 98.75 337 ALA B CA 1
ATOM 5265 C C . ALA B 1 337 ? -2.174 9.094 24.203 1 98.75 337 ALA B C 1
ATOM 5267 O O . ALA B 1 337 ? -1.313 8.367 23.688 1 98.75 337 ALA B O 1
ATOM 5268 N N . ASN B 1 338 ? -2.156 9.438 25.5 1 98.81 338 ASN B N 1
ATOM 5269 C CA . ASN B 1 338 ? -1.105 8.914 26.375 1 98.81 338 ASN B CA 1
ATOM 5270 C C . ASN B 1 338 ? -1.176 7.395 26.484 1 98.81 338 ASN B C 1
ATOM 5272 O O . ASN B 1 338 ? -0.143 6.723 26.516 1 98.81 338 ASN B O 1
ATOM 5276 N N . THR B 1 339 ? -2.408 6.844 26.5 1 98.88 339 THR B N 1
ATOM 5277 C CA . THR B 1 339 ? -2.596 5.398 26.562 1 98.88 339 THR B CA 1
ATOM 5278 C C . THR B 1 339 ? -2.176 4.746 25.25 1 98.88 339 THR B C 1
ATOM 5280 O O . THR B 1 339 ? -1.562 3.678 25.25 1 98.88 339 THR B O 1
ATOM 5283 N N . ILE B 1 340 ? -2.471 5.371 24.125 1 98.88 340 ILE B N 1
ATOM 5284 C CA . ILE B 1 340 ? -2.049 4.883 22.828 1 98.88 340 ILE B CA 1
ATOM 5285 C C . ILE B 1 340 ? -0.525 4.805 22.766 1 98.88 340 ILE B C 1
ATOM 5287 O O . ILE B 1 340 ? 0.037 3.785 22.359 1 98.88 340 ILE B O 1
ATOM 5291 N N . MET B 1 341 ? 0.148 5.855 23.25 1 98.88 341 MET B N 1
ATOM 5292 C CA . MET B 1 341 ? 1.607 5.895 23.281 1 98.88 341 MET B CA 1
ATOM 5293 C C . MET B 1 341 ? 2.162 4.766 24.141 1 98.88 341 MET B C 1
ATOM 5295 O O . MET B 1 341 ? 3.057 4.035 23.719 1 98.88 341 MET B O 1
ATOM 5299 N N . SER B 1 342 ? 1.589 4.633 25.281 1 98.81 342 SER B N 1
ATOM 5300 C CA . SER B 1 342 ? 2.057 3.602 26.188 1 98.81 342 SER B CA 1
ATOM 5301 C C . SER B 1 342 ? 1.852 2.207 25.609 1 98.81 342 SER B C 1
ATOM 5303 O O . SER B 1 342 ? 2.719 1.34 25.734 1 98.81 342 SER B O 1
ATOM 5305 N N . ASN B 1 343 ? 0.694 1.98 25 1 98.75 343 ASN B N 1
ATOM 5306 C CA . ASN B 1 343 ? 0.401 0.686 24.391 1 98.75 343 ASN B CA 1
ATOM 5307 C C . ASN B 1 343 ? 1.391 0.352 23.281 1 98.75 343 ASN B C 1
ATOM 5309 O O . ASN B 1 343 ? 1.843 -0.789 23.172 1 98.75 343 ASN B O 1
ATOM 5313 N N . ILE B 1 344 ? 1.718 1.312 22.469 1 98.81 344 ILE B N 1
ATOM 5314 C CA . ILE B 1 344 ? 2.654 1.138 21.375 1 98.81 344 ILE B CA 1
ATOM 5315 C C . ILE B 1 344 ? 4.031 0.765 21.906 1 98.81 344 ILE B C 1
ATOM 5317 O O . ILE B 1 344 ? 4.633 -0.219 21.484 1 98.81 344 ILE B O 1
ATOM 5321 N N . ILE B 1 345 ? 4.488 1.523 22.875 1 98.44 345 ILE B N 1
ATOM 5322 C CA . ILE B 1 345 ? 5.812 1.32 23.453 1 98.44 345 ILE B CA 1
ATOM 5323 C C . ILE B 1 345 ? 5.887 -0.055 24.109 1 98.44 345 ILE B C 1
ATOM 5325 O O . ILE B 1 345 ? 6.855 -0.792 23.922 1 98.44 345 ILE B O 1
ATOM 5329 N N . ASN B 1 346 ? 4.863 -0.394 24.844 1 98.19 346 ASN B N 1
ATOM 5330 C CA . ASN B 1 346 ? 4.82 -1.689 25.516 1 98.19 346 ASN B CA 1
ATOM 5331 C C . ASN B 1 346 ? 4.832 -2.84 24.516 1 98.19 346 ASN B C 1
ATOM 5333 O O . ASN B 1 346 ? 5.508 -3.85 24.734 1 98.19 346 ASN B O 1
ATOM 5337 N N . GLN B 1 347 ? 4.109 -2.672 23.484 1 98.19 347 GLN B N 1
ATOM 5338 C CA . GLN B 1 347 ? 4.051 -3.723 22.484 1 98.19 347 GLN B CA 1
ATOM 5339 C C . GLN B 1 347 ? 5.406 -3.906 21.797 1 98.19 347 GLN B C 1
ATOM 5341 O O . GLN B 1 347 ? 5.832 -5.035 21.547 1 98.19 347 GLN B O 1
ATOM 5346 N N . ILE B 1 348 ? 6.074 -2.83 21.484 1 97.75 348 ILE B N 1
ATOM 5347 C CA . ILE B 1 348 ? 7.398 -2.895 20.859 1 97.75 348 ILE B CA 1
ATOM 5348 C C . ILE B 1 348 ? 8.359 -3.633 21.797 1 97.75 348 ILE B C 1
ATOM 5350 O O . ILE B 1 348 ? 9.086 -4.527 21.359 1 97.75 348 ILE B O 1
ATOM 5354 N N . ASN B 1 349 ? 8.328 -3.26 23.047 1 96 349 ASN B N 1
ATOM 5355 C CA . ASN B 1 349 ? 9.211 -3.895 24.031 1 96 349 ASN B CA 1
ATOM 5356 C C . ASN B 1 349 ? 8.93 -5.391 24.141 1 96 349 ASN B C 1
ATOM 5358 O O . ASN B 1 349 ? 9.859 -6.188 24.297 1 96 349 ASN B O 1
ATOM 5362 N N . GLN B 1 350 ? 7.703 -5.762 24.047 1 95.56 350 GLN B N 1
ATOM 5363 C CA . GLN B 1 350 ? 7.328 -7.172 24.109 1 95.56 350 GLN B CA 1
ATOM 5364 C C . GLN B 1 350 ? 7.855 -7.934 22.891 1 95.56 350 GLN B C 1
ATOM 5366 O O . GLN B 1 350 ? 8.359 -9.047 23.016 1 95.56 350 GLN B O 1
ATOM 5371 N N . ILE B 1 351 ? 7.762 -7.328 21.734 1 93.44 351 ILE B N 1
ATOM 5372 C CA . ILE B 1 351 ? 8.227 -7.973 20.516 1 93.44 351 ILE B CA 1
ATOM 5373 C C . ILE B 1 351 ? 9.742 -8.133 20.562 1 93.44 351 ILE B C 1
ATOM 5375 O O . ILE B 1 351 ? 10.281 -9.156 20.125 1 93.44 351 ILE B O 1
ATOM 5379 N N . MET B 1 352 ? 10.43 -7.137 21.031 1 90.56 352 MET B N 1
ATOM 5380 C CA . MET B 1 352 ? 11.891 -7.133 21.047 1 90.56 352 MET B CA 1
ATOM 5381 C C . MET B 1 352 ? 12.43 -8.109 22.078 1 90.56 352 MET B C 1
ATOM 5383 O O . MET B 1 352 ? 13.555 -8.602 21.953 1 90.56 352 MET B O 1
ATOM 5387 N N . GLN B 1 353 ? 11.781 -8.414 23.172 1 83.12 353 GLN B N 1
ATOM 5388 C CA . GLN B 1 353 ? 12.203 -9.375 24.172 1 83.12 353 GLN B CA 1
ATOM 5389 C C . GLN B 1 353 ? 12.109 -10.805 23.656 1 83.12 353 GLN B C 1
ATOM 5391 O O . GLN B 1 353 ? 12.938 -11.656 23.984 1 83.12 353 GLN B O 1
ATOM 5396 N N . TYR B 1 354 ? 11.227 -11.164 22.781 1 66.06 354 TYR B N 1
ATOM 5397 C CA . TYR B 1 354 ? 10.984 -12.531 22.328 1 66.06 354 TYR B CA 1
ATOM 5398 C C . TYR B 1 354 ? 11.703 -12.805 21.016 1 66.06 354 TYR B C 1
ATOM 5400 O O . TYR B 1 354 ? 11.836 -13.961 20.609 1 66.06 354 TYR B O 1
ATOM 5408 N N . LYS B 1 355 ? 12.141 -11.828 20.547 1 59.78 355 LYS B N 1
ATOM 5409 C CA . LYS B 1 355 ? 12.781 -12.133 19.266 1 59.78 355 LYS B CA 1
ATOM 5410 C C . LYS B 1 355 ? 14.297 -12.008 19.375 1 59.78 355 LYS B C 1
ATOM 5412 O O . LYS B 1 355 ? 14.805 -11.086 20.016 1 59.78 355 LYS B O 1
#

Radius of gyration: 25.82 Å; Cα contacts (8 Å, |Δi|>4): 1635; chains: 2; bounding box: 54×74×68 Å

Foldseek 3Di:
DLADDPQCVLQVFRHQEEADADVPKAALQQQLLQQVLGYEREHNCAPPALVRLLVRLVSNVVSHVGAYEYEYEDDDPFDDDPVLLVLVLVVCVVLCVVLVHDFDDDDDCRVVRRVSNLVSCLVSLHQEYEYFQDDDDLVSVVSCVVSVHAYEYEDQALVRLVVCVVSPHQEYEHAALLAWWFDRYHDDDPPDDRHHGQLVHQLSNLVPHDHAYAYEHQQQALVSFVSSVVSPHSHYYYYQNSSLAPNIRNDPLLNVDLQPDALPQKDWACQAAQGTGIFGAAQSRVSVVPPPDRQGHPHSSNRRLVVSQVSCVVVSNPRRHGNIDGSNSNSHDHHHSSVRSVRRVVVNVVVVVVD/DLADDPQCVLQVFRHQEEADADVPKAALQQQLLQQVLGYEREHNCAPPALVRLLVRLVSNVVSHVGAYEYEYEDDDDFDDDPVLLVLVLVVCVVLCVVLVHDFFDDDDCRVVRRVSNLVSCLVSLHQEYEYFQDDDDLVSVVSCVVSVHAYEYEDQALVRLVVCVVSPHQEYEHAALLAWWFDRYHDDDPPDDRHHGQLVHQLSNLVPHDHAYAYEHQQQALVSFVSSVVSPHSHYYYYQNSSLAPNIRNDPLLNVDLQPDALPQKDWACQAAQGTGIFGAAQSRVSVVPPPDRQGHPHSSNRRLVVSQVSCVVVSNPRRHGNIDGSNSNSHDHHHSSVRSVRRVVVNVVVVVVD

Nearest PDB structures (foldseek):
  5lsm-assembly3_A  TM=9.431E-01  e=1.291E-36  Shewanella oneidensis MR-1
  5lsm-assembly4_C  TM=9.341E-01  e=1.217E-36  Shewanella oneidensis MR-1
  5lsm-assembly5_D  TM=9.456E-01  e=4.381E-35  Shewanella oneidensis MR-1
  5lsm-assembly6_E  TM=9.306E-01  e=3.463E-35  Shewanella oneidensis MR-1
  5lsm-assembly6_G-5  TM=9.291E-01  e=1.692E-34  Shewanella oneidensis MR-1

Secondary structure (DSSP, 8-state):
-TT-SHHHHHHT-SS-EEE---TTT--HHHHHHHHHTTSBEEEE-TT--HHHHHHHHHHHHHH-SS-EEEEEEPPP-----HHHHHHHHHHHHHHHHHHT-PPPPP---HHHHHHHHHHHHHHTT-SEEEEESS---HHHHHHHHHTT-EEEEEESSHHHHHHHHHHT-SEEEEE-TT--EE----S--SS------HHHHHHHHHTT-SS-EEEESS--SHHHHHHHHHTT-SEEEESHHHHTSTTS---HHHHHHHHT--TTSEEEE-TTTSS-EEEE--HHHHHHTT--SPPPPTTHHHHHHHHHHHHHHHTT-GGGS--B--S-GGG-----HHHHHHHHHHHHHHHHHH-/-TT-SHHHHHHT-SS-EEE---TTT--HHHHHHHHHTTSBEEEE-TT--HHHHHHHHHHHHHH-SS-EEEEEEPPP-----HHHHHHHHHHHHHHHHHHT-PPPPP---HHHHHHHHHHHHHHTT-SEEEEESS---HHHHHHHHHTT-EEEEEESSHHHHHHHHHHT-SEEEEE-TT--EE----S--SS------HHHHHHHHHTT-SS-EEEESS--SHHHHHHHHHHT-SEEEESHHHHTSTTS---HHHHHHHHT--TTSEEEE-TTTSS-EEEE--HHHHHHTT--SPPPPTTHHHHHHHHHHHHHHHTT-GGGS--B--S-GGG-----HHHHHHHHHHHHHHHHHH-

pLDDT: mean 95.82, std 6.46, range [54.34, 98.94]

InterPro domains:
  IPR004136 Nitronate monooxygenase [cd04730] (13-280)
  IPR013785 Aldolase-type TIM barrel [G3DSA:3.20.20.70] (3-354)

Solvent-accessible surface area (backbone atoms only — not comparable to full-atom values): 35556 Å² total; per-residue (Å²): 103,98,43,70,49,71,46,15,61,72,57,62,35,57,38,39,44,28,42,47,46,35,55,81,27,52,32,47,62,32,25,22,35,29,16,73,64,26,20,32,8,20,42,25,44,64,80,49,53,63,66,53,46,52,51,44,53,52,50,24,54,74,66,30,91,57,42,40,33,38,27,41,56,34,68,69,90,72,83,83,52,71,64,41,53,51,54,49,49,61,69,46,40,65,59,29,58,76,67,74,50,77,86,72,82,86,77,90,54,54,63,61,47,39,53,44,47,51,50,49,41,56,74,66,57,44,52,28,41,33,33,32,41,37,77,72,55,70,68,58,52,48,54,39,47,73,64,66,30,46,36,32,28,39,14,36,47,54,70,42,43,50,50,37,52,75,72,61,40,58,28,33,34,38,44,12,54,24,31,40,30,68,60,37,57,61,73,80,53,95,86,54,79,63,70,32,24,35,66,22,45,42,38,59,34,50,74,73,50,91,57,45,35,23,34,21,30,28,40,55,46,20,37,41,49,50,18,35,40,51,34,55,25,53,26,34,38,26,48,54,43,48,45,35,11,66,41,23,55,50,48,69,69,49,40,51,51,41,58,72,37,55,45,70,44,43,42,75,40,38,70,56,34,25,44,52,21,17,15,48,65,39,56,47,51,56,56,48,68,68,52,85,69,68,78,42,46,54,63,53,26,28,54,70,36,44,65,52,26,52,53,23,53,74,72,66,35,68,46,49,34,91,36,64,28,31,30,36,24,74,62,48,50,61,49,43,46,48,54,51,51,50,52,24,53,50,44,36,53,54,53,57,72,72,90,102,99,40,72,50,72,46,16,61,73,58,62,35,57,38,37,43,27,42,46,45,35,55,82,27,53,32,49,64,31,25,22,33,29,17,73,64,25,18,33,8,20,42,24,44,64,79,49,54,64,67,54,47,53,52,43,54,52,51,23,54,73,65,30,90,57,45,40,31,40,27,41,55,36,66,68,89,74,80,83,52,70,65,42,52,52,53,48,49,59,70,45,41,65,59,28,59,74,68,75,50,77,87,73,82,87,76,90,54,55,62,62,49,40,54,43,47,52,51,48,41,57,74,67,58,46,51,26,43,33,33,32,41,36,78,73,56,70,69,56,51,49,53,39,47,74,65,66,30,45,36,33,28,40,16,35,46,55,71,42,42,50,49,37,52,73,71,61,40,58,29,34,35,38,42,12,53,24,30,42,30,67,60,35,58,62,72,80,53,95,84,53,80,60,70,32,24,35,64,21,45,43,39,58,34,50,73,73,49,91,57,45,35,22,34,22,30,27,41,55,45,21,37,40,48,50,20,33,41,50,34,57,25,55,27,33,38,26,48,52,42,50,46,34,11,64,41,25,56,51,48,69,69,48,39,52,50,41,58,72,36,54,45,69,45,43,42,74,41,39,70,54,34,26,43,51,21,17,15,48,64,38,55,47,50,58,56,47,70,67,52,85,69,69,77,42,46,56,65,54,25,29,54,69,36,43,64,53,27,52,54,24,53,74,73,66,36,69,45,51,32,90,38,63,28,31,31,36,23,76,62,48,51,59,49,43,44,50,54,49,50,50,51,24,54,52,44,38,54,54,53,58,71,72,88

Organism: Staphylococcus aureus (strain JH1) (NCBI:txid359787)